Protein 8G32 (pdb70)

Solvent-accessible surface area: 26343 Å² total; per-residue (Å²): 207,96,67,118,53,79,43,40,97,18,79,4,62,10,145,24,0,36,40,11,1,59,4,38,2,50,26,5,18,40,0,57,20,17,82,112,93,160,169,58,78,50,14,50,40,25,22,17,39,74,8,1,0,13,28,30,113,62,0,30,0,1,4,8,8,25,6,85,20,10,42,89,67,80,2,64,72,12,96,59,79,24,36,64,8,47,0,12,0,0,0,25,38,37,43,33,89,21,88,7,138,172,16,16,26,81,34,0,106,67,6,3,87,125,1,4,179,65,13,81,83,83,70,132,52,33,60,25,9,8,3,29,0,8,70,4,42,65,22,17,6,0,29,8,0,0,2,7,51,3,62,2,6,159,23,14,103,65,97,30,76,66,108,46,28,98,18,162,80,102,5,0,0,0,0,28,0,7,10,34,4,0,3,0,30,21,74,125,16,117,82,40,17,3,0,117,79,70,85,18,43,63,103,2,116,62,79,20,16,3,3,3,17,13,0,1,9,0,7,0,0,0,0,6,0,8,6,107,22,52,21,40,91,0,4,76,0,0,26,19,0,9,48,17,16,74,88,156,54,67,20,86,19,45,95,90,1,79,118,25,0,96,114,15,51,2,8,0,4,4,2,7,10,128,89,45,82,58,44,60,59,49,118,28,10,81,14,0,17,89,10,3,28,59,2,12,92,17,53,37,138,37,22,16,23,16,0,19,3,18,0,11,7,1,34,66,31,43,63,9,75,4,21,0,30,38,155,116,45,29,122,15,80,2,47,10,135,19,0,34,42,11,0,62,6,38,1,48,24,4,17,40,0,62,20,4,79,115,82,126,96,95,51,16,51,38,25,44,17,61,76,8,2,0,14,28,25,106,64,0,32,0,2,2,6,6,42,4,76,22,12,43,65,43,77,2,66,71,33,98,78,67,34,37,72,11,47,0,12,0,0,0,25,36,35,58,30,92,22,81,9,139,195,15,31,26,82,31,0,101,68,8,4,87,132,3,4,148,69,13,81,80,82,66,142,53,34,58,24,7,8,2,30,0,3,69,3,42,62,24,15,5,3,28,9,0,0,2,11,52,3,61,2,9,93,18,20,100,74,89,33,69,70,106,77,24,102,20,188,82,103,5,0,0,0,0,34,0,6,9,37,4,0,2,0,28,16,79,95,26,113,102,34,10,8,0,133,79,82,78,14,48,74,108,16,174,69,20,3,0,2,12,14,0,2,9,0,5,0,0,0,0,12,0,11,6,107,22,54,21,40,93,0,4,76,0,0,28,20,0,8,47,17,17,74,87,156,54,67,20,84,20,47,96,86,1,83,111,23,1,93,119,14,51,2,13,0,3,4,1,6,10,126,88,45,81,53,44,59,62,51,124,28,14,82,16,0,17,90,10,4,27,62,3,12,105,18,54,26,117,35,21,16,20,12,0,19,3,21,2,5,24,0,76,94,24,47,77,7,79,2,20,1,44,54,134

InterPro domains:
  IPR001869 Thiol-activated cytolysin [PF01289] (91-370)
  IPR001869 Thiol-activated cytolysin [PR01400] (126-144)
  IPR001869 Thiol-activated cytolysin [PR01400] (253-276)
  IPR001869 Thiol-activated cytolysin [PR01400] (310-327)
  IPR001869 Thiol-activated cytolysin [PR01400] (357-379)
  IPR036359 Thiol-activated cytolysin superfamily [SSF56978] (102-372)
  IPR036363 Thiol-activated cytolysin, alpha-beta domain superfamily [G3DSA:3.90.840.10] (79-222)

B-factor: mean 36.01, std 19.62, range [11.79, 137.56]

Structure (mmCIF, N/CA/C/O backbone):
data_8G32
#
_entry.id   8G32
#
_cell.length_a   171.629
_cell.length_b   171.629
_cell.length_c   61.334
_cell.angle_alpha   90.000
_cell.angle_beta   90.000
_cell.angle_gamma   120.000
#
_symmetry.space_group_name_H-M   'P 32 2 1'
#
loop_
_entity.id
_entity.type
_entity.pdbx_description
1 polymer 'Thiol-activated cytolysin family protein'
2 non-polymer 'SULFATE ION'
3 non-polymer GLYCEROL
4 non-polymer 1,2-ETHANEDIOL
5 non-polymer 'TETRAETHYLENE GLYCOL'
6 non-polymer 'CALCIUM ION'
7 non-polymer 'SODIUM ION'
8 water water
#
loop_
_atom_site.group_PDB
_atom_site.id
_atom_site.type_symbol
_atom_site.label_atom_id
_atom_site.label_alt_id
_atom_site.label_comp_id
_atom_site.label_asym_id
_atom_site.label_entity_id
_atom_site.label_seq_id
_atom_site.pdbx_PDB_ins_code
_atom_site.Cartn_x
_atom_site.Cartn_y
_atom_site.Cartn_z
_atom_site.occupancy
_atom_site.B_iso_or_equiv
_atom_site.auth_seq_id
_atom_site.auth_comp_id
_atom_site.auth_asym_id
_atom_site.auth_atom_id
_atom_site.pdbx_PDB_model_num
ATOM 1 N N . ASN A 1 17 ? 50.75740 57.12536 11.94226 1.000 52.80721 33 ASN A N 1
ATOM 2 C CA . ASN A 1 17 ? 51.11547 56.50030 10.66615 1.000 57.76628 33 ASN A CA 1
ATOM 3 C C . ASN A 1 17 ? 50.82072 57.46379 9.52325 1.000 56.36812 33 ASN A C 1
ATOM 4 O O . ASN A 1 17 ? 51.62903 57.68404 8.62199 1.000 60.82243 33 ASN A O 1
ATOM 15 N N . SER A 1 18 ? 49.63524 58.04375 9.56852 1.000 47.70567 34 SER A N 1
ATOM 16 C CA . SER A 1 18 ? 49.16503 58.89474 8.48754 1.000 36.00960 34 SER A CA 1
ATOM 17 C C . SER A 1 18 ? 47.75301 59.30365 8.88663 1.000 29.63510 34 SER A C 1
ATOM 18 O O . SER A 1 18 ? 47.12124 58.57583 9.65345 1.000 28.93146 34 SER A O 1
ATOM 26 N N . SER A 1 19 ? 47.30190 60.48815 8.48468 1.000 25.98358 35 SER A N 1
ATOM 27 C CA . SER A 1 19 ? 45.93712 60.94009 8.72510 1.000 26.90491 35 SER A CA 1
ATOM 28 C C . SER A 1 19 ? 45.40264 61.44605 7.41154 1.000 26.24072 35 SER A C 1
ATOM 29 O O . SER A 1 19 ? 45.96408 62.39135 6.85006 1.000 27.99051 35 SER A O 1
ATOM 37 N N . LYS A 1 20 ? 44.30462 60.87137 6.94947 1.000 24.86573 36 LYS A N 1
ATOM 38 C CA . LYS A 1 20 ? 43.66343 61.33251 5.73507 1.000 25.35163 36 LYS A CA 1
ATOM 39 C C . LYS A 1 20 ? 42.34842 61.99213 6.12790 1.000 25.74576 36 LYS A C 1
ATOM 40 O O . LYS A 1 20 ? 41.67182 61.53329 7.06265 1.000 29.77187 36 LYS A O 1
ATOM 59 N N . VAL A 1 21 ? 42.06623 63.13327 5.51870 1.000 22.46848 37 VAL A N 1
ATOM 60 C CA . VAL A 1 21 ? 40.76459 63.77106 5.68618 1.000 20.72313 37 VAL A CA 1
ATOM 61 C C . VAL A 1 21 ? 40.21917 64.12291 4.30530 1.000 21.62387 37 VAL A C 1
ATOM 62 O O . VAL A 1 21 ? 40.97324 64.45017 3.37309 1.000 21.85187 37 VAL A O 1
ATOM 75 N N . LEU A 1 22 ? 38.88227 64.04553 4.17784 1.000 21.25739 38 LEU A N 1
ATOM 76 C CA . LEU A 1 22 ? 38.16565 64.42671 2.96397 1.000 21.31708 38 LEU A CA 1
ATOM 77 C C . LEU A 1 22 ? 37.21116 65.56818 3.29128 1.000 20.04799 38 LEU A C 1
ATOM 78 O O . LEU A 1 22 ? 36.20548 65.35078 3.95561 1.000 21.49983 38 LEU A O 1
ATOM 94 N N . ASN A 1 23 ? 37.50399 66.75146 2.80455 1.000 18.40126 39 ASN A N 1
ATOM 95 C CA . ASN A 1 23 ? 36.66790 67.92344 3.05773 1.000 17.85133 39 ASN A CA 1
ATOM 96 C C . ASN A 1 23 ? 36.14130 68.37495 1.69869 1.000 18.31163 39 ASN A C 1
ATOM 97 O O . ASN A 1 23 ? 36.93649 68.78588 0.83906 1.000 18.12454 39 ASN A O 1
ATOM 108 N N . PRO A 1 24 ? 34.84449 68.27621 1.45067 1.000 19.34968 40 PRO A N 1
ATOM 109 C CA . PRO A 1 24 ? 34.31877 68.52041 0.08350 1.000 19.72353 40 PRO A CA 1
ATOM 110 C C . PRO A 1 24 ? 34.51644 69.94465 -0.39483 1.000 19.32055 40 PRO A C 1
ATOM 111 O O . PRO A 1 24 ? 34.50807 70.89502 0.38751 1.000 18.62652 40 PRO A O 1
ATOM 122 N N . ASN A 1 25 ? 34.64533 70.08852 -1.71646 1.000 19.85093 41 ASN A N 1
ATOM 123 C CA . ASN A 1 25 ? 34.65259 71.37733 -2.37449 1.000 21.10792 41 ASN A CA 1
ATOM 124 C C . ASN A 1 25 ? 33.46497 71.37054 -3.33288 1.000 19.51851 41 ASN A C 1
ATOM 125 O O . ASN A 1 25 ? 33.35666 70.47625 -4.16992 1.000 19.89005 41 ASN A O 1
ATOM 136 N N . VAL A 1 26 ? 32.57700 72.34686 -3.19932 1.000 19.02139 42 VAL A N 1
ATOM 137 C CA . VAL A 1 26 ? 31.32712 72.38733 -3.96844 1.000 19.27717 42 VAL A CA 1
ATOM 138 C C . VAL A 1 26 ? 31.26176 73.70100 -4.71224 1.000 18.91547 42 VAL A C 1
ATOM 139 O O . VAL A 1 26 ? 31.29599 74.76679 -4.08715 1.000 19.35559 42 VAL A O 1
ATOM 152 N N . THR A 1 27 ? 31.15779 73.63154 -6.04113 1.000 19.15138 43 THR A N 1
ATOM 153 C CA . THR A 1 27 ? 31.01688 74.81224 -6.88557 1.000 20.60555 43 THR A CA 1
ATOM 154 C C . THR A 1 27 ? 29.53173 75.06504 -7.10129 1.000 20.48501 43 THR A C 1
ATOM 155 O O . THR A 1 27 ? 28.78000 74.13315 -7.43331 1.000 21.02866 43 THR A O 1
ATOM 166 N N . LEU A 1 28 ? 29.12174 76.30914 -6.91879 1.000 21.03338 44 LEU A N 1
ATOM 167 C CA . LEU A 1 28 ? 27.73797 76.72460 -7.03782 1.000 21.14238 44 LEU A CA 1
ATOM 168 C C . LEU A 1 28 ? 27.56977 77.73405 -8.15890 1.000 23.95685 44 LEU A C 1
ATOM 169 O O . LEU A 1 28 ? 28.48481 78.51538 -8.41828 1.000 24.36631 44 LEU A O 1
ATOM 185 N N . PRO A 1 29 ? 26.38571 77.80516 -8.76175 1.000 24.87840 45 PRO A N 1
ATOM 186 C CA . PRO A 1 29 ? 26.14398 78.80146 -9.82726 1.000 27.42603 45 PRO A CA 1
ATOM 187 C C . PRO A 1 29 ? 25.72520 80.16805 -9.30510 1.000 32.49727 45 PRO A C 1
ATOM 188 O O . PRO A 1 29 ? 24.84575 80.80785 -9.86816 1.000 37.13839 45 PRO A O 1
ATOM 199 N N . ALA A 1 30 ? 26.34724 80.62518 -8.25117 1.000 30.10531 46 ALA A N 1
ATOM 200 C CA . ALA A 1 30 ? 26.08819 81.92769 -7.66625 1.000 31.24746 46 ALA A CA 1
ATOM 201 C C . ALA A 1 30 ? 27.13329 82.92070 -8.12061 1.000 32.88957 46 ALA A C 1
ATOM 202 O O . ALA A 1 30 ? 28.23067 82.54527 -8.53022 1.000 34.36695 46 ALA A O 1
ATOM 209 N N . ASN A 1 31 ? 26.78961 84.20279 -8.02744 1.000 34.68691 47 ASN A N 1
ATOM 210 C CA A ASN A 1 31 ? 27.76383 85.26981 -8.21603 0.545 36.74096 47 ASN A CA 1
ATOM 211 C CA B ASN A 1 31 ? 27.77152 85.26105 -8.21671 0.455 36.75992 47 ASN A CA 1
ATOM 212 C C . ASN A 1 31 ? 28.44099 85.65197 -6.91458 1.000 33.08218 47 ASN A C 1
ATOM 213 O O . ASN A 1 31 ? 29.47017 86.30904 -6.93709 1.000 32.87393 47 ASN A O 1
ATOM 233 N N . ASN A 1 32 ? 27.85830 85.25714 -5.78737 1.000 27.71241 48 ASN A N 1
ATOM 234 C CA . ASN A 1 32 ? 28.31232 85.65402 -4.47423 1.000 24.99539 48 ASN A CA 1
ATOM 235 C C . ASN A 1 32 ? 27.84620 84.58871 -3.49773 1.000 22.85218 48 ASN A C 1
ATOM 236 O O . ASN A 1 32 ? 26.70655 84.13593 -3.58626 1.000 24.58133 48 ASN A O 1
ATOM 248 N N . LEU A 1 33 ? 28.70297 84.21346 -2.56771 1.000 19.86864 49 LEU A N 1
ATOM 249 C CA . LEU A 1 33 ? 28.38729 83.16818 -1.58174 1.000 20.12536 49 LEU A CA 1
ATOM 250 C C . LEU A 1 33 ? 27.98933 83.68692 -0.20587 1.000 20.50760 49 LEU A C 1
ATOM 251 O O . LEU A 1 33 ? 27.39757 82.93588 0.59417 1.000 20.48338 49 LEU A O 1
ATOM 267 N N . LEU A 1 34 ? 28.36568 84.90208 0.11669 1.000 20.75870 50 LEU A N 1
ATOM 268 C CA . LEU A 1 34 ? 28.10851 85.47895 1.41909 1.000 20.98732 50 LEU A CA 1
ATOM 269 C C . LEU A 1 34 ? 26.68796 86.02523 1.51455 1.000 18.78205 50 LEU A C 1
ATOM 270 O O . LEU A 1 34 ? 26.14105 86.56537 0.54637 1.000 19.69970 50 LEU A O 1
ATOM 286 N N . TYR A 1 35 ? 26.10620 85.92298 2.69596 1.000 17.94878 51 TYR A N 1
ATOM 287 C CA . TYR A 1 35 ? 24.80617 86.55181 2.91020 1.000 17.47872 51 TYR A CA 1
ATOM 288 C C . TYR A 1 35 ? 24.85946 88.04709 2.57929 1.000 17.45114 51 TYR A C 1
ATOM 289 O O . TYR A 1 35 ? 25.85021 88.73060 2.84920 1.000 18.73326 51 TYR A O 1
ATOM 307 N N . ASP A 1 36 ? 23.79086 88.52973 1.93041 1.000 16.36532 52 ASP A N 1
ATOM 308 C CA . ASP A 1 36 ? 23.65159 89.95299 1.65934 1.000 17.19288 52 ASP A CA 1
ATOM 309 C C . ASP A 1 36 ? 23.52897 90.77004 2.94370 1.000 17.27294 52 ASP A C 1
ATOM 310 O O . ASP A 1 36 ? 24.10643 91.86435 3.06103 1.000 17.54377 52 ASP A O 1
ATOM 319 N N . GLU A 1 37 ? 22.73064 90.27109 3.88868 1.000 18.13174 53 GLU A N 1
ATOM 320 C CA . GLU A 1 37 ? 22.45431 90.92288 5.16572 1.000 17.39225 53 GLU A CA 1
ATOM 321 C C . GLU A 1 37 ? 22.34498 89.90221 6.27342 1.000 16.33807 53 GLU A C 1
ATOM 322 O O . GLU A 1 37 ? 21.98316 88.74158 6.05575 1.000 16.07687 53 GLU A O 1
ATOM 334 N N . PHE A 1 38 ? 22.66181 90.33357 7.49111 1.000 15.85693 54 PHE A N 1
ATOM 335 C CA . PHE A 1 38 ? 22.41542 89.45235 8.60786 1.000 15.98381 54 PHE A CA 1
ATOM 336 C C . PHE A 1 38 ? 22.30465 90.25411 9.88734 1.000 15.61295 54 PHE A C 1
ATOM 337 O O . PHE A 1 38 ? 22.83478 91.36695 9.99297 1.000 15.21108 54 PHE A O 1
ATOM 354 N N . PHE A 1 39 ? 21.64329 89.61914 10.85944 1.000 15.51204 55 PHE A N 1
ATOM 355 C CA . PHE A 1 39 ? 21.35177 90.14531 12.20082 1.000 14.71409 55 PHE A CA 1
ATOM 356 C C . PHE A 1 39 ? 21.70908 89.06764 13.19832 1.000 15.11426 55 PHE A C 1
ATOM 357 O O . PHE A 1 39 ? 21.35640 87.90208 12.99440 1.000 15.01485 55 PHE A O 1
ATOM 374 N N . VAL A 1 40 ? 22.43938 89.45117 14.25046 1.000 15.43207 56 VAL A N 1
ATOM 375 C CA . VAL A 1 40 ? 22.82667 88.55421 15.32017 1.000 16.30346 56 VAL A CA 1
ATOM 376 C C . VAL A 1 40 ? 22.13188 89.00489 16.59810 1.000 16.44041 56 VAL A C 1
ATOM 377 O O . VAL A 1 40 ? 22.34761 90.13698 17.05078 1.000 15.84775 56 VAL A O 1
ATOM 390 N N . SER A 1 41 ? 21.36809 88.09697 17.20843 1.000 17.04354 57 SER A N 1
ATOM 391 C CA . SER A 1 41 ? 20.63677 88.38731 18.44477 1.000 17.77737 57 SER A CA 1
ATOM 392 C C . SER A 1 41 ? 21.55596 88.37667 19.65957 1.000 15.86729 57 SER A C 1
ATOM 393 O O . SER A 1 41 ? 22.67214 87.83033 19.64099 1.000 15.19084 57 SER A O 1
ATOM 401 N N . LYS A 1 42 ? 21.06730 88.98260 20.74241 1.000 15.36559 58 LYS A N 1
ATOM 402 C CA . LYS A 1 42 ? 21.83574 89.02118 21.98808 1.000 15.53908 58 LYS A CA 1
ATOM 403 C C . LYS A 1 42 ? 22.17148 87.63458 22.49950 1.000 16.04888 58 LYS A C 1
ATOM 404 O O . LYS A 1 42 ? 23.27936 87.39574 23.02072 1.000 15.42665 58 LYS A O 1
ATOM 423 N N . GLU A 1 43 ? 21.18232 86.73891 22.50054 1.000 17.29994 59 GLU A N 1
ATOM 424 C CA . GLU A 1 43 ? 21.38903 85.39464 23.02799 1.000 19.08459 59 GLU A CA 1
ATOM 425 C C . GLU A 1 43 ? 22.45881 84.65642 22.23508 1.000 17.59113 59 GLU A C 1
ATOM 426 O O . GLU A 1 43 ? 23.34265 84.00971 22.82569 1.000 17.55876 59 GLU A O 1
ATOM 438 N N . SER A 1 44 ? 22.42743 84.76690 20.90518 1.000 16.61149 60 SER A N 1
ATOM 439 C CA . SER A 1 44 ? 23.45739 84.11137 20.09785 1.000 17.41902 60 SER A CA 1
ATOM 440 C C . SER A 1 44 ? 24.83213 84.71534 20.32682 1.000 17.62542 60 SER A C 1
ATOM 441 O O . SER A 1 44 ? 25.82561 83.98526 20.43425 1.000 18.48629 60 SER A O 1
ATOM 449 N N . LYS A 1 45 ? 24.89924 86.04817 20.47203 1.000 17.83634 61 LYS A N 1
ATOM 450 C CA . LYS A 1 45 ? 26.16680 86.70200 20.80436 1.000 19.54964 61 LYS A CA 1
ATOM 451 C C . LYS A 1 45 ? 26.70890 86.20688 22.13527 1.000 20.50325 61 LYS A C 1
ATOM 452 O O . LYS A 1 45 ? 27.91164 85.94005 22.27800 1.000 22.37520 61 LYS A O 1
ATOM 471 N N . LEU A 1 46 ? 25.84339 86.10096 23.14812 1.000 19.80310 62 LEU A N 1
ATOM 472 C CA . LEU A 1 46 ? 26.28692 85.71650 24.47929 1.000 20.70649 62 LEU A CA 1
ATOM 473 C C . LEU A 1 46 ? 26.74665 84.26059 24.51433 1.000 21.02978 62 LEU A C 1
ATOM 474 O O . LEU A 1 46 ? 27.66884 83.91777 25.26178 1.000 23.55957 62 LEU A O 1
ATOM 490 N N . ILE A 1 47 ? 26.07137 83.38312 23.77742 1.000 19.76468 63 ILE A N 1
ATOM 491 C CA . ILE A 1 47 ? 26.51555 81.98841 23.67937 1.000 19.29101 63 ILE A CA 1
ATOM 492 C C . ILE A 1 47 ? 27.94799 81.92249 23.17094 1.000 21.54271 63 ILE A C 1
ATOM 493 O O . ILE A 1 47 ? 28.81111 81.27427 23.77727 1.000 22.08077 63 ILE A O 1
ATOM 509 N N . GLU A 1 48 ? 28.25671 82.67308 22.11954 1.000 23.19732 64 GLU A N 1
ATOM 510 C CA . GLU A 1 48 ? 29.63971 82.67520 21.63110 1.000 27.08745 64 GLU A CA 1
ATOM 511 C C . GLU A 1 48 ? 30.61126 83.25692 22.65147 1.000 28.48551 64 GLU A C 1
ATOM 512 O O . GLU A 1 48 ? 31.75415 82.79023 22.74319 1.000 30.79690 64 GLU A O 1
ATOM 524 N N . ASP A 1 49 ? 30.19265 84.27830 23.42804 1.000 28.89048 65 ASP A N 1
ATOM 525 C CA . ASP A 1 49 ? 31.03193 84.73172 24.52311 1.000 32.36853 65 ASP A CA 1
ATOM 526 C C . ASP A 1 49 ? 31.38150 83.55729 25.43633 1.000 31.10884 65 ASP A C 1
ATOM 527 O O . ASP A 1 49 ? 32.53073 83.40657 25.87418 1.000 31.49681 65 ASP A O 1
ATOM 536 N N . SER A 1 50 ? 30.35269 82.80316 25.84433 1.000 30.99866 66 SER A N 1
ATOM 537 C CA . SER A 1 50 ? 30.56006 81.71284 26.78535 1.000 31.77695 66 SER A CA 1
ATOM 538 C C . SER A 1 50 ? 31.47306 80.66254 26.19121 1.000 31.09823 66 SER A C 1
ATOM 539 O O . SER A 1 50 ? 32.31534 80.08314 26.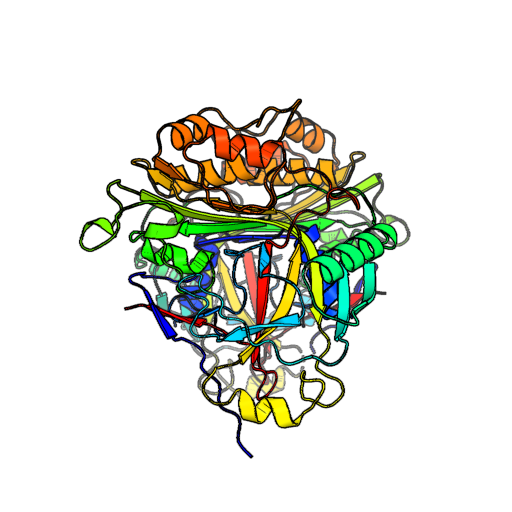90853 1.000 32.02237 66 SER A O 1
ATOM 547 N N . ARG A 1 51 ? 31.31114 80.39987 24.89127 1.000 30.15950 67 ARG A N 1
ATOM 548 C CA . ARG A 1 51 ? 32.17766 79.44800 24.20140 1.000 32.17697 67 ARG A CA 1
ATOM 549 C C . ARG A 1 51 ? 33.62180 79.92184 24.20910 1.000 38.06034 67 ARG A C 1
ATOM 550 O O . ARG A 1 51 ? 34.53265 79.12167 24.41658 1.000 39.47874 67 ARG A O 1
ATOM 571 N N . ASN A 1 52 ? 33.84565 81.22254 23.96626 1.000 43.64086 68 ASN A N 1
ATOM 572 C CA . ASN A 1 52 ? 35.21050 81.71743 23.76853 1.000 52.37235 68 ASN A CA 1
ATOM 573 C C . ASN A 1 52 ? 35.90803 81.97213 25.09364 1.000 53.99551 68 ASN A C 1
ATOM 574 O O . ASN A 1 52 ? 37.09446 81.68180 25.23753 1.000 52.29971 68 ASN A O 1
ATOM 585 N N . ASN A 1 53 ? 35.19314 82.51512 26.06868 1.000 61.26191 69 ASN A N 1
ATOM 586 C CA . ASN A 1 53 ? 35.80559 82.79164 27.35638 1.000 72.79197 69 ASN A CA 1
ATOM 587 C C . ASN A 1 53 ? 36.12592 81.51052 28.11627 1.000 77.37692 69 ASN A C 1
ATOM 588 O O . ASN A 1 53 ? 36.99963 81.52658 28.99303 1.000 77.44370 69 ASN A O 1
ATOM 599 N N . LYS A 1 54 ? 35.47758 80.39945 27.77561 1.000 77.01717 70 LYS A N 1
ATOM 600 C CA . LYS A 1 54 ? 35.61773 79.17222 28.54881 1.000 76.70133 70 LYS A CA 1
ATOM 601 C C . LYS A 1 54 ? 35.74624 77.94938 27.63556 1.000 68.19967 70 LYS A C 1
ATOM 602 O O . LYS A 1 54 ? 36.70128 77.82649 26.86140 1.000 63.04086 70 LYS A O 1
ATOM 621 N N . LEU A 1 73 ? 39.01124 80.05171 8.74166 1.000 58.20200 89 LEU A N 1
ATOM 622 C CA . LEU A 1 73 ? 37.90271 80.11819 7.79451 1.000 63.27708 89 LEU A CA 1
ATOM 623 C C . LEU A 1 73 ? 38.14522 81.12218 6.66800 1.000 64.16023 89 LEU A C 1
ATOM 624 O O . LEU A 1 73 ? 38.63601 82.22868 6.90569 1.000 68.50954 89 LEU A O 1
ATOM 639 N N . THR A 1 74 ? 37.80728 80.72772 5.44137 1.000 58.43118 90 THR A N 1
ATOM 640 C CA . THR A 1 74 ? 37.72788 81.65155 4.31605 1.000 51.97552 90 THR A CA 1
ATOM 641 C C . THR A 1 74 ? 36.28072 82.10410 4.16701 1.000 43.70151 90 THR A C 1
ATOM 642 O O . THR A 1 74 ? 35.36726 81.27137 4.10968 1.000 39.17519 90 THR A O 1
ATOM 653 N N . THR A 1 75 ? 36.07055 83.41971 4.12984 1.000 43.91020 91 THR A N 1
ATOM 654 C CA . THR A 1 75 ? 34.73024 83.98333 3.99746 1.000 44.17288 91 THR A CA 1
ATOM 655 C C . THR A 1 75 ? 34.83640 85.15822 3.03282 1.000 43.38268 91 THR A C 1
ATOM 656 O O . THR A 1 75 ? 34.98990 86.31291 3.42600 1.000 41.84847 91 THR A O 1
ATOM 667 N N . THR A 1 76 ? 34.78790 84.85647 1.74401 1.000 41.80620 92 THR A N 1
ATOM 668 C CA . THR A 1 76 ? 34.72910 85.87553 0.70938 1.000 40.31637 92 THR A CA 1
ATOM 669 C C . THR A 1 76 ? 33.53940 85.57647 -0.18710 1.000 36.31778 92 THR A C 1
ATOM 670 O O . THR A 1 76 ? 32.90993 84.50925 -0.09382 1.000 34.15630 92 THR A O 1
ATOM 681 N N . SER A 1 77 ? 33.22966 86.53768 -1.05725 1.000 36.71515 93 SER A N 1
ATOM 682 C CA . SER A 1 77 ? 32.08609 86.36314 -1.93524 1.000 37.18630 93 SER A CA 1
ATOM 683 C C . SER A 1 77 ? 32.29317 85.18055 -2.87973 1.000 37.00161 93 SER A C 1
ATOM 684 O O . SER A 1 77 ? 31.31042 84.58083 -3.31844 1.000 37.55805 93 SER A O 1
ATOM 692 N N . SER A 1 78 ? 33.55465 84.81862 -3.18566 1.000 34.37945 94 SER A N 1
ATOM 693 C CA . SER A 1 78 ? 33.84448 83.74129 -4.13871 1.000 34.21302 94 SER A CA 1
ATOM 694 C C . SER A 1 78 ? 34.33499 82.43040 -3.50222 1.000 32.38947 94 SER A C 1
ATOM 695 O O . SER A 1 78 ? 34.35605 81.40208 -4.18749 1.000 31.96789 94 SER A O 1
ATOM 703 N N . THR A 1 79 ? 34.66417 82.40863 -2.20582 1.000 31.79549 95 THR A N 1
ATOM 704 C CA . THR A 1 79 ? 35.06543 81.17242 -1.52961 1.000 31.74002 95 THR A CA 1
ATOM 705 C C . THR A 1 79 ? 34.65204 81.27844 -0.07601 1.000 28.61874 95 THR A C 1
ATOM 706 O O . THR A 1 79 ? 34.91926 82.30028 0.56502 1.000 30.55047 95 THR A O 1
ATOM 717 N N . LEU A 1 80 ? 33.97676 80.24002 0.42078 1.000 25.29000 96 LEU A N 1
ATOM 718 C CA . LEU A 1 80 ? 33.32639 80.25084 1.71788 1.000 25.04566 96 LEU A CA 1
ATOM 719 C C . LEU A 1 80 ? 33.50431 78.86580 2.31454 1.000 25.94890 96 LEU A C 1
ATOM 720 O O . LEU A 1 80 ? 33.04701 77.87147 1.73092 1.000 26.42824 96 LEU A O 1
ATOM 736 N N . THR A 1 81 ? 34.16884 78.78715 3.47471 1.000 25.83807 97 THR A N 1
ATOM 737 C CA . THR A 1 81 ? 34.30032 77.52253 4.19234 1.000 25.83863 97 THR A CA 1
ATOM 738 C C . THR A 1 81 ? 33.16341 77.41050 5.19307 1.000 23.03765 97 THR A C 1
ATOM 739 O O . THR A 1 81 ? 32.82874 78.37044 5.88985 1.000 25.17995 97 THR A O 1
ATOM 750 N N . SER A 1 82 ? 32.51248 76.27063 5.20908 1.000 21.23140 98 SER A N 1
ATOM 751 C CA . SER A 1 82 ? 31.35764 76.05729 6.06688 1.000 20.91493 98 SER A CA 1
ATOM 752 C C . SER A 1 82 ? 31.65311 74.88881 6.99481 1.000 19.25064 98 SER A C 1
ATOM 753 O O . SER A 1 82 ? 31.86430 73.77102 6.53184 1.000 18.08173 98 SER A O 1
ATOM 761 N N . ASP A 1 83 ? 31.62145 75.13378 8.30480 1.000 18.20620 99 ASP A N 1
ATOM 762 C CA . ASP A 1 83 ? 31.79767 74.04409 9.25032 1.000 21.36416 99 ASP A CA 1
ATOM 763 C C . ASP A 1 83 ? 30.54828 73.78889 10.07140 1.000 19.96236 99 ASP A C 1
ATOM 764 O O . ASP A 1 83 ? 30.59442 72.97011 10.99438 1.000 22.59141 99 ASP A O 1
ATOM 773 N N . GLN A 1 84 ? 29.45281 74.47354 9.77934 1.000 18.74040 100 GLN A N 1
ATOM 774 C CA . GLN A 1 84 ? 28.18273 74.26237 10.45700 1.000 20.34038 100 GLN A CA 1
ATOM 775 C C . GLN A 1 84 ? 27.19804 73.62237 9.50619 1.000 20.62104 100 GLN A C 1
ATOM 776 O O . GLN A 1 84 ? 26.94342 74.17171 8.42736 1.000 25.62182 100 GLN A O 1
ATOM 790 N N . ILE A 1 85 ? 26.62581 72.48907 9.90964 1.000 17.00178 101 ILE A N 1
ATOM 791 C CA . ILE A 1 85 ? 25.72961 71.67765 9.09656 1.000 16.10701 101 ILE A CA 1
ATOM 792 C C . ILE A 1 85 ? 24.35021 71.69605 9.73390 1.000 14.94140 101 ILE A C 1
ATOM 793 O O . ILE A 1 85 ? 24.18317 71.28959 10.89184 1.000 14.15771 101 ILE A O 1
ATOM 809 N N . VAL A 1 86 ? 23.35677 72.18219 8.99489 1.000 15.30282 102 VAL A N 1
ATOM 810 C CA . VAL A 1 86 ? 21.98506 72.20243 9.49760 1.000 15.17777 102 VAL A CA 1
ATOM 811 C C . VAL A 1 86 ? 21.45988 70.78617 9.59917 1.000 15.20384 102 VAL A C 1
ATOM 812 O O . VAL A 1 86 ? 21.72727 69.92356 8.74265 1.000 15.31202 102 VAL A O 1
ATOM 825 N N . VAL A 1 87 ? 20.71721 70.51215 10.67582 1.000 14.92080 103 VAL A N 1
ATOM 826 C CA . VAL A 1 87 ? 20.17280 69.18082 10.89916 1.000 14.91574 103 VAL A CA 1
ATOM 827 C C . VAL A 1 87 ? 19.23083 68.75443 9.78886 1.000 15.36406 103 VAL A C 1
ATOM 828 O O . VAL A 1 87 ? 18.28073 69.45782 9.41375 1.000 16.85615 103 VAL A O 1
ATOM 841 N N . THR A 1 88 ? 19.45517 67.54817 9.29155 1.000 15.94985 104 THR A N 1
ATOM 842 C CA . THR A 1 88 ? 18.59376 66.90727 8.29802 1.000 17.90303 104 THR A CA 1
ATOM 843 C C . THR A 1 88 ? 18.12999 65.55136 8.74949 1.000 18.01528 104 THR A C 1
ATOM 844 O O . THR A 1 88 ? 17.12929 65.05808 8.21430 1.000 17.88871 104 THR A O 1
ATOM 855 N N . VAL A 1 89 ? 18.85022 64.90469 9.66593 1.000 16.77841 105 VAL A N 1
ATOM 856 C CA . VAL A 1 89 ? 18.48349 63.58368 10.17718 1.000 17.70672 105 VAL A CA 1
ATOM 857 C C . VAL A 1 89 ? 18.49419 63.64242 11.70606 1.000 17.24511 105 VAL A C 1
ATOM 858 O O . VAL A 1 89 ? 19.50956 63.29263 12.35021 1.000 16.84799 105 VAL A O 1
ATOM 871 N N . PRO A 1 90 ? 17.41483 64.12376 12.30896 1.000 18.46224 106 PRO A N 1
ATOM 872 C CA . PRO A 1 90 ? 17.43235 64.38237 13.76767 1.000 19.81541 106 PRO A CA 1
ATOM 873 C C . PRO A 1 90 ? 17.80299 63.17623 14.61266 1.000 19.37035 106 PRO A C 1
ATOM 874 O O . PRO A 1 90 ? 18.50033 63.33406 15.62174 1.000 18.68532 106 PRO A O 1
ATOM 885 N N . GLN A 1 91 ? 17.35325 61.97497 14.24773 1.000 20.94735 107 GLN A N 1
ATOM 886 C CA . GLN A 1 91 ? 17.58404 60.81769 15.11972 1.000 24.65702 107 GLN A CA 1
ATOM 887 C C . GLN A 1 91 ? 19.06203 60.47295 15.22183 1.000 22.40751 107 GLN A C 1
ATOM 888 O O . GLN A 1 91 ? 19.49453 59.87065 16.22129 1.000 23.01739 107 GLN A O 1
ATOM 902 N N . LYS A 1 92 ? 19.84376 60.83657 14.21357 1.000 20.55045 108 LYS A N 1
ATOM 903 C CA . LYS A 1 92 ? 21.26589 60.54938 14.19820 1.000 19.99712 108 LYS A CA 1
ATOM 904 C C . LYS A 1 92 ? 22.12841 61.70469 14.65374 1.000 18.30088 108 LYS A C 1
ATOM 905 O O . LYS A 1 92 ? 23.33787 61.53184 14.75879 1.000 18.80788 108 LYS A O 1
ATOM 924 N N . THR A 1 93 ? 21.56664 62.87049 14.91221 1.000 17.20147 109 THR A N 1
ATOM 925 C CA . THR A 1 93 ? 22.37869 64.05030 15.18855 1.000 17.40225 109 THR A CA 1
ATOM 926 C C . THR A 1 93 ? 22.47450 64.19279 16.70802 1.000 17.85960 109 THR A C 1
ATOM 927 O O . THR A 1 93 ? 21.66853 64.86999 17.33335 1.000 19.53389 109 THR A O 1
ATOM 938 N N . PHE A 1 94 ? 23.50054 63.58508 17.29030 1.000 17.02021 110 PHE A N 1
ATOM 939 C CA . PHE A 1 94 ? 23.75059 63.69590 18.71805 1.000 15.17197 110 PHE A CA 1
ATOM 940 C C . PHE A 1 94 ? 25.24660 63.77383 18.91539 1.000 14.97620 110 PHE A C 1
ATOM 941 O O . PHE A 1 94 ? 26.02662 63.25786 18.10429 1.000 15.39211 110 PHE A O 1
ATOM 958 N N . ILE A 1 95 ? 25.63384 64.43920 20.00362 1.000 14.56146 111 ILE A N 1
ATOM 959 C CA . ILE A 1 95 ? 27.03511 64.69508 20.28330 1.000 16.33255 111 ILE A CA 1
ATOM 960 C C . ILE A 1 95 ? 27.74811 63.36397 20.48412 1.000 17.19947 111 ILE A C 1
ATOM 961 O O . ILE A 1 95 ? 27.26314 62.48009 21.18797 1.000 18.02921 111 ILE A O 1
ATOM 977 N N . GLY A 1 96 ? 28.87989 63.19208 19.78950 1.000 16.52883 112 GLY A N 1
ATOM 978 C CA . GLY A 1 96 ? 29.61929 61.94505 19.84609 1.000 17.74180 112 GLY A CA 1
ATOM 979 C C . GLY A 1 96 ? 29.22040 60.90804 18.82297 1.000 19.30398 112 GLY A C 1
ATOM 980 O O . GLY A 1 96 ? 29.86804 59.86041 18.75490 1.000 22.56067 112 GLY A O 1
ATOM 984 N N . GLY A 1 97 ? 28.16291 61.13144 18.03374 1.000 18.79875 113 GLY A N 1
ATOM 985 C CA . GLY A 1 97 ? 27.85336 60.18080 16.97010 1.000 18.03267 113 GLY A CA 1
ATOM 986 C C . GLY A 1 97 ? 28.92828 60.19724 15.90199 1.000 17.02140 113 GLY A C 1
ATOM 987 O O . GLY A 1 97 ? 29.48766 61.23533 15.59697 1.000 16.95043 113 GLY A O 1
ATOM 991 N N . VAL A 1 98 ? 29.18143 59.01872 15.30062 1.000 16.26236 114 VAL A N 1
ATOM 992 C CA . VAL A 1 98 ? 30.26663 58.80572 14.34499 1.000 16.35613 114 VAL A CA 1
ATOM 993 C C . VAL A 1 98 ? 29.67310 58.26391 13.05309 1.000 18.08978 114 VAL A C 1
ATOM 994 O O . VAL A 1 98 ? 28.97088 57.23539 13.07255 1.000 19.05366 114 VAL A O 1
ATOM 1007 N N . TYR A 1 99 ? 30.00322 58.91235 11.92796 1.000 19.11420 115 TYR A N 1
ATOM 1008 C CA . TYR A 1 99 ? 29.44573 58.55560 10.62454 1.000 18.95831 115 TYR A CA 1
ATOM 1009 C C . TYR A 1 99 ? 30.52832 58.57437 9.55395 1.000 19.29614 115 TYR A C 1
ATOM 1010 O O . TYR A 1 99 ? 31.54828 59.23823 9.68590 1.000 19.34851 115 TYR A O 1
ATOM 1028 N N . ASN A 1 100 ? 30.27306 57.84672 8.46839 1.000 19.29446 116 ASN A N 1
ATOM 1029 C CA . ASN A 1 100 ? 31.07824 58.00937 7.24234 1.000 19.15917 116 ASN A CA 1
ATOM 1030 C C . ASN A 1 100 ? 30.75554 59.36707 6.62028 1.000 19.97183 116 ASN A C 1
ATOM 1031 O O . ASN A 1 100 ? 29.62594 59.59743 6.17504 1.000 20.01034 116 ASN A O 1
ATOM 1042 N N . SER A 1 101 ? 31.75855 60.26184 6.52684 1.000 20.18564 117 SER A N 1
ATOM 1043 C CA . SER A 1 101 ? 31.49802 61.62809 6.07680 1.000 21.23463 117 SER A CA 1
ATOM 1044 C C . SER A 1 101 ? 30.94215 61.69896 4.64927 1.000 22.45053 117 SER A C 1
ATOM 1045 O O . SER A 1 101 ? 30.23065 62.66124 4.31624 1.000 23.14278 117 SER A O 1
ATOM 1053 N N . THR A 1 102 ? 31.25466 60.71525 3.80658 1.000 23.51079 118 THR A N 1
ATOM 1054 C CA . THR A 1 102 ? 30.76676 60.71692 2.43184 1.000 25.18144 118 THR A CA 1
ATOM 1055 C C . THR A 1 102 ? 29.28972 60.34765 2.31096 1.000 25.42989 118 THR A C 1
ATOM 1056 O O . THR A 1 102 ? 28.78485 60.30966 1.17418 1.000 27.48174 118 THR A O 1
ATOM 1067 N N . THR A 1 103 ? 28.60304 60.07339 3.42733 1.000 24.61501 119 THR A N 1
ATOM 1068 C CA . THR A 1 103 ? 27.21249 59.63034 3.42665 1.000 25.71994 119 THR A CA 1
ATOM 1069 C C . THR A 1 103 ? 26.27338 60.66199 4.03556 1.000 27.07005 119 THR A C 1
ATOM 1070 O O . THR A 1 103 ? 25.09096 60.36896 4.23618 1.000 28.13475 119 THR A O 1
ATOM 1081 N N . LEU A 1 104 ? 26.78011 61.85035 4.34473 1.000 26.69615 120 LEU A N 1
ATOM 1082 C CA . LEU A 1 104 ? 25.96198 62.88533 4.97568 1.000 25.49485 120 LEU A CA 1
ATOM 1083 C C . LEU A 1 104 ? 25.08667 63.61757 3.96570 1.000 26.85008 120 LEU A C 1
ATOM 1084 O O . LEU A 1 104 ? 23.91673 63.89129 4.25128 1.000 27.43627 120 LEU A O 1
ATOM 1100 N N . ASP A 1 105 ? 25.60820 63.88663 2.75722 1.000 27.11956 121 ASP A N 1
ATOM 1101 C CA . ASP A 1 105 ? 24.88261 64.75492 1.83171 1.000 30.23657 121 ASP A CA 1
ATOM 1102 C C . ASP A 1 105 ? 23.58222 64.11752 1.36548 1.000 28.53087 121 ASP A C 1
ATOM 1103 O O . ASP A 1 105 ? 22.61397 64.82128 1.08791 1.000 29.52918 121 ASP A O 1
ATOM 1112 N N . ASN A 1 106 ? 23.56551 62.79171 1.18583 1.000 30.77331 122 ASN A N 1
ATOM 1113 C CA . ASN A 1 106 ? 22.38646 62.07975 0.71514 1.000 35.87427 122 ASN A CA 1
ATOM 1114 C C . ASN A 1 106 ? 21.50316 61.59756 1.86147 1.000 30.42662 122 ASN A C 1
ATOM 1115 O O . ASN A 1 106 ? 20.53290 60.87116 1.61920 1.000 28.35588 122 ASN A O 1
ATOM 1126 N N . LEU A 1 107 ? 21.79573 62.01322 3.08252 1.000 28.26567 123 LEU A N 1
ATOM 1127 C CA . LEU A 1 107 ? 21.00716 61.70471 4.26769 1.000 29.11165 123 LEU A CA 1
ATOM 1128 C C . LEU A 1 107 ? 21.13031 60.24845 4.69904 1.000 29.38488 123 LEU A C 1
ATOM 1129 O O . LEU A 1 107 ? 20.35663 59.78339 5.51748 1.000 29.75085 123 LEU A O 1
ATOM 1145 N N . ASP A 1 108 ? 22.12820 59.50340 4.21182 1.000 29.52791 124 ASP A N 1
ATOM 1146 C CA . ASP A 1 108 ? 22.26209 58.11289 4.63820 1.000 31.07943 124 ASP A CA 1
ATOM 1147 C C . ASP A 1 108 ? 22.83964 58.01941 6.05066 1.000 28.50882 124 ASP A C 1
ATOM 1148 O O . ASP A 1 108 ? 22.42772 57.15799 6.82930 1.000 27.87455 124 ASP A O 1
ATOM 1157 N N . TYR A 1 109 ? 23.81015 58.87473 6.38108 1.000 25.97383 125 TYR A N 1
ATOM 1158 C CA . TYR A 1 109 ? 24.45930 58.85218 7.69342 1.000 24.68012 125 TYR A CA 1
ATOM 1159 C C . TYR A 1 109 ? 24.79598 57.42596 8.10833 1.000 24.65412 125 TYR A C 1
ATOM 1160 O O . TYR A 1 109 ? 24.24317 56.90187 9.08305 1.000 25.03700 125 TYR A O 1
ATOM 1178 N N . THR A 1 110 ? 25.70792 56.79744 7.38924 1.000 24.26959 126 THR A N 1
ATOM 1179 C CA . THR A 1 110 ? 26.08326 55.44145 7.71352 1.000 23.65266 126 THR A CA 1
ATOM 1180 C C . THR A 1 110 ? 26.91509 55.46729 8.98512 1.000 22.02781 126 THR A C 1
ATOM 1181 O O . THR A 1 110 ? 27.97097 56.10547 9.00358 1.000 21.52486 126 THR A O 1
ATOM 1192 N N . PRO A 1 111 ? 26.48743 54.80931 10.04430 1.000 24.83883 127 PRO A N 1
ATOM 1193 C CA . PRO A 1 111 ? 27.21915 54.88617 11.29737 1.000 25.80605 127 PRO A CA 1
ATOM 1194 C C . PRO A 1 111 ? 28.45730 54.03468 11.28628 1.000 26.08092 127 PRO A C 1
ATOM 1195 O O . PRO A 1 111 ? 28.57335 53.02797 10.57283 1.000 27.09833 127 PRO A O 1
ATOM 1206 N N . ILE A 1 112 ? 29.40012 54.48092 12.09445 1.000 25.92305 128 ILE A N 1
ATOM 1207 C CA . ILE A 1 112 ? 30.56145 53.69597 12.46664 1.000 28.29297 128 ILE A CA 1
ATOM 1208 C C . ILE A 1 112 ? 30.40560 53.39624 13.94984 1.000 30.05108 128 ILE A C 1
ATOM 1209 O O . ILE A 1 112 ? 30.37501 54.31323 14.78122 1.000 32.60007 128 ILE A O 1
ATOM 1225 N N . SER A 1 113 ? 30.23162 52.12005 14.28165 1.000 31.67173 129 SER A N 1
ATOM 1226 C CA . SER A 1 113 ? 29.64219 51.76727 15.57092 1.000 33.73983 129 SER A CA 1
ATOM 1227 C C . SER A 1 113 ? 30.65129 51.25400 16.59034 1.000 32.97097 129 SER A C 1
ATOM 1228 O O . SER A 1 113 ? 30.24495 50.82204 17.67933 1.000 33.83723 129 SER A O 1
ATOM 1236 N N . TYR A 1 114 ? 31.93656 51.31821 16.29536 1.000 29.51817 130 TYR A N 1
ATOM 1237 C CA . TYR A 1 114 ? 32.92308 50.90980 17.29805 1.000 28.38218 130 TYR A CA 1
ATOM 1238 C C . TYR A 1 114 ? 32.72233 51.71097 18.58112 1.000 27.76500 130 TYR A C 1
ATOM 1239 O O . TYR A 1 114 ? 32.39613 52.90731 18.52951 1.000 27.49374 130 TYR A O 1
ATOM 1257 N N . PRO A 1 115 ? 32.89772 51.08979 19.75179 1.000 28.66573 131 PRO A N 1
ATOM 1258 C CA . PRO A 1 115 ? 32.68668 51.81844 21.01118 1.000 28.09884 131 PRO A CA 1
ATOM 1259 C C . PRO A 1 115 ? 33.63637 52.99186 21.16231 1.000 25.14219 131 PRO A C 1
ATOM 1260 O O . PRO A 1 115 ? 34.79099 52.94484 20.73712 1.000 25.37777 131 PRO A O 1
ATOM 1271 N N . LEU A 1 116 ? 33.14850 54.03128 21.82944 1.000 23.06056 132 LEU A N 1
ATOM 1272 C CA . LEU A 1 116 ? 33.88509 55.26313 22.07678 1.000 23.60869 132 LEU A CA 1
ATOM 1273 C C . LEU A 1 116 ? 34.32711 55.38511 23.51962 1.000 22.88580 132 LEU A C 1
ATOM 1274 O O . LEU A 1 116 ? 33.66805 54.86848 24.42221 1.000 23.61242 132 LEU A O 1
ATOM 1290 N N . ASP A 1 117 ? 35.43170 56.10649 23.73837 1.000 22.69690 133 ASP A N 1
ATOM 1291 C CA . ASP A 1 117 ? 35.73513 56.57389 25.08111 1.000 22.54173 133 ASP A CA 1
ATOM 1292 C C . ASP A 1 117 ? 34.58639 57.47557 25.55252 1.000 20.95511 133 ASP A C 1
ATOM 1293 O O . ASP A 1 117 ? 34.00170 58.20918 24.74309 1.000 19.95272 133 ASP A O 1
ATOM 1302 N N . PRO A 1 118 ? 34.25633 57.46275 26.84587 1.000 21.03205 134 PRO A N 1
ATOM 1303 C CA . PRO A 1 118 ? 33.37121 58.51419 27.37471 1.000 20.66724 134 PRO A CA 1
ATOM 1304 C C . PRO A 1 118 ? 33.81924 59.91141 26.93638 1.000 20.22093 134 PRO A C 1
ATOM 1305 O O . PRO A 1 118 ? 35.01563 60.20080 26.87019 1.000 20.80744 134 PRO A O 1
ATOM 1316 N N . ILE A 1 119 ? 32.85588 60.81253 26.72264 1.000 18.87091 135 ILE A N 1
ATOM 1317 C CA . ILE A 1 119 ? 33.15089 62.15762 26.25004 1.000 18.87649 135 ILE A CA 1
ATOM 1318 C C . ILE A 1 119 ? 32.83296 63.18728 27.33235 1.000 19.41471 135 ILE A C 1
ATOM 1319 O O . ILE A 1 119 ? 31.96217 62.99453 28.18014 1.000 20.38341 135 ILE A O 1
ATOM 1335 N N . THR A 1 120 ? 33.59199 64.26918 27.31305 1.000 18.85145 136 THR A N 1
ATOM 1336 C CA . THR A 1 120 ? 33.35175 65.42442 28.14546 1.000 18.95887 136 THR A CA 1
ATOM 1337 C C . THR A 1 120 ? 32.79691 66.50679 27.24740 1.000 17.57102 136 THR A C 1
ATOM 1338 O O . THR A 1 120 ? 33.36031 66.77779 26.17577 1.000 18.78677 136 THR A O 1
ATOM 1349 N N . VAL A 1 121 ? 31.67431 67.07545 27.66334 1.000 16.09214 137 VAL A N 1
ATOM 1350 C CA . VAL A 1 121 ? 30.96649 68.08511 26.88457 1.000 16.88104 137 VAL A CA 1
ATOM 1351 C C . VAL A 1 121 ? 30.76680 69.31944 27.74533 1.000 17.22979 137 VAL A C 1
ATOM 1352 O O . VAL A 1 121 ? 30.58118 69.22601 28.96319 1.000 17.87363 137 VAL A O 1
ATOM 1365 N N . SER A 1 122 ? 30.80912 70.48471 27.09286 1.000 17.48568 138 SER A N 1
ATOM 1366 C CA . SER A 1 122 ? 30.51439 71.76730 27.73378 1.000 19.63257 138 SER A CA 1
ATOM 1367 C C . SER A 1 122 ? 29.28456 72.35756 27.05391 1.000 17.59617 138 SER A C 1
ATOM 1368 O O . SER A 1 122 ? 29.11690 72.26420 25.82920 1.000 18.33759 138 SER A O 1
ATOM 1376 N N . TYR A 1 123 ? 28.42349 72.96128 27.87220 1.000 16.77886 139 TYR A N 1
ATOM 1377 C CA . TYR A 1 123 ? 27.21198 73.65287 27.45410 1.000 15.38696 139 TYR A CA 1
ATOM 1378 C C . TYR A 1 123 ? 27.46622 75.14662 27.61679 1.000 15.81958 139 TYR A C 1
ATOM 1379 O O . TYR A 1 123 ? 27.62819 75.62784 28.73984 1.000 17.17412 139 TYR A O 1
ATOM 1397 N N . SER A 1 124 ? 27.42380 75.87357 26.51718 1.000 14.52201 140 SER A N 1
ATOM 1398 C CA . SER A 1 124 ? 27.59874 77.31722 26.51381 1.000 15.32573 140 SER A CA 1
ATOM 1399 C C . SER A 1 124 ? 26.20702 77.92401 26.37328 1.000 15.34418 140 SER A C 1
ATOM 1400 O O . SER A 1 124 ? 25.57933 77.83332 25.31708 1.000 14.22050 140 SER A O 1
ATOM 1408 N N . PHE A 1 125 ? 25.75905 78.57184 27.42641 1.000 16.83004 141 PHE A N 1
ATOM 1409 C CA . PHE A 1 125 ? 24.49260 79.28500 27.50863 1.000 16.67225 141 PHE A CA 1
ATOM 1410 C C . PHE A 1 125 ? 24.73873 80.76222 27.41988 1.000 17.76123 141 PHE A C 1
ATOM 1411 O O . PHE A 1 125 ? 25.86896 81.22887 27.58665 1.000 19.12824 141 PHE A O 1
ATOM 1428 N N . PRO A 1 126 ? 23.69032 81.56601 27.23566 1.000 17.36815 142 PRO A N 1
ATOM 1429 C CA . PRO A 1 126 ? 23.90800 83.02693 27.28883 1.000 19.47613 142 PRO A CA 1
ATOM 1430 C C . PRO A 1 126 ? 24.50274 83.49200 28.58917 1.000 21.27378 142 PRO A C 1
ATOM 1431 O O . PRO A 1 126 ? 25.30733 84.43097 28.60417 1.000 23.76978 142 PRO A O 1
ATOM 1442 N N . SER A 1 127 ? 24.12776 82.86456 29.72103 1.000 21.02094 143 SER A N 1
ATOM 1443 C CA . SER A 1 127 ? 24.57496 83.33626 31.01773 1.000 23.75480 143 SER A CA 1
ATOM 1444 C C . SER A 1 127 ? 25.20532 82.23954 31.86510 1.000 22.25294 143 SER A C 1
ATOM 1445 O O . SER A 1 127 ? 25.29335 82.39433 33.09414 1.000 23.03201 143 SER A O 1
ATOM 1453 N N . ASP A 1 128 ? 25.71409 81.17156 31.25733 1.000 20.25182 144 ASP A N 1
ATOM 1454 C CA . ASP A 1 128 ? 26.33633 80.13063 32.06369 1.000 21.89374 144 ASP A CA 1
ATOM 1455 C C . ASP A 1 128 ? 27.17860 79.22292 31.18659 1.000 20.71563 144 ASP A C 1
ATOM 1456 O O . ASP A 1 128 ? 27.10755 79.25798 29.95246 1.000 18.19505 144 ASP A O 1
ATOM 1465 N N . PHE A 1 129 ? 27.94157 78.35846 31.85790 1.000 22.81809 145 PHE A N 1
ATOM 1466 C CA . PHE A 1 129 ? 28.83222 77.39834 31.20516 1.000 23.24788 145 PHE A CA 1
ATOM 1467 C C . PHE A 1 129 ? 28.86599 76.17596 32.11068 1.000 23.89579 145 PHE A C 1
ATOM 1468 O O . PHE A 1 129 ? 29.28666 76.28286 33.27173 1.000 25.23327 145 PHE A O 1
ATOM 1485 N N . ILE A 1 130 ? 28.35409 75.05901 31.61363 1.000 23.10905 146 ILE A N 1
ATOM 1486 C CA . ILE A 1 130 ? 28.06744 73.84333 32.38989 1.000 24.46121 146 ILE A CA 1
ATOM 1487 C C . ILE A 1 130 ? 28.84372 72.70717 31.72857 1.000 21.40106 146 ILE A C 1
ATOM 1488 O O . ILE A 1 130 ? 28.87681 72.61992 30.49421 1.000 19.78294 146 ILE A O 1
ATOM 1504 N N . VAL A 1 131 ? 29.45099 71.83713 32.52792 1.000 22.05324 147 VAL A N 1
ATOM 1505 C CA . VAL A 1 131 ? 30.22081 70.72884 31.94793 1.000 22.91618 147 VAL A CA 1
ATOM 1506 C C . VAL A 1 131 ? 29.62120 69.40254 32.40581 1.000 21.57270 147 VAL A C 1
ATOM 1507 O O . VAL A 1 131 ? 29.15607 69.27797 33.54397 1.000 22.78196 147 VAL A O 1
ATOM 1520 N N . ASP A 1 132 ? 29.66013 68.39752 31.52784 1.000 19.88573 148 ASP A N 1
ATOM 1521 C CA . ASP A 1 132 ? 29.13118 67.07354 31.84921 1.000 20.34930 148 ASP A CA 1
ATOM 1522 C C . ASP A 1 132 ? 30.00654 66.00814 31.19079 1.000 19.42601 148 ASP A C 1
ATOM 1523 O O . ASP A 1 132 ? 30.82824 66.29073 30.31285 1.000 20.18071 148 ASP A O 1
ATOM 1532 N N . THR A 1 133 ? 29.78306 64.77096 31.60810 1.000 18.72781 149 THR A N 1
ATOM 1533 C CA . THR A 1 133 ? 30.40445 63.59680 31.02554 1.000 20.45199 149 THR A CA 1
ATOM 1534 C C . THR A 1 133 ? 29.30290 62.70502 30.50216 1.000 20.20559 149 THR A C 1
ATOM 1535 O O . THR A 1 133 ? 28.34009 62.43794 31.22721 1.000 21.73911 149 THR A O 1
ATOM 1546 N N . ILE A 1 134 ? 29.46966 62.20627 29.28320 1.000 19.47330 150 ILE A N 1
ATOM 1547 C CA . ILE A 1 134 ? 28.53402 61.25189 28.67166 1.000 19.87668 150 ILE A CA 1
ATOM 1548 C C . ILE A 1 134 ? 29.28614 59.96104 28.46098 1.000 19.42452 150 ILE A C 1
ATOM 1549 O O . ILE A 1 134 ? 30.25833 59.90462 27.68415 1.000 19.87158 150 ILE A O 1
ATOM 1565 N N . GLU A 1 135 ? 28.85135 58.91341 29.16722 1.000 19.75183 151 GLU A N 1
ATOM 1566 C CA . GLU A 1 135 ? 29.59898 57.68132 29.15696 1.000 20.02030 151 GLU A CA 1
ATOM 1567 C C . GLU A 1 135 ? 29.47397 56.95992 27.81812 1.000 20.90986 151 GLU A C 1
ATOM 1568 O O . GLU A 1 135 ? 30.45891 56.39712 27.31198 1.000 22.88213 151 GLU A O 1
ATOM 1580 N N . ARG A 1 136 ? 28.27471 56.93403 27.23363 1.000 19.73508 152 ARG A N 1
ATOM 1581 C CA . ARG A 1 136 ? 28.04409 56.16788 26.01889 1.000 26.80875 152 ARG A CA 1
ATOM 1582 C C . ARG A 1 136 ? 27.25690 57.04059 25.05497 1.000 20.51305 152 ARG A C 1
ATOM 1583 O O . ARG A 1 136 ? 26.01914 57.06966 25.09154 1.000 20.52526 152 ARG A O 1
ATOM 1604 N N . PRO A 1 137 ? 27.94002 57.76764 24.18458 1.000 19.30887 153 PRO A N 1
ATOM 1605 C CA . PRO A 1 137 ? 27.23130 58.70876 23.31279 1.000 18.22366 153 PRO A CA 1
ATOM 1606 C C . PRO A 1 137 ? 26.11475 58.02998 22.53410 1.000 18.17289 153 PRO A C 1
ATOM 1607 O O . PRO A 1 137 ? 26.28175 56.94585 21.94129 1.000 19.38924 153 PRO A O 1
ATOM 1618 N N . SER A 1 138 ? 24.95872 58.66031 22.57951 1.000 17.36530 154 SER A N 1
ATOM 1619 C CA . SER A 1 138 ? 23.72737 58.19398 21.96485 1.000 18.90397 154 SER A CA 1
ATOM 1620 C C . SER A 1 138 ? 22.74358 59.35941 21.97913 1.000 16.82593 154 SER A C 1
ATOM 1621 O O . SER A 1 138 ? 22.94084 60.37575 22.65623 1.000 15.75242 154 SER A O 1
ATOM 1629 N N . LEU A 1 139 ? 21.64774 59.19934 21.23165 1.000 17.91511 155 LEU A N 1
ATOM 1630 C CA . LEU A 1 139 ? 20.62291 60.23027 21.27095 1.000 18.11278 155 LEU A CA 1
ATOM 1631 C C . LEU A 1 139 ? 20.01784 60.34537 22.67355 1.000 17.77333 155 LEU A C 1
ATOM 1632 O O . LEU A 1 139 ? 19.84298 61.45593 23.21509 1.000 17.40443 155 LEU A O 1
ATOM 1648 N N . SER A 1 140 ? 19.69078 59.20872 23.28265 1.000 20.14954 156 SER A N 1
ATOM 1649 C CA . SER A 1 140 ? 19.05172 59.25495 24.60376 1.000 21.40625 156 SER A CA 1
ATOM 1650 C C . SER A 1 140 ? 19.98810 59.84567 25.64457 1.000 19.41696 156 SER A C 1
ATOM 1651 O O . SER A 1 140 ? 19.53223 60.54687 26.55349 1.000 18.88117 156 SER A O 1
ATOM 1659 N N . SER A 1 141 ? 21.29593 59.54189 25.54575 1.000 18.79738 157 SER A N 1
ATOM 1660 C CA . SER A 1 141 ? 22.26816 60.07574 26.50727 1.000 19.26752 157 SER A CA 1
ATOM 1661 C C . SER A 1 141 ? 22.41569 61.58244 26.35197 1.000 18.45608 157 SER A C 1
ATOM 1662 O O . SER A 1 141 ? 22.53743 62.30913 27.34062 1.000 18.85154 157 SER A O 1
ATOM 1670 N N . MET A 1 142 ? 22.41740 62.07162 25.11115 1.000 17.73777 158 MET A N 1
ATOM 1671 C CA . MET A 1 142 ? 22.43841 63.50630 24.91491 1.000 16.00512 158 MET A CA 1
ATOM 1672 C C . MET A 1 142 ? 21.19155 64.15686 25.49795 1.000 16.02565 158 MET A C 1
ATOM 1673 O O . MET A 1 142 ? 21.28916 65.16905 26.19728 1.000 16.20686 158 MET A O 1
ATOM 1687 N N . ARG A 1 143 ? 20.01220 63.57180 25.25343 1.000 17.48956 159 ARG A N 1
ATOM 1688 C CA . ARG A 1 143 ? 18.77255 64.16563 25.77947 1.000 19.52781 159 ARG A CA 1
ATOM 1689 C C . ARG A 1 143 ? 18.80048 64.26328 27.30934 1.000 19.77917 159 ARG A C 1
ATOM 1690 O O . ARG A 1 143 ? 18.32104 65.25457 27.89056 1.000 19.03001 159 ARG A O 1
ATOM 1711 N N . ALA A 1 144 ? 19.29315 63.21417 27.97805 1.000 20.44890 160 ALA A N 1
ATOM 1712 C CA . ALA A 1 144 ? 19.35622 63.22244 29.43730 1.000 20.78635 160 ALA A CA 1
ATOM 1713 C C . ALA A 1 144 ? 20.33737 64.26751 29.93525 1.000 19.92347 160 ALA A C 1
ATOM 1714 O O . ALA A 1 144 ? 20.07148 64.93941 30.94855 1.000 22.16847 160 ALA A O 1
ATOM 1721 N N . SER A 1 145 ? 21.48809 64.39672 29.25443 1.000 18.49227 161 SER A N 1
ATOM 1722 C CA . SER A 1 145 ? 22.48499 65.39257 29.61615 1.000 18.52555 161 SER A CA 1
ATOM 1723 C C . SER A 1 145 ? 21.95110 66.80092 29.41782 1.000 17.50172 161 SER A C 1
ATOM 1724 O O . SER A 1 145 ? 22.1887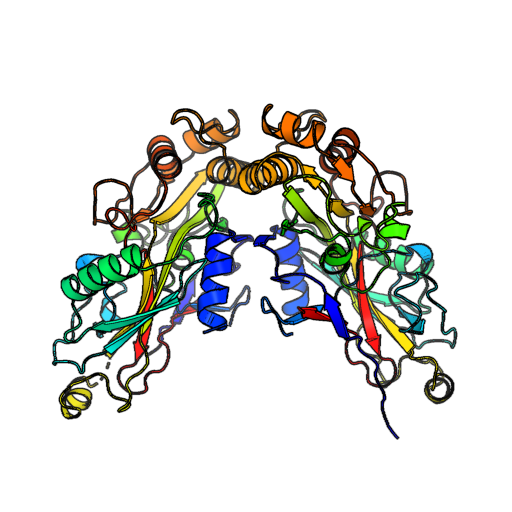2 67.66168 30.25625 1.000 17.51075 161 SER A O 1
ATOM 1732 N N . VAL A 1 146 ? 21.18986 67.03583 28.33171 1.000 16.59173 162 VAL A N 1
ATOM 1733 C CA . VAL A 1 146 ? 20.59804 68.35352 28.06871 1.000 15.62842 162 VAL A CA 1
ATOM 1734 C C . VAL A 1 146 ? 19.60896 68.72376 29.17208 1.000 16.51414 162 VAL A C 1
ATOM 1735 O O . VAL A 1 146 ? 19.57753 69.87558 29.65901 1.000 17.29160 162 VAL A O 1
ATOM 1748 N N . PHE A 1 147 ? 18.75992 67.78641 29.56999 1.000 17.80138 163 PHE A N 1
ATOM 1749 C CA . PHE A 1 147 ? 17.78537 68.09465 30.60892 1.000 20.15298 163 PHE A CA 1
ATOM 1750 C C . PHE A 1 147 ? 18.47975 68.49485 31.91428 1.000 21.22338 163 PHE A C 1
ATOM 1751 O O . PHE A 1 147 ? 18.11138 69.48675 32.55629 1.000 22.18945 163 PHE A O 1
ATOM 1768 N N . LYS A 1 148 ? 19.51317 67.75762 32.27677 1.000 22.18333 164 LYS A N 1
ATOM 1769 C CA . LYS A 1 148 ? 20.30606 68.04833 33.46977 1.000 22.80585 164 LYS A CA 1
ATOM 1770 C C . LYS A 1 148 ? 20.98702 69.41224 33.38316 1.000 20.70064 164 LYS A C 1
ATOM 1771 O O . LYS A 1 148 ? 20.92294 70.20926 34.33765 1.000 19.94085 164 LYS A O 1
ATOM 1790 N N . ALA A 1 149 ? 21.56021 69.73012 32.22667 1.000 18.32144 165 ALA A N 1
ATOM 1791 C CA . ALA A 1 149 ? 22.19975 71.03097 32.04600 1.000 19.77134 165 ALA A CA 1
ATOM 1792 C C . ALA A 1 149 ? 21.18838 72.17200 32.08861 1.000 19.50594 165 ALA A C 1
ATOM 1793 O O . ALA A 1 149 ? 21.42948 73.20008 32.72774 1.000 20.75887 165 ALA A O 1
ATOM 1800 N N . MET A 1 150 ? 20.05877 72.00852 31.40892 1.000 18.75236 166 MET A N 1
ATOM 1801 C CA . MET A 1 150 ? 19.00381 73.02317 31.45516 1.000 20.63027 166 MET A CA 1
ATOM 1802 C C . MET A 1 150 ? 18.55287 73.28821 32.87659 1.000 21.90142 166 MET A C 1
ATOM 1803 O O . MET A 1 150 ? 18.31798 74.44728 33.26844 1.000 23.58531 166 MET A O 1
ATOM 1817 N N . ARG A 1 151 ? 18.41298 72.23193 33.67430 1.000 22.02494 167 ARG A N 1
ATOM 1818 C CA . ARG A 1 151 ? 17.99927 72.41192 35.05264 1.000 26.46851 167 ARG A CA 1
ATOM 1819 C C . ARG A 1 151 ? 19.07975 73.09887 35.88805 1.000 28.09301 167 ARG A C 1
ATOM 1820 O O . ARG A 1 151 ? 18.75231 73.83574 36.81904 1.000 30.80333 167 ARG A O 1
ATOM 1841 N N . ALA A 1 152 ? 20.35990 72.83697 35.60818 1.000 27.33997 168 ALA A N 1
ATOM 1842 C CA . ALA A 1 152 ? 21.44491 73.43803 36.38868 1.000 29.08540 168 ALA A CA 1
ATOM 1843 C C . ALA A 1 152 ? 21.74655 74.89248 36.00324 1.000 27.95307 168 ALA A C 1
ATOM 1844 O O . ALA A 1 152 ? 22.25641 75.66294 36.83523 1.000 29.27940 168 ALA A O 1
ATOM 1851 N N . ALA A 1 153 ? 21.46101 75.27822 34.76581 1.000 26.49169 169 ALA A N 1
ATOM 1852 C CA . ALA A 1 153 ? 22.00275 76.50583 34.20971 1.000 27.43763 169 ALA A CA 1
ATOM 1853 C C . ALA A 1 153 ? 21.41849 77.74454 34.86888 1.000 29.36360 169 ALA A C 1
ATOM 1854 O O . ALA A 1 153 ? 20.23195 77.78922 35.21206 1.000 31.18621 169 ALA A O 1
ATOM 1861 N N . ASN A 1 154 ? 22.26957 78.74641 35.03654 1.000 31.01687 170 ASN A N 1
ATOM 1862 C CA A ASN A 1 154 ? 21.81328 80.05802 35.46615 0.510 32.91754 170 ASN A CA 1
ATOM 1863 C CA B ASN A 1 154 ? 21.81988 80.06108 35.47104 0.490 32.92091 170 ASN A CA 1
ATOM 1864 C C . ASN A 1 154 ? 21.32087 80.81247 34.24648 1.000 33.16694 170 ASN A C 1
ATOM 1865 O O . ASN A 1 154 ? 21.97037 80.79392 33.18130 1.000 32.10740 170 ASN A O 1
ATOM 1885 N N . PHE A 1 155 ? 20.16754 81.44702 34.38094 1.000 37.13219 171 PHE A N 1
ATOM 1886 C CA . PHE A 1 155 ? 19.61771 82.29889 33.33465 1.000 41.02872 171 PHE A CA 1
ATOM 1887 C C . PHE A 1 155 ? 19.48053 83.70223 33.90813 1.000 40.62860 171 PHE A C 1
ATOM 1888 O O . PHE A 1 155 ? 18.99831 83.86631 35.02362 1.000 39.98542 171 PHE A O 1
ATOM 1905 N N . SER A 1 156 ? 19.92949 84.70125 33.16221 1.000 43.42320 172 SER A N 1
ATOM 1906 C CA . SER A 1 156 ? 19.92087 86.08883 33.60829 1.000 48.92005 172 SER A CA 1
ATOM 1907 C C . SER A 1 156 ? 18.97907 86.89782 32.72280 1.000 47.75356 172 SER A C 1
ATOM 1908 O O . SER A 1 156 ? 18.96053 86.72750 31.50149 1.000 45.54357 172 SER A O 1
ATOM 1916 N N . GLY A 1 157 ? 18.19856 87.77494 33.33411 1.000 49.70395 173 GLY A N 1
ATOM 1917 C CA . GLY A 1 157 ? 17.30519 88.58424 32.52739 1.000 49.96365 173 GLY A CA 1
ATOM 1918 C C . GLY A 1 157 ? 16.23596 87.72712 31.86515 1.000 47.25881 173 GLY A C 1
ATOM 1919 O O . GLY A 1 157 ? 16.00512 86.57437 32.22510 1.000 48.91415 173 GLY A O 1
ATOM 1923 N N . GLU A 1 158 ? 15.57689 88.31221 30.87140 1.000 43.59043 174 GLU A N 1
ATOM 1924 C CA . GLU A 1 158 ? 14.50539 87.64049 30.15623 1.000 44.14347 174 GLU A CA 1
ATOM 1925 C C . GLU A 1 158 ? 14.96614 87.33630 28.74724 1.000 34.07939 174 GLU A C 1
ATOM 1926 O O . GLU A 1 158 ? 15.58938 88.19043 28.10091 1.000 32.06174 174 GLU A O 1
ATOM 1938 N N . GLN A 1 159 ? 14.63790 86.12997 28.27474 1.000 30.94229 175 GLN A N 1
ATOM 1939 C CA . GLN A 1 159 ? 14.90276 85.75786 26.88558 1.000 30.24098 175 GLN A CA 1
ATOM 1940 C C . GLN A 1 159 ? 14.17573 86.69010 25.95529 1.000 27.51426 175 GLN A C 1
ATOM 1941 O O . GLN A 1 159 ? 12.97061 86.90501 26.11230 1.000 27.53622 175 GLN A O 1
ATOM 1955 N N . SER A 1 160 ? 14.89466 87.25278 24.95012 1.000 25.89198 176 SER A N 1
ATOM 1956 C CA . SER A 1 160 ? 14.28084 88.25295 24.08867 1.000 27.41586 176 SER A CA 1
ATOM 1957 C C . SER A 1 160 ? 13.37903 87.66369 22.99417 1.000 28.46599 176 SER A C 1
ATOM 1958 O O . SER A 1 160 ? 12.50661 88.37766 22.47041 1.000 33.61558 176 SER A O 1
ATOM 1966 N N . LEU A 1 161 ? 13.59914 86.42254 22.63210 1.000 24.75028 177 LEU A N 1
ATOM 1967 C CA . LEU A 1 161 ? 12.92448 85.72138 21.54871 1.000 23.91017 177 LEU A CA 1
ATOM 1968 C C . LEU A 1 161 ? 13.24296 86.28905 20.16322 1.000 22.58787 177 LEU A C 1
ATOM 1969 O O . LEU A 1 161 ? 12.55242 85.94669 19.19251 1.000 23.08683 177 LEU A O 1
ATOM 1985 N N . ALA A 1 162 ? 14.21328 87.20161 20.04639 1.000 19.95405 178 ALA A N 1
ATOM 1986 C CA . ALA A 1 162 ? 14.57266 87.69940 18.72123 1.000 17.81634 178 ALA A CA 1
ATOM 1987 C C . ALA A 1 162 ? 15.21728 86.57134 17.92779 1.000 17.36438 178 ALA A C 1
ATOM 1988 O O . ALA A 1 162 ? 16.08574 85.86307 18.43305 1.000 17.58370 178 ALA A O 1
ATOM 1995 N N . PHE A 1 163 ? 14.80976 86.41791 16.65862 1.000 17.07218 179 PHE A N 1
ATOM 1996 C CA . PHE A 1 163 ? 15.51969 85.51703 15.75707 1.000 15.42214 179 PHE A CA 1
ATOM 1997 C C . PHE A 1 163 ? 16.78209 86.17428 15.20217 1.000 15.56273 179 PHE A C 1
ATOM 1998 O O . PHE A 1 163 ? 16.76850 87.32749 14.79209 1.000 16.04982 179 PHE A O 1
ATOM 2015 N N . ASP A 1 164 ? 17.86688 85.41336 15.15747 1.000 11.78994 180 ASP A N 1
ATOM 2016 C CA . ASP A 1 164 ? 18.96928 85.70760 14.24092 1.000 12.92270 180 ASP A CA 1
ATOM 2017 C C . ASP A 1 164 ? 18.46678 85.49343 12.82167 1.000 12.80353 180 ASP A C 1
ATOM 2018 O O . ASP A 1 164 ? 17.61971 84.63667 12.58829 1.000 13.21520 180 ASP A O 1
ATOM 2027 N N . TYR A 1 165 ? 19.01401 86.23661 11.85713 1.000 13.10774 181 TYR A N 1
ATOM 2028 C CA . TYR A 1 165 ? 18.66328 85.94181 10.47510 1.000 13.22326 181 TYR A CA 1
ATOM 2029 C C . TYR A 1 165 ? 19.79099 86.31926 9.51856 1.000 14.21315 181 TYR A C 1
ATOM 2030 O O . TYR A 1 165 ? 20.58665 87.21500 9.77895 1.000 14.68861 181 TYR A O 1
ATOM 2048 N N . ASN A 1 166 ? 19.83292 85.59125 8.41087 1.000 14.61972 182 ASN A N 1
ATOM 2049 C CA . ASN A 1 166 ? 20.88790 85.66737 7.40001 1.000 14.37656 18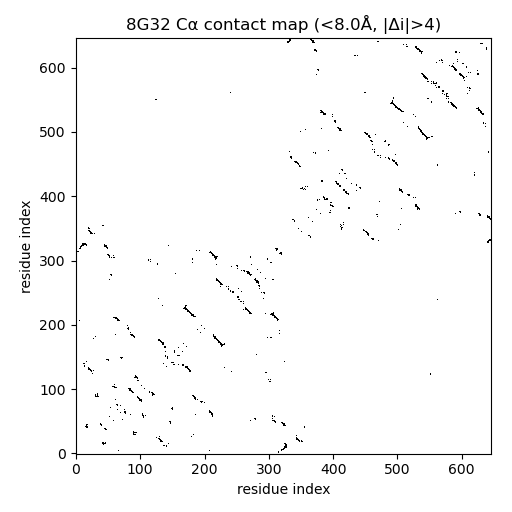2 ASN A CA 1
ATOM 2050 C C . ASN A 1 166 ? 20.17696 85.53364 6.06975 1.000 14.09354 182 ASN A C 1
ATOM 2051 O O . ASN A 1 166 ? 19.55149 84.50701 5.82969 1.000 14.18896 182 ASN A O 1
ATOM 2062 N N . ILE A 1 167 ? 20.28517 86.54653 5.21420 1.000 13.49700 183 ILE A N 1
ATOM 2063 C CA . ILE A 1 167 ? 19.45151 86.71464 4.03300 1.000 14.00583 183 ILE A CA 1
ATOM 2064 C C . ILE A 1 167 ? 20.31593 86.80002 2.78622 1.000 15.43269 183 ILE A C 1
ATOM 2065 O O . ILE A 1 167 ? 21.32469 87.50431 2.77087 1.000 15.41276 183 ILE A O 1
ATOM 2081 N N . LYS A 1 168 ? 19.91150 86.09476 1.73717 1.000 15.89311 184 LYS A N 1
ATOM 2082 C CA . LYS A 1 168 ? 20.65094 86.16381 0.48567 1.000 16.12570 184 LYS A CA 1
ATOM 2083 C C . LYS A 1 168 ? 19.71190 86.01294 -0.70621 1.000 15.84400 184 LYS A C 1
ATOM 2084 O O . LYS A 1 168 ? 18.84178 85.14406 -0.72296 1.000 16.00255 184 LYS A O 1
ATOM 2103 N N . GLN A 1 169 ? 19.92236 86.85704 -1.71536 1.000 15.56359 185 GLN A N 1
ATOM 2104 C CA . GLN A 1 169 ? 19.28217 86.67819 -3.00449 1.000 15.93201 185 GLN A CA 1
ATOM 2105 C C . GLN A 1 169 ? 19.77045 85.38342 -3.66288 1.000 16.32386 185 GLN A C 1
ATOM 2106 O O . GLN A 1 169 ? 20.90869 84.97009 -3.46453 1.000 16.91781 185 GLN A O 1
ATOM 2120 N N . PHE A 1 170 ? 18.90913 84.74747 -4.47154 1.000 16.28398 186 PHE A N 1
ATOM 2121 C CA . PHE A 1 170 ? 19.34715 83.60423 -5.25374 1.000 16.99254 186 PHE A CA 1
ATOM 2122 C C . PHE A 1 170 ? 18.61092 83.53813 -6.57333 1.000 17.53758 186 PHE A C 1
ATOM 2123 O O . PHE A 1 170 ? 17.54614 84.12786 -6.74687 1.000 17.64068 186 PHE A O 1
ATOM 2140 N N . SER A 1 171 ? 19.21687 82.81802 -7.51103 1.000 18.34083 187 SER A N 1
ATOM 2141 C CA . SER A 1 171 ? 18.60952 82.52905 -8.79764 1.000 21.60752 187 SER A CA 1
ATOM 2142 C C . SER A 1 171 ? 18.43954 81.04931 -9.07921 1.000 22.52337 187 SER A C 1
ATOM 2143 O O . SER A 1 171 ? 17.56313 80.69758 -9.87093 1.000 23.94884 187 SER A O 1
ATOM 2151 N N . TYR A 1 172 ? 19.26057 80.19454 -8.47724 1.000 22.18912 188 TYR A N 1
ATOM 2152 C CA . TYR A 1 172 ? 19.23286 78.74859 -8.65070 1.000 23.14483 188 TYR A CA 1
ATOM 2153 C C . TYR A 1 172 ? 19.01929 78.08761 -7.31098 1.000 22.60294 188 TYR A C 1
ATOM 2154 O O . TYR A 1 172 ? 19.66317 78.45060 -6.32093 1.000 21.28963 188 TYR A O 1
ATOM 2172 N N . TYR A 1 173 ? 18.14049 77.09057 -7.28851 1.000 23.41798 189 TYR A N 1
ATOM 2173 C CA . TYR A 1 173 ? 17.79222 76.45484 -6.01784 1.000 23.91935 189 TYR A CA 1
ATOM 2174 C C . TYR A 1 173 ? 18.98817 75.77106 -5.38555 1.000 21.81159 189 TYR A C 1
ATOM 2175 O O . TYR A 1 173 ? 19.06834 75.67642 -4.15032 1.000 21.41651 189 TYR A O 1
ATOM 2193 N N . SER A 1 174 ? 19.96436 75.36832 -6.18082 1.000 21.63989 190 SER A N 1
ATOM 2194 C CA . SER A 1 174 ? 21.14236 74.75794 -5.57546 1.000 22.93138 190 SER A CA 1
ATOM 2195 C C . SER A 1 174 ? 21.89354 75.71511 -4.66522 1.000 20.94626 190 SER A C 1
ATOM 2196 O O . SER A 1 174 ? 22.68678 75.27353 -3.81775 1.000 20.56392 190 SER A O 1
ATOM 2204 N N . GLU A 1 175 ? 21.70832 77.01724 -4.84396 1.000 19.74510 191 GLU A N 1
ATOM 2205 C CA . GLU A 1 175 ? 22.35461 77.98599 -3.96272 1.000 19.37390 191 GLU A CA 1
ATOM 2206 C C . GLU A 1 175 ? 21.93954 77.83152 -2.50963 1.000 17.99256 191 GLU A C 1
A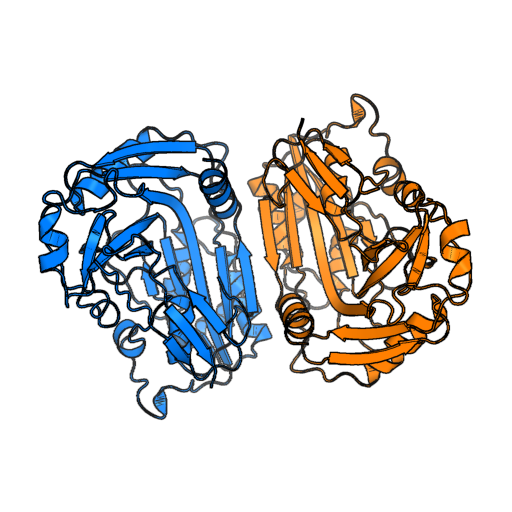TOM 2207 O O . GLU A 1 175 ? 22.67667 78.26071 -1.60062 1.000 18.27552 191 GLU A O 1
ATOM 2219 N N . LEU A 1 176 ? 20.76395 77.24750 -2.25200 1.000 19.21050 192 LEU A N 1
ATOM 2220 C CA . LEU A 1 176 ? 20.34022 77.03159 -0.87535 1.000 18.48709 192 LEU A CA 1
ATOM 2221 C C . LEU A 1 176 ? 21.25923 76.08172 -0.11096 1.000 17.25080 192 LEU A C 1
ATOM 2222 O O . LEU A 1 176 ? 21.20662 76.04107 1.12240 1.000 16.00364 192 LEU A O 1
ATOM 2238 N N . LYS A 1 177 ? 22.13490 75.35418 -0.79597 1.000 17.67065 193 LYS A N 1
ATOM 2239 C CA . LYS A 1 177 ? 23.13842 74.55990 -0.08318 1.000 16.77153 193 LYS A CA 1
ATOM 2240 C C . LYS A 1 177 ? 23.92997 75.42503 0.88093 1.000 16.63589 193 LYS A C 1
ATOM 2241 O O . LYS A 1 177 ? 24.32899 74.96903 1.97000 1.000 16.13322 193 LYS A O 1
ATOM 2260 N N . ILE A 1 178 ? 24.11492 76.70449 0.54337 1.000 16.43517 194 ILE A N 1
ATOM 2261 C CA . ILE A 1 178 ? 24.81132 77.62152 1.44542 1.000 16.43293 194 ILE A CA 1
ATOM 2262 C C . ILE A 1 178 ? 24.11888 77.66658 2.80232 1.000 15.64289 194 ILE A C 1
ATOM 2263 O O . ILE A 1 178 ? 24.77105 77.64874 3.84479 1.000 15.63349 194 ILE A O 1
ATOM 2279 N N . ALA A 1 179 ? 22.79576 77.77412 2.80415 1.000 15.86544 195 ALA A N 1
ATOM 2280 C CA . ALA A 1 179 ? 22.08653 77.87593 4.07388 1.000 17.15130 195 ALA A CA 1
ATOM 2281 C C . ALA A 1 179 ? 22.18355 76.58030 4.85670 1.000 16.76867 195 ALA A C 1
ATOM 2282 O O . ALA A 1 179 ? 22.25924 76.59954 6.08684 1.000 19.35855 195 ALA A O 1
ATOM 2289 N N . PHE A 1 180 ? 22.17698 75.43258 4.15975 1.000 16.68479 196 PHE A N 1
ATOM 2290 C CA . PHE A 1 180 ? 22.28915 74.16457 4.86257 1.000 17.01982 196 PHE A CA 1
ATOM 2291 C C . PHE A 1 180 ? 23.70868 73.87797 5.32498 1.000 17.57875 196 PHE A C 1
ATOM 2292 O O . PHE A 1 180 ? 23.90241 73.01500 6.19766 1.000 17.53305 196 PHE A O 1
ATOM 2309 N N . GLY A 1 181 ? 24.69603 74.57251 4.76242 1.000 18.51420 197 GLY A N 1
ATOM 2310 C CA . GLY A 1 181 ? 26.09148 74.39752 5.13240 1.000 20.16940 197 GLY A CA 1
ATOM 2311 C C . GLY A 1 181 ? 26.76622 73.19867 4.52871 1.000 22.08501 197 GLY A C 1
ATOM 2312 O O . GLY A 1 181 ? 27.92047 72.91980 4.89518 1.000 24.29634 197 GLY A O 1
ATOM 2316 N N . SER A 1 182 ? 26.13492 72.52063 3.57033 1.000 22.41708 198 SER A N 1
ATOM 2317 C CA . SER A 1 182 ? 26.69643 71.31382 2.98651 1.000 25.24740 198 SER A CA 1
ATOM 2318 C C . SER A 1 182 ? 25.97020 71.01380 1.68779 1.000 23.08147 198 SER A C 1
ATOM 2319 O O . SER A 1 182 ? 24.95279 71.63514 1.35321 1.000 23.88367 198 SER A O 1
ATOM 2327 N N . ASN A 1 183 ? 26.48177 70.01562 0.96166 1.000 21.42172 199 ASN A N 1
ATOM 2328 C CA . ASN A 1 183 ? 25.98098 69.66950 -0.35979 1.000 21.76000 199 ASN A CA 1
ATOM 2329 C C . ASN A 1 183 ? 24.71538 68.80110 -0.34569 1.000 22.28522 199 ASN A C 1
ATOM 2330 O O . ASN A 1 183 ? 24.63690 67.81652 -1.09231 1.000 22.80380 199 ASN A O 1
ATOM 2341 N N . VAL A 1 184 ? 23.70162 69.16675 0.45577 1.000 22.44162 200 VAL A N 1
ATOM 2342 C CA . VAL A 1 184 ? 22.43887 68.40736 0.50046 1.000 23.83406 200 VAL A CA 1
ATOM 2343 C C . VAL A 1 184 ? 21.67682 68.53474 -0.79073 1.000 24.19811 200 VAL A C 1
ATOM 2344 O O . VAL A 1 184 ? 21.80782 69.50389 -1.54214 1.000 22.77009 200 VAL A O 1
ATOM 2357 N N . ASN A 1 185 ? 20.80934 67.55269 -1.03174 1.000 26.78560 201 ASN A N 1
ATOM 2358 C CA . ASN A 1 185 ? 19.91568 67.55747 -2.18383 1.000 29.66072 201 ASN A CA 1
ATOM 2359 C C . ASN A 1 185 ? 18.70787 68.43923 -1.90347 1.000 28.99802 201 ASN A C 1
ATOM 2360 O O . ASN A 1 185 ? 17.74465 68.01199 -1.26176 1.000 31.09673 201 ASN A O 1
ATOM 2371 N N . ILE A 1 186 ? 18.72019 69.64816 -2.46675 1.000 26.76905 202 ILE A N 1
ATOM 2372 C CA . ILE A 1 186 ? 17.68992 70.63386 -2.17678 1.000 26.58171 202 ILE A CA 1
ATOM 2373 C C . ILE A 1 186 ? 16.33946 70.17633 -2.73417 1.000 29.96853 202 ILE A C 1
ATOM 2374 O O . ILE A 1 186 ? 15.28862 70.40762 -2.13196 1.000 29.64451 202 ILE A O 1
ATOM 2390 N N . GLY A 1 187 ? 16.34848 69.50992 -3.89031 1.000 32.85654 203 GLY A N 1
ATOM 2391 C CA . GLY A 1 187 ? 15.08699 69.13586 -4.51536 1.000 33.33678 203 GLY A CA 1
ATOM 2392 C C . GLY A 1 187 ? 14.33768 68.10061 -3.70382 1.000 33.06110 203 GLY A C 1
ATOM 2393 O O . GLY A 1 187 ? 13.11007 68.14488 -3.59860 1.000 36.77512 203 GLY A O 1
ATOM 2397 N N . LYS A 1 188 ? 15.06301 67.15678 -3.12720 1.000 31.05830 204 LYS A N 1
ATOM 2398 C CA . LYS A 1 188 ? 14.44145 66.15481 -2.27833 1.000 34.41746 204 LYS A CA 1
ATOM 2399 C C . LYS A 1 188 ? 13.98663 66.74338 -0.94317 1.000 33.60480 204 LYS A C 1
ATOM 2400 O O . LYS A 1 188 ? 12.93530 66.36677 -0.42738 1.000 36.27342 204 LYS A O 1
ATOM 2419 N N . ILE A 1 189 ? 14.79687 67.61485 -0.34280 1.000 29.52586 205 ILE A N 1
ATOM 2420 C CA . ILE A 1 189 ? 14.39214 68.20306 0.92825 1.000 27.15416 205 ILE A CA 1
ATOM 2421 C C . ILE A 1 189 ? 13.05750 68.90502 0.76706 1.000 29.46088 205 ILE A C 1
ATOM 2422 O O . ILE A 1 189 ? 12.16838 68.77027 1.60642 1.000 31.62620 205 ILE A O 1
ATOM 2438 N N . PHE A 1 190 ? 12.89644 69.66430 -0.30460 1.000 30.02577 206 PHE A N 1
ATOM 2439 C CA . PHE A 1 190 ? 11.72637 70.50942 -0.49045 1.000 32.93513 206 PHE A CA 1
ATOM 2440 C C . PHE A 1 190 ? 10.67126 69.86935 -1.38559 1.000 37.53694 206 PHE A C 1
ATOM 2441 O O . PHE A 1 190 ? 9.65446 70.50827 -1.67346 1.000 40.10383 206 PHE A O 1
ATOM 2458 N N . SER A 1 191 ? 10.90339 68.63720 -1.83210 1.000 40.12876 207 SER A N 1
ATOM 2459 C CA . SER A 1 191 ? 9.99308 67.91319 -2.72132 1.000 44.55156 207 SER A CA 1
ATOM 2460 C C . SER A 1 191 ? 9.65132 68.72884 -3.95964 1.000 47.46959 207 SER A C 1
ATOM 2461 O O . SER A 1 191 ? 8.48786 68.92719 -4.31392 1.000 49.39137 207 SER A O 1
ATOM 2469 N N . ILE A 1 192 ? 10.69240 69.17060 -4.65552 1.000 45.99906 208 ILE A N 1
ATOM 2470 C CA . ILE A 1 192 ? 10.55876 69.97242 -5.85975 1.000 47.69274 208 ILE A CA 1
ATOM 2471 C C . ILE A 1 192 ? 11.48178 69.40090 -6.91982 1.000 46.08537 208 ILE A C 1
ATOM 2472 O O . ILE A 1 192 ? 12.51200 68.79292 -6.61235 1.000 43.42991 208 ILE A O 1
ATOM 2488 N N . ASP A 1 193 ? 11.09385 69.57645 -8.18294 1.000 52.71414 209 ASP A N 1
ATOM 2489 C CA . ASP A 1 193 ? 11.92994 69.16626 -9.30225 1.000 60.07041 209 ASP A CA 1
ATOM 2490 C C . ASP A 1 193 ? 12.74667 70.37424 -9.72771 1.000 57.82519 209 ASP A C 1
ATOM 2491 O O . ASP A 1 193 ? 12.19666 71.34395 -10.26734 1.000 55.71679 209 ASP A O 1
ATOM 2500 N N . ILE A 1 194 ? 14.05469 70.31235 -9.47506 1.000 55.25661 210 ILE A N 1
ATOM 2501 C CA . ILE A 1 194 ? 14.99548 71.35762 -9.83779 1.000 51.20457 210 ILE A CA 1
ATOM 2502 C C . ILE A 1 194 ? 16.10062 70.82245 -10.72461 1.000 46.09986 210 ILE A C 1
ATOM 2503 O O . ILE A 1 194 ? 17.12950 71.47209 -10.88696 1.000 41.88613 210 ILE A O 1
ATOM 2519 N N . SER A 1 195 ? 15.92041 69.62795 -11.28480 1.000 45.93924 211 SER A N 1
ATOM 2520 C CA . SER A 1 195 ? 16.86608 69.11630 -12.25260 1.000 48.59023 211 SER A CA 1
ATOM 2521 C C . SER A 1 195 ? 16.78547 69.93702 -13.53219 1.000 48.63323 211 SER A C 1
ATOM 2522 O O . SER A 1 195 ? 15.72797 70.47232 -13.88892 1.000 47.66141 211 SER A O 1
ATOM 2530 N N . GLY A 1 196 ? 17.92613 70.04400 -14.21177 1.000 50.32822 212 GLY A N 1
ATOM 2531 C CA . GLY A 1 196 ? 17.95625 70.71133 -15.49919 1.000 50.78381 212 GLY A CA 1
ATOM 2532 C C . GLY A 1 196 ? 17.54140 72.16014 -15.36640 1.000 49.48704 212 GLY A C 1
ATOM 2533 O O . GLY A 1 196 ? 17.87203 72.84325 -14.38682 1.000 48.14040 212 GLY A O 1
ATOM 2537 N N . SER A 1 197 ? 16.78354 72.63133 -16.35566 1.000 50.06822 213 SER A N 1
ATOM 2538 C CA . SER A 1 197 ? 16.34618 74.02178 -16.41043 1.000 51.54304 213 SER A CA 1
ATOM 2539 C C . SER A 1 197 ? 15.42371 74.40490 -15.26588 1.000 46.89504 213 SER A C 1
ATOM 2540 O O . SER A 1 197 ? 15.19494 75.60537 -15.04274 1.000 46.91231 213 SER A O 1
ATOM 2548 N N . ASN A 1 198 ? 14.90894 73.43541 -14.51133 1.000 44.95098 214 ASN A N 1
ATOM 2549 C CA . ASN A 1 198 ? 14.07661 73.76799 -13.37194 1.000 43.66882 214 ASN A CA 1
ATOM 2550 C C . ASN A 1 198 ? 14.87985 74.20316 -12.15311 1.000 37.73442 214 ASN A C 1
ATOM 2551 O O . ASN A 1 198 ? 14.26529 74.64555 -11.17908 1.000 36.77149 214 ASN A O 1
ATOM 2562 N N . ASN A 1 199 ? 16.22063 74.10202 -12.18346 1.000 35.85957 215 ASN A N 1
ATOM 2563 C CA . ASN A 1 199 ? 17.00380 74.66783 -11.08309 1.000 35.71224 215 ASN A CA 1
ATOM 2564 C C . ASN A 1 199 ? 16.84247 76.18182 -10.97157 1.000 35.24403 215 ASN A C 1
ATOM 2565 O O . ASN A 1 199 ? 17.07200 76.74601 -9.89743 1.000 37.49884 215 ASN A O 1
ATOM 2576 N N . LYS A 1 200 ? 16.46043 76.86317 -12.04251 1.000 31.96724 216 LYS A N 1
ATOM 2577 C CA . LYS A 1 200 ? 16.36338 78.31911 -11.99218 1.000 31.62494 216 LYS A CA 1
ATOM 2578 C C . LYS A 1 200 ? 14.98838 78.74972 -11.49017 1.000 30.89459 216 LYS A C 1
ATOM 2579 O O . LYS A 1 200 ? 13.97185 78.13735 -11.82143 1.000 33.60047 216 LYS A O 1
ATOM 2598 N N . ILE A 1 201 ? 14.95431 79.82332 -10.68338 1.000 27.80065 217 ILE A N 1
ATOM 2599 C CA . ILE A 1 201 ? 13.66785 80.34892 -10.26701 1.000 25.37825 217 ILE A CA 1
ATOM 2600 C C . ILE A 1 201 ? 12.84562 80.75109 -11.48904 1.000 27.91948 217 ILE A C 1
ATOM 2601 O O . ILE A 1 201 ? 13.37702 81.16511 -12.53660 1.000 25.84607 217 ILE A O 1
ATOM 2617 N N . LYS A 1 202 ? 11.53125 80.72115 -11.30634 1.000 34.31771 218 LYS A N 1
ATOM 2618 C CA . LYS A 1 202 ? 10.58962 81.05666 -12.37806 1.000 44.30588 218 LYS A CA 1
ATOM 2619 C C . LYS A 1 202 ? 10.06189 82.48489 -12.27592 1.000 36.03535 218 LYS A C 1
ATOM 2620 O O . LYS A 1 202 ? 9.66550 83.06929 -13.29256 1.000 36.56489 218 LYS A O 1
ATOM 2639 N N . ARG A 1 203 ? 10.09180 83.08187 -11.09863 1.000 28.52756 219 ARG A N 1
ATOM 2640 C CA . ARG A 1 203 ? 9.64721 84.45438 -10.93015 1.000 26.34994 219 ARG A CA 1
ATOM 2641 C C . ARG A 1 203 ? 10.83942 85.40931 -10.98756 1.000 26.40404 219 ARG A C 1
ATOM 2642 O O . ARG A 1 203 ? 12.00266 85.01489 -11.03847 1.000 26.66668 219 ARG A O 1
ATOM 2663 N N . THR A 1 204 ? 10.52976 86.69876 -10.88520 1.000 26.30897 220 THR A N 1
ATOM 2664 C CA . THR A 1 204 ? 11.53773 87.74258 -11.02549 1.000 26.51607 220 THR A CA 1
ATOM 2665 C C . THR A 1 204 ? 12.63082 87.66129 -9.95867 1.000 22.91013 220 THR A C 1
ATOM 2666 O O . THR A 1 204 ? 13.81299 87.87767 -10.25608 1.000 23.56868 220 THR A O 1
ATOM 2677 N N . THR A 1 205 ? 12.25553 87.36142 -8.72166 1.000 20.33622 221 THR A N 1
ATOM 2678 C CA . THR A 1 205 ? 13.11712 87.50689 -7.55953 1.000 19.76562 221 THR A CA 1
ATOM 2679 C C . THR A 1 205 ? 13.07936 86.26427 -6.70050 1.000 18.55538 221 THR A C 1
ATOM 2680 O O . THR A 1 205 ? 12.00373 85.72484 -6.40439 1.000 19.38284 221 THR A O 1
ATOM 2691 N N . GLY A 1 206 ? 14.26849 85.86157 -6.25699 1.000 17.73083 222 GLY A N 1
ATOM 2692 C CA . GLY A 1 206 ? 14.42952 84.81355 -5.27762 1.000 16.52287 222 GLY A CA 1
ATOM 2693 C C . GLY A 1 206 ? 15.21357 85.29699 -4.08865 1.000 16.19205 222 GLY A C 1
ATOM 2694 O O . GLY A 1 206 ? 16.25900 85.93638 -4.26116 1.000 16.88542 222 GLY A O 1
ATOM 2698 N N . VAL A 1 207 ? 14.71018 85.02964 -2.88065 1.000 15.89322 223 VAL A N 1
ATOM 2699 C CA . VAL A 1 207 ? 15.40211 85.37275 -1.64253 1.000 15.25399 223 VAL A CA 1
ATOM 2700 C C . VAL A 1 207 ? 15.28487 84.16941 -0.71709 1.000 15.45693 223 VAL A C 1
ATOM 2701 O O . VAL A 1 207 ? 14.19037 83.61517 -0.56180 1.000 15.47677 223 VAL A O 1
ATOM 2714 N N . PHE A 1 208 ? 16.38596 83.77056 -0.10766 1.000 16.52353 224 PHE A N 1
ATOM 2715 C CA . PHE A 1 208 ? 16.32295 82.78506 0.95978 1.000 17.15436 224 PHE A CA 1
ATOM 2716 C C . PHE A 1 208 ? 16.94967 83.33843 2.22618 1.000 16.52151 224 PHE A C 1
ATOM 2717 O O . PHE A 1 208 ? 17.67431 84.33679 2.22533 1.000 16.03736 224 PHE A O 1
ATOM 2734 N N . ALA A 1 209 ? 16.59972 82.70045 3.34363 1.000 15.69346 225 ALA A N 1
ATOM 2735 C CA . ALA A 1 209 ? 17.15065 83.12241 4.62168 1.000 14.95287 225 ALA A CA 1
ATOM 2736 C C . ALA A 1 209 ? 17.18452 81.94119 5.56126 1.000 14.97746 225 ALA A C 1
ATOM 2737 O O . ALA A 1 209 ? 16.35869 81.02925 5.47074 1.000 16.79610 225 ALA A O 1
ATOM 2744 N N . LYS A 1 210 ? 18.17878 81.97176 6.43384 1.000 14.16850 226 LYS A N 1
ATOM 2745 C CA . LYS A 1 210 ? 18.28654 81.09591 7.58109 1.000 13.82928 226 LYS A CA 1
ATOM 2746 C C . LYS A 1 210 ? 18.04872 81.93148 8.83456 1.000 14.36487 226 LYS A C 1
ATOM 2747 O O . LYS A 1 210 ? 18.68321 82.95786 9.00426 1.000 15.19340 226 LYS A O 1
ATOM 2766 N N . PHE A 1 211 ? 17.14784 81.47753 9.71362 1.000 14.55689 227 PHE A N 1
ATOM 2767 C CA . PHE A 1 211 ? 16.80883 82.23379 10.90621 1.000 14.09996 227 PHE A CA 1
ATOM 2768 C C . PHE A 1 211 ? 16.71136 81.28023 12.08451 1.000 13.68392 227 PHE A C 1
ATOM 2769 O O . PHE A 1 211 ? 16.31070 80.12863 11.92985 1.000 13.25676 227 PHE A O 1
ATOM 2786 N N . THR A 1 212 ? 17.17791 81.74122 13.25387 1.000 14.11037 228 THR A N 1
ATOM 2787 C CA . THR A 1 212 ? 17.38110 80.84789 14.39117 1.000 15.07175 228 THR A CA 1
ATOM 2788 C C . THR A 1 212 ? 17.07784 81.54942 15.71811 1.000 14.95555 228 THR A C 1
ATOM 2789 O O . THR A 1 212 ? 17.32714 82.73396 15.87517 1.000 15.09678 228 THR A O 1
ATOM 2800 N N . GLN A 1 213 ? 16.58972 80.78440 16.67107 1.000 14.92825 229 GLN A N 1
ATOM 2801 C CA . GLN A 1 213 ? 16.62942 81.12804 18.08729 1.000 15.14138 229 GLN A CA 1
ATOM 2802 C C . GLN A 1 213 ? 17.48095 80.06459 18.75704 1.000 14.81484 229 GLN A C 1
ATOM 2803 O O . GLN A 1 213 ? 17.14985 78.88013 18.68596 1.000 14.11108 229 GLN A O 1
ATOM 2817 N N . LYS A 1 214 ? 18.58630 80.46847 19.35543 1.000 14.83667 230 LYS A N 1
ATOM 2818 C CA . LYS A 1 214 ? 19.52532 79.51964 19.93974 1.000 14.43841 230 LYS A CA 1
ATOM 2819 C C . LYS A 1 214 ? 19.34801 79.45788 21.43101 1.000 14.09043 230 LYS A C 1
ATOM 2820 O O . LYS A 1 214 ? 19.18834 80.49589 22.09985 1.000 13.79598 230 LYS A O 1
ATOM 2839 N N . ASN A 1 215 ? 19.36825 78.24075 21.96188 1.000 14.89752 231 ASN A N 1
ATOM 2840 C CA . ASN A 1 215 ? 19.29662 78.00266 23.40576 1.000 15.10837 231 ASN A CA 1
ATOM 2841 C C . ASN A 1 215 ? 20.71152 77.86566 23.98803 1.000 14.58761 231 ASN A C 1
ATOM 2842 O O . ASN A 1 215 ? 21.11529 78.63792 24.87047 1.000 13.75329 231 ASN A O 1
ATOM 2853 N N . PHE A 1 216 ? 21.50012 76.94860 23.45268 1.000 14.27289 232 PHE A N 1
ATOM 2854 C CA . PHE A 1 216 ? 22.85543 76.70059 23.92823 1.000 14.29075 232 PHE A CA 1
ATOM 2855 C C . PHE A 1 216 ? 23.61311 75.91742 22.86547 1.000 12.82266 232 PHE A C 1
ATOM 2856 O O . PHE A 1 216 ? 23.01739 75.35030 21.95079 1.000 12.72604 232 PHE A O 1
ATOM 2873 N N . THR A 1 217 ? 24.94453 75.88596 22.99393 1.000 12.46362 233 THR A N 1
ATOM 2874 C CA . THR A 1 217 ? 25.79875 75.06448 22.15002 1.000 13.81423 233 THR A CA 1
ATOM 2875 C C . THR A 1 217 ? 26.55785 74.07844 23.01901 1.000 13.78343 233 THR A C 1
ATOM 2876 O O . THR A 1 217 ? 27.18051 74.46576 24.03670 1.000 14.11807 233 THR A O 1
ATOM 2887 N N . ILE A 1 218 ? 26.49257 72.82532 22.63613 1.000 14.17847 234 ILE A N 1
ATOM 2888 C CA . ILE A 1 218 ? 27.29872 71.77352 23.23294 1.000 14.17066 234 ILE A CA 1
ATOM 2889 C C . ILE A 1 218 ? 28.59987 71.62245 22.43482 1.000 14.58854 234 ILE A C 1
ATOM 2890 O O . ILE A 1 218 ? 28.55859 71.45314 21.21004 1.000 15.49679 234 ILE A O 1
ATOM 2906 N N . ASP A 1 219 ? 29.74164 71.60236 23.13095 1.000 15.21928 235 ASP A N 1
ATOM 2907 C CA . ASP A 1 219 ? 31.03303 71.34713 22.49098 1.000 16.44195 235 ASP A CA 1
ATOM 2908 C C . ASP A 1 219 ? 31.70577 70.16442 23.17149 1.000 16.72095 235 ASP A C 1
ATOM 2909 O O . ASP A 1 219 ? 31.83435 70.14002 24.40062 1.000 17.75737 235 ASP A O 1
ATOM 2918 N N . MET A 1 220 ? 32.15961 69.20853 22.37331 1.000 17.20450 236 MET A N 1
ATOM 2919 C CA . MET A 1 220 ? 32.89038 68.06873 22.90344 1.000 19.27019 236 MET A CA 1
ATOM 2920 C C . MET A 1 220 ? 34.35159 68.43797 23.08238 1.000 19.16095 236 MET A C 1
ATOM 2921 O O . MET A 1 220 ? 34.97338 69.02714 22.18490 1.000 20.76427 236 MET A O 1
ATOM 2935 N N . ASP A 1 221 ? 34.91580 68.06756 24.22354 1.000 17.73764 237 ASP A N 1
ATOM 2936 C CA . ASP A 1 221 ? 36.35270 68.15150 24.38712 1.000 18.68627 237 ASP A CA 1
ATOM 2937 C C . ASP A 1 221 ? 37.03231 67.19593 23.40653 1.000 20.77896 237 ASP A C 1
ATOM 2938 O O . ASP A 1 221 ? 36.56749 66.08378 23.16800 1.000 21.00308 237 ASP A O 1
ATOM 2947 N N . LEU A 1 222 ? 38.18149 67.59833 22.92342 1.000 23.58444 238 LEU A N 1
ATOM 2948 C CA . LEU A 1 222 ? 39.04370 66.64367 22.22950 1.000 28.25966 238 LEU A CA 1
ATOM 2949 C C . LEU A 1 222 ? 39.25719 65.37608 23.02926 1.000 25.85942 238 LEU A C 1
ATOM 2950 O O . LEU A 1 222 ? 39.36521 65.42136 24.27196 1.000 27.33851 238 LEU A O 1
ATOM 2966 N N . PRO A 1 223 ? 39.39831 64.23162 22.36180 1.000 24.36997 239 PRO A N 1
ATOM 2967 C CA . PRO A 1 223 ? 39.58324 62.97797 23.09760 1.000 27.08207 239 PRO A CA 1
ATOM 2968 C C . PRO A 1 223 ? 40.81393 63.01644 23.97849 1.000 29.40678 239 PRO A C 1
ATOM 2969 O O . PRO A 1 223 ? 41.87298 63.48711 23.56678 1.000 28.34299 239 PRO A O 1
ATOM 2980 N N . ALA A 1 224 ? 40.66620 62.48346 25.20529 1.000 32.28417 240 ALA A N 1
ATOM 2981 C CA . ALA A 1 224 ? 41.76133 62.49701 26.17039 1.000 34.47346 240 ALA A CA 1
ATOM 2982 C C . ALA A 1 224 ? 43.04710 61.94097 25.57708 1.000 37.37813 240 ALA A C 1
ATOM 2983 O O . ALA A 1 224 ? 44.09819 62.58449 25.64788 1.000 38.57563 240 ALA A O 1
ATOM 2990 N N . ASP A 1 225 ? 42.99096 60.74826 24.97183 1.000 37.63442 241 ASP A N 1
ATOM 2991 C CA . ASP A 1 225 ? 44.17610 60.13009 24.38205 1.000 38.83364 241 ASP A CA 1
ATOM 2992 C C . ASP A 1 225 ? 44.34391 60.41586 22.89165 1.000 35.80538 241 ASP A C 1
ATOM 2993 O O . ASP A 1 225 ? 45.16474 59.76693 22.23484 1.000 35.03515 241 ASP A O 1
ATOM 3002 N N . GLY A 1 226 ? 43.62456 61.39276 22.34342 1.000 33.44541 242 GLY A N 1
ATOM 3003 C CA . GLY A 1 226 ? 43.79585 61.72971 20.94032 1.000 30.94124 242 GLY A CA 1
ATOM 3004 C C . GLY A 1 226 ? 42.99816 60.88575 19.96480 1.000 27.74948 242 GLY A C 1
ATOM 3005 O O . GLY A 1 226 ? 42.99520 61.19185 18.77114 1.000 26.82818 242 GLY A O 1
ATOM 3009 N N . ASN A 1 227 ? 42.29655 59.85742 20.43634 1.000 25.11039 243 ASN A N 1
ATOM 3010 C CA . ASN A 1 227 ? 41.60507 58.88830 19.58114 1.000 23.04249 243 ASN A CA 1
ATOM 3011 C C . ASN A 1 227 ? 40.24478 58.60913 20.20420 1.000 21.07998 243 ASN A C 1
ATOM 3012 O O . ASN A 1 227 ? 40.17758 58.07432 21.30646 1.000 21.69972 243 ASN A O 1
ATOM 3023 N N . ILE A 1 228 ? 39.14849 59.03105 19.54966 1.000 18.69320 244 ILE A N 1
ATOM 3024 C CA . ILE A 1 228 ? 37.82894 58.90875 20.16806 1.000 18.26979 244 ILE A CA 1
ATOM 3025 C C . ILE A 1 228 ? 37.44200 57.47272 20.51390 1.000 18.96581 244 ILE A C 1
ATOM 3026 O O . ILE A 1 228 ? 36.57132 57.26718 21.36601 1.000 19.90335 244 ILE A O 1
ATOM 3042 N N . PHE A 1 229 ? 38.03311 56.47235 19.85542 1.000 19.58880 245 PHE A N 1
ATOM 3043 C CA . PHE A 1 229 ? 37.61777 55.09662 20.03757 1.000 20.80295 245 PHE A CA 1
ATOM 3044 C C . PHE A 1 229 ? 38.11598 54.52043 21.37586 1.000 23.33149 245 PHE A C 1
ATOM 3045 O O . PHE A 1 229 ? 39.23989 54.77143 21.82496 1.000 25.38647 245 PHE A O 1
ATOM 3062 N N . LYS A 1 230 ? 37.25870 53.71516 21.99258 1.000 24.62549 246 LYS A N 1
ATOM 3063 C CA . LYS A 1 230 ? 37.59206 53.06405 23.25358 1.000 27.95341 246 LYS A CA 1
ATOM 3064 C C . LYS A 1 230 ? 38.77852 52.12778 23.07862 1.000 30.00430 246 LYS A C 1
ATOM 3065 O O . LYS A 1 230 ? 39.71807 52.12483 23.88612 1.000 30.49786 246 LYS A O 1
ATOM 3084 N N . ASN A 1 231 ? 38.75574 51.31874 22.01961 1.000 32.01199 247 ASN A N 1
ATOM 3085 C CA . ASN A 1 231 ? 39.90876 50.49505 21.64765 1.000 34.92969 247 ASN A CA 1
ATOM 3086 C C . ASN A 1 231 ? 40.59101 51.22114 20.51140 1.000 30.24484 247 ASN A C 1
ATOM 3087 O O . ASN A 1 231 ? 40.03998 51.31721 19.40564 1.000 29.64876 247 ASN A O 1
ATOM 3098 N N . ASN A 1 232 ? 41.76915 51.77493 20.78421 1.000 29.24285 248 ASN A N 1
ATOM 3099 C CA . ASN A 1 232 ? 42.34780 52.69810 19.81335 1.000 30.27426 248 ASN A CA 1
ATOM 3100 C C . ASN A 1 232 ? 42.59254 52.01876 18.47613 1.000 30.09139 248 ASN A C 1
ATOM 3101 O O . ASN A 1 232 ? 42.53970 52.67699 17.42305 1.000 28.80040 248 ASN A O 1
ATOM 3112 N N . SER A 1 233 ? 42.86880 50.71249 18.49648 1.000 30.65478 249 SER A N 1
ATOM 3113 C CA . SER A 1 233 ? 43.11086 49.99544 17.25273 1.000 30.30597 249 SER A CA 1
ATOM 3114 C C . SER A 1 233 ? 41.88549 49.97850 16.34147 1.000 29.39213 249 SER A C 1
ATOM 3115 O O . SER A 1 233 ? 42.01758 49.67403 15.15449 1.000 28.56344 249 SER A O 1
ATOM 3123 N N . ASP A 1 234 ? 40.69804 50.30666 16.84858 1.000 29.42548 250 ASP A N 1
ATOM 3124 C CA . ASP A 1 234 ? 39.54463 50.36583 15.96521 1.000 30.47201 250 ASP A CA 1
ATOM 3125 C C . ASP A 1 234 ? 39.63941 51.52099 14.98118 1.000 30.77671 250 ASP A C 1
ATOM 3126 O O . ASP A 1 234 ? 39.00616 51.46360 13.91917 1.000 32.30871 250 ASP A O 1
ATOM 3135 N N . LEU A 1 235 ? 40.40866 52.57002 15.30025 1.000 29.60321 251 LEU A N 1
ATOM 3136 C CA . LEU A 1 235 ? 40.61274 53.63619 14.32718 1.000 29.26139 251 LEU A CA 1
ATOM 3137 C C . LEU A 1 235 ? 41.14350 53.09037 13.01019 1.000 31.09622 251 LEU A C 1
ATOM 3138 O O . LEU A 1 235 ? 40.70303 53.50113 11.92801 1.000 30.30794 251 LEU A O 1
ATOM 3154 N N . ALA A 1 236 ? 42.08832 52.15308 13.07294 1.000 31.64329 252 ALA A N 1
ATOM 3155 C CA . ALA A 1 236 ? 42.61218 51.60147 11.82986 1.000 32.12779 252 ALA A CA 1
ATOM 3156 C C . ALA A 1 236 ? 41.56622 50.77336 11.08582 1.000 33.29501 252 ALA A C 1
ATOM 3157 O O . ALA A 1 236 ? 41.64014 50.65322 9.85993 1.000 36.66474 252 ALA A O 1
ATOM 3164 N N . LEU A 1 237 ? 40.58150 50.21572 11.78674 1.000 32.39022 253 LEU A N 1
ATOM 3165 C CA . LEU A 1 237 ? 39.49884 49.51375 11.11215 1.000 33.76322 253 LEU A CA 1
ATOM 3166 C C . LEU A 1 237 ? 38.56648 50.47012 10.37841 1.000 32.69096 253 LEU A C 1
ATOM 3167 O O . LEU A 1 237 ? 37.80341 50.03939 9.50922 1.000 34.15611 253 LEU A O 1
ATOM 3183 N N . THR A 1 238 ? 38.61901 51.75893 10.67855 1.000 30.89200 254 THR A N 1
ATOM 3184 C CA . THR A 1 238 ? 37.77754 52.71275 9.97482 1.000 31.38220 254 THR A CA 1
ATOM 3185 C C . THR A 1 238 ? 38.42587 53.24973 8.72265 1.000 32.32899 254 THR A C 1
ATOM 3186 O O . THR A 1 238 ? 37.83081 54.08867 8.05115 1.000 30.65328 254 THR A O 1
ATOM 3197 N N . ASN A 1 239 ? 39.63164 52.80169 8.39635 1.000 35.86272 255 ASN A N 1
ATOM 3198 C CA . ASN A 1 239 ? 40.26128 53.26095 7.17395 1.000 38.43728 255 ASN A CA 1
ATOM 3199 C C . ASN A 1 239 ? 39.35524 52.92750 6.00062 1.000 37.31649 255 ASN A C 1
ATOM 3200 O O . ASN A 1 239 ? 38.87272 51.79482 5.87787 1.000 37.35656 255 ASN A O 1
ATOM 3211 N N . GLY A 1 240 ? 39.13063 53.91661 5.14174 1.000 35.39813 256 GLY A N 1
ATOM 3212 C CA . GLY A 1 240 ? 38.22406 53.77226 4.02604 1.000 33.47584 256 GLY A CA 1
ATOM 3213 C C . GLY A 1 240 ? 36.79004 54.16473 4.32363 1.000 30.43782 256 GLY A C 1
ATOM 3214 O O . GLY A 1 240 ? 35.98596 54.25322 3.39244 1.000 31.97673 256 GLY A O 1
ATOM 3218 N N . LYS A 1 241 ? 36.44503 54.38984 5.58575 1.000 27.33422 257 LYS A N 1
ATOM 3219 C CA . LYS A 1 241 ? 35.09198 54.76606 5.97956 1.000 26.44112 257 LYS A CA 1
ATOM 3220 C C . LYS A 1 241 ? 34.96167 56.24399 6.32767 1.000 24.01100 257 LYS A C 1
ATOM 3221 O O . LYS A 1 241 ? 33.88966 56.66768 6.76721 1.000 23.36565 257 LYS A O 1
ATOM 3240 N N . ASN A 1 242 ? 36.03661 57.01269 6.18712 1.000 22.93469 258 ASN A N 1
ATOM 3241 C CA . ASN A 1 242 ? 35.98981 58.46373 6.33273 1.000 21.13818 258 ASN A CA 1
ATOM 3242 C C . ASN A 1 242 ? 35.24104 58.88966 7.58460 1.000 20.27838 258 ASN A C 1
ATOM 3243 O O . ASN A 1 242 ? 34.33429 59.72836 7.54545 1.000 19.99650 258 ASN A O 1
ATOM 3254 N N . PRO A 1 243 ? 35.66330 58.39727 8.75063 1.000 19.26616 259 PRO A N 1
ATOM 3255 C CA . PRO A 1 243 ? 34.89636 58.66203 9.97743 1.000 19.26203 259 PRO A CA 1
ATOM 3256 C C . PRO A 1 243 ? 34.97066 60.11998 10.41858 1.000 18.49456 259 PRO A C 1
ATOM 3257 O O . PRO A 1 243 ? 36.05353 60.70223 10.56372 1.000 18.90190 259 PRO A O 1
ATOM 3268 N N . VAL A 1 244 ? 33.81215 60.69324 10.68899 1.000 17.85980 260 VAL A N 1
ATOM 3269 C CA . VAL A 1 244 ? 33.72225 61.98579 11.37352 1.000 17.62554 260 VAL A CA 1
ATOM 3270 C C . VAL A 1 244 ? 32.81848 61.80634 12.57605 1.000 17.50002 260 VAL A C 1
ATOM 3271 O O . VAL A 1 244 ? 31.87047 61.01637 12.53379 1.000 18.00691 260 VAL A O 1
ATOM 3284 N N . TYR A 1 245 ? 33.14847 62.50139 13.67458 1.000 16.47261 261 TYR A N 1
ATOM 3285 C CA . TYR A 1 245 ? 32.31379 62.47347 14.86274 1.000 15.99678 261 TYR A CA 1
ATOM 3286 C C . TYR A 1 245 ? 31.72761 63.85306 15.12628 1.000 15.09595 261 TYR A C 1
ATOM 3287 O O . TYR A 1 245 ? 32.34764 64.89030 14.85725 1.000 15.39500 261 TYR A O 1
ATOM 3305 N N . ILE A 1 246 ? 30.49540 63.85400 15.63783 1.000 14.48680 262 ILE A N 1
ATOM 3306 C CA . ILE A 1 246 ? 29.76324 65.09765 15.88490 1.000 14.15291 262 ILE A CA 1
ATOM 3307 C C . ILE A 1 246 ? 30.33482 65.71774 17.15218 1.000 13.92903 262 ILE A C 1
ATOM 3308 O O . ILE A 1 246 ? 30.18133 65.16944 18.24826 1.000 15.49107 262 ILE A O 1
ATOM 3324 N N . SER A 1 247 ? 31.00149 66.85880 16.99638 1.000 13.82459 263 SER A N 1
ATOM 3325 C CA . SER A 1 247 ? 31.80573 67.45743 18.04030 1.000 14.19001 263 SER A CA 1
ATOM 3326 C C . SER A 1 247 ? 31.22244 68.76806 18.56539 1.000 13.92461 263 SER A C 1
ATOM 3327 O O . SER A 1 247 ? 31.69550 69.26576 19.58944 1.000 14.51518 263 SER A O 1
ATOM 3335 N N . SER A 1 248 ? 30.18689 69.28238 17.93779 1.000 13.34869 264 SER A N 1
ATOM 3336 C CA . SER A 1 248 ? 29.44423 70.42643 18.44544 1.000 14.23748 264 SER A CA 1
ATOM 3337 C C . SER A 1 248 ? 27.99473 70.28044 17.99305 1.000 12.86001 264 SER A C 1
ATOM 3338 O O . SER A 1 248 ? 27.73469 69.88313 16.87088 1.000 13.36216 264 SER A O 1
ATOM 3346 N N . VAL A 1 249 ? 27.05295 70.57521 18.89414 1.000 12.92832 265 VAL A N 1
ATOM 3347 C CA . VAL A 1 249 ? 25.62401 70.56985 18.56221 1.000 13.99466 265 VAL A CA 1
ATOM 3348 C C . VAL A 1 249 ? 25.01907 71.81222 19.18021 1.000 13.47214 265 VAL A C 1
ATOM 3349 O O . VAL A 1 249 ? 25.21990 72.07307 20.35575 1.000 13.70839 265 VAL A O 1
ATOM 3362 N N . THR A 1 250 ? 24.25345 72.56625 18.40112 1.000 13.81158 266 THR A N 1
ATOM 3363 C CA . THR A 1 250 ? 23.53535 73.71112 18.90452 1.000 13.93110 266 THR A CA 1
ATOM 3364 C C . THR A 1 250 ? 22.04659 73.40534 18.95429 1.000 13.23981 266 THR A C 1
ATOM 3365 O O . THR A 1 250 ? 21.48772 72.84252 18.02078 1.000 13.49140 266 THR A O 1
ATOM 3376 N N . TYR A 1 251 ? 21.42529 73.74978 20.08206 1.000 13.49964 267 TYR A N 1
ATOM 3377 C CA . TYR A 1 251 ? 20.01131 73.52450 20.33054 1.000 13.11407 267 TYR A CA 1
ATOM 3378 C C . TYR A 1 251 ? 19.22741 74.81452 20.17320 1.000 13.00365 267 TYR A C 1
ATOM 3379 O O . TYR A 1 251 ? 19.70055 75.88984 20.53057 1.000 13.24679 267 TYR A O 1
ATOM 3397 N N . GLY A 1 252 ? 18.02037 74.68497 19.65060 1.000 13.75128 268 GLY A N 1
ATOM 3398 C CA . GLY A 1 252 ? 17.09909 75.80146 19.56974 1.000 13.91789 268 GLY A CA 1
ATOM 3399 C C . GLY A 1 252 ? 15.99301 75.49734 18.55814 1.000 13.27043 268 GLY A C 1
ATOM 3400 O O . GLY A 1 252 ? 15.46240 74.38721 18.50472 1.000 13.42970 268 GLY A O 1
ATOM 3404 N N . ARG A 1 253 ? 15.66937 76.48431 17.75268 1.000 13.34285 269 ARG A N 1
ATOM 3405 C CA . ARG A 1 253 ? 14.77895 76.26866 16.62668 1.000 14.42076 269 ARG A CA 1
ATOM 3406 C C . ARG A 1 253 ? 15.33320 77.04300 15.44132 1.000 13.11277 269 ARG A C 1
ATOM 3407 O O . ARG A 1 253 ? 16.01486 78.06425 15.60486 1.000 14.55905 269 ARG A O 1
ATOM 3428 N N . LEU A 1 254 ? 15.07162 76.51575 14.25412 1.000 12.18699 270 LEU A N 1
ATOM 3429 C CA . LEU A 1 254 ? 15.69711 77.00872 13.04353 1.000 13.27136 270 LEU A CA 1
ATOM 3430 C C . LEU A 1 254 ? 14.73769 76.90135 11.87748 1.000 14.38075 270 LEU A C 1
ATOM 3431 O O . LEU A 1 254 ? 13.98876 75.92066 11.74433 1.000 15.01039 270 LEU A O 1
ATOM 3447 N N . GLY A 1 255 ? 14.81344 77.88235 10.98712 1.000 14.49229 271 GLY A N 1
ATOM 3448 C CA . GLY A 1 255 ? 14.13451 77.78636 9.71388 1.000 13.76969 271 GLY A CA 1
ATOM 3449 C C . GLY A 1 255 ? 15.02987 78.20850 8.57010 1.000 13.30418 271 GLY A C 1
ATOM 3450 O O . GLY A 1 255 ? 15.89530 79.04813 8.72016 1.000 13.67176 271 GLY A O 1
ATOM 3454 N N . ILE A 1 256 ? 14.77801 77.60627 7.40593 1.000 12.60048 272 ILE A N 1
ATOM 3455 C CA . ILE A 1 256 ? 15.33072 78.08302 6.13557 1.000 13.14030 272 ILE A CA 1
ATOM 3456 C C . ILE A 1 256 ? 14.16106 78.30993 5.20874 1.000 13.69397 272 ILE A C 1
ATOM 3457 O O . ILE A 1 256 ? 13.38913 77.38475 4.94416 1.000 14.01257 272 ILE A O 1
ATOM 3473 N N . ILE A 1 257 ? 13.97937 79.56227 4.80876 1.000 15.75928 273 ILE A N 1
ATOM 3474 C CA . ILE A 1 257 ? 12.84444 79.99315 3.99948 1.000 16.42761 273 ILE A CA 1
ATOM 3475 C C . ILE A 1 257 ? 13.34163 80.29234 2.60348 1.000 16.00345 273 ILE A C 1
ATOM 3476 O O . ILE A 1 257 ? 14.44054 80.82752 2.41805 1.000 15.12961 273 ILE A O 1
ATOM 3492 N N A SER A 1 258 ? 12.57614 79.86900 1.60283 0.584 16.43711 274 SER A N 1
ATOM 3493 N N B SER A 1 258 ? 12.53677 79.91316 1.61763 0.416 16.39792 274 SER A N 1
ATOM 3494 C CA A SER A 1 258 ? 12.83288 80.25153 0.22657 0.584 18.32565 274 SER A CA 1
ATOM 3495 C CA B SER A 1 258 ? 12.78499 80.20623 0.21982 0.416 18.05222 274 SER A CA 1
ATOM 3496 C C A SER A 1 258 ? 11.60600 81.00401 -0.25947 0.584 17.71477 274 SER A C 1
ATOM 3497 C C B SER A 1 258 ? 11.58815 80.97308 -0.31735 0.416 17.79621 274 SER A C 1
ATOM 3498 O O A SER A 1 258 ? 10.47851 80.57223 0.00637 0.584 18.27917 274 SER A O 1
ATOM 3499 O O B SER A 1 258 ? 10.45580 80.49292 -0.20142 0.416 18.33771 274 SER A O 1
ATOM 3514 N N . ILE A 1 259 ? 11.83647 82.14749 -0.89604 1.000 17.50285 275 ILE A N 1
ATOM 3515 C CA . ILE A 1 259 ? 10.77490 83.00402 -1.46146 1.000 18.10027 275 ILE A CA 1
ATOM 3516 C C . ILE A 1 259 ? 11.06570 83.24658 -2.92788 1.000 17.94162 275 ILE A C 1
ATOM 3517 O O . ILE A 1 259 ? 12.15987 83.69148 -3.27919 1.000 18.99153 275 ILE A O 1
ATOM 3533 N N . GLU A 1 260 ? 10.07487 82.98037 -3.78627 1.000 17.86526 276 GLU A N 1
ATOM 3534 C CA . GLU A 1 260 ? 10.09685 83.40510 -5.16802 1.000 19.41733 276 GLU A CA 1
ATOM 3535 C C . GLU A 1 260 ? 8.95125 84.38561 -5.34187 1.000 19.28626 276 GLU A C 1
ATOM 3536 O O . GLU A 1 260 ? 7.80999 84.03836 -5.03137 1.000 20.87699 276 GLU A O 1
ATOM 3548 N N . SER A 1 261 ? 9.23714 85.56773 -5.88461 1.000 18.93262 277 SER A N 1
ATOM 3549 C CA . SER A 1 261 ? 8.24845 86.63763 -5.96156 1.000 19.20311 277 SER A CA 1
ATOM 3550 C C . SER A 1 261 ? 8.45286 87.44825 -7.22508 1.000 19.61400 277 SER A C 1
ATOM 3551 O O . SER A 1 261 ? 9.56931 87.52538 -7.75844 1.000 20.08430 277 SER A O 1
ATOM 3559 N N . ASN A 1 262 ? 7.35221 88.03071 -7.73309 1.000 19.47295 278 ASN A N 1
ATOM 3560 C CA . ASN A 1 262 ? 7.44670 88.98182 -8.81608 1.000 20.75091 278 ASN A CA 1
ATOM 3561 C C . ASN A 1 262 ? 7.69006 90.41599 -8.32832 1.000 22.14998 278 ASN A C 1
ATOM 3562 O O . ASN A 1 262 ? 7.87504 91.31686 -9.16680 1.000 23.21430 278 ASN A O 1
ATOM 3573 N N . ALA A 1 263 ? 7.76892 90.63375 -7.03087 1.000 21.74314 279 ALA A N 1
ATOM 3574 C CA . ALA A 1 263 ? 8.24054 91.91610 -6.50695 1.000 22.15124 279 ALA A CA 1
ATOM 3575 C C . ALA A 1 263 ? 9.76336 92.01199 -6.60591 1.000 21.40370 279 ALA A C 1
ATOM 3576 O O . ALA A 1 263 ? 10.46062 91.04543 -6.91057 1.000 21.90655 279 ALA A O 1
ATOM 3583 N N . SER A 1 264 ? 10.28831 93.19803 -6.29353 1.000 20.64211 280 SER A N 1
ATOM 3584 C CA . SER A 1 264 ? 11.72425 93.43211 -6.42492 1.000 19.93016 280 SER A CA 1
ATOM 3585 C C . SER A 1 264 ? 12.46946 92.84576 -5.23550 1.000 18.39102 280 SER A C 1
ATOM 3586 O O . SER A 1 264 ? 11.89530 92.51689 -4.18702 1.000 18.46189 280 SER A O 1
ATOM 3594 N N . TYR A 1 265 ? 13.78964 92.70356 -5.39177 1.000 17.47177 281 TYR A N 1
ATOM 3595 C CA . TYR A 1 265 ? 14.56886 92.22382 -4.24385 1.000 16.66161 281 TYR A CA 1
ATOM 3596 C C . TYR A 1 265 ? 14.35685 93.12292 -3.02715 1.000 16.86118 281 TYR A C 1
ATOM 3597 O O . TYR A 1 265 ? 14.15517 92.63288 -1.90026 1.000 15.68648 281 TYR A O 1
ATOM 3615 N N . ASN A 1 266 ? 14.45290 94.44575 -3.20634 1.000 17.86958 282 ASN A N 1
ATOM 3616 C CA . ASN A 1 266 ? 14.31018 95.30886 -2.01856 1.000 19.15323 282 ASN A CA 1
ATOM 3617 C C . ASN A 1 266 ? 12.93244 95.16013 -1.36947 1.000 17.96462 282 ASN A C 1
ATOM 3618 O O . ASN A 1 266 ? 12.82506 95.16451 -0.12919 1.000 18.92102 282 ASN A O 1
ATOM 3629 N N . GLU A 1 267 ? 11.87947 94.98956 -2.18141 1.000 17.74984 283 GLU A N 1
ATOM 3630 C CA . GLU A 1 267 ? 10.53073 94.80510 -1.64313 1.000 16.70463 283 GLU A CA 1
ATOM 3631 C C . GLU A 1 267 ? 10.40802 93.48918 -0.87199 1.000 16.12451 283 GLU A C 1
ATOM 3632 O O . GLU A 1 267 ? 9.82614 93.45214 0.22424 1.000 15.57128 283 GLU A O 1
ATOM 3644 N N . VAL A 1 268 ? 10.97493 92.40159 -1.41638 1.000 15.71331 284 VAL A N 1
ATOM 3645 C CA . VAL A 1 268 ? 10.88015 91.10991 -0.76643 1.000 15.81725 284 VAL A CA 1
ATOM 3646 C C . VAL A 1 268 ? 11.70836 91.10481 0.49805 1.000 16.38929 284 VAL A C 1
ATOM 3647 O O . VAL A 1 268 ? 11.28154 90.58519 1.53968 1.000 17.11472 284 VAL A O 1
ATOM 3660 N N . ASN A 1 269 ? 12.93281 91.64158 0.40367 1.000 15.99219 285 ASN A N 1
ATOM 3661 C CA . ASN A 1 269 ? 13.82091 91.65557 1.53786 1.000 16.26155 285 ASN A CA 1
ATOM 3662 C C . ASN A 1 269 ? 13.23406 92.45798 2.69169 1.000 15.36038 285 ASN A C 1
ATOM 3663 O O . ASN A 1 269 ? 13.29593 92.01477 3.83268 1.000 15.60603 285 ASN A O 1
ATOM 3674 N N . PHE A 1 270 ? 12.66209 93.62501 2.40782 1.000 15.57334 286 PHE A N 1
ATOM 3675 C CA . PHE A 1 270 ? 12.00684 94.40802 3.46465 1.000 15.23568 286 PHE A CA 1
ATOM 3676 C C . PHE A 1 270 ? 10.87361 93.61275 4.11902 1.000 15.22760 286 PHE A C 1
ATOM 3677 O O . PHE A 1 270 ? 10.71434 93.59508 5.36285 1.000 14.15468 286 PHE A O 1
ATOM 3694 N N . ALA A 1 271 ? 10.05348 92.96239 3.29138 1.000 15.23230 287 ALA A N 1
ATOM 3695 C CA . ALA A 1 271 ? 8.91267 92.20895 3.78627 1.000 15.37912 287 ALA A CA 1
ATOM 3696 C C . ALA A 1 271 ? 9.35001 91.04151 4.64662 1.000 15.70085 287 ALA A C 1
ATOM 3697 O O . ALA A 1 271 ? 8.76479 90.79181 5.71142 1.000 16.21028 287 ALA A O 1
ATOM 3704 N N . LEU A 1 272 ? 10.36844 90.30827 4.20517 1.000 15.84603 288 LEU A N 1
ATOM 3705 C CA . LEU A 1 272 ? 10.90601 89.20860 4.98624 1.000 15.48137 288 LEU A CA 1
ATOM 3706 C C . LEU A 1 272 ? 11.41310 89.66204 6.33975 1.000 14.15748 288 LEU A C 1
ATOM 3707 O O . LEU A 1 272 ? 11.10652 89.04124 7.37098 1.000 13.70555 288 LEU A O 1
ATOM 3723 N N . LYS A 1 273 ? 12.22002 90.73279 6.36957 1.000 13.67154 289 LYS A N 1
ATOM 3724 C CA . LYS A 1 273 ? 12.70853 91.21209 7.66380 1.000 14.27897 289 LYS A CA 1
ATOM 3725 C C . LYS A 1 273 ? 11.56477 91.68868 8.56285 1.000 14.91591 289 LYS A C 1
ATOM 3726 O O . LYS A 1 273 ? 11.61962 91.52973 9.78971 1.000 15.99518 289 LYS A O 1
ATOM 3745 N N . ALA A 1 274 ? 10.53033 92.28316 7.97667 1.000 15.19046 290 ALA A N 1
ATOM 3746 C CA . ALA A 1 274 ? 9.39329 92.75177 8.73348 1.000 15.45048 290 ALA A CA 1
ATOM 3747 C C . ALA A 1 274 ? 8.69842 91.57505 9.41822 1.000 16.28294 290 ALA A C 1
ATOM 3748 O O . ALA A 1 274 ? 8.27216 91.69049 10.56382 1.000 18.32297 290 ALA A O 1
ATOM 3755 N N . ALA A 1 275 ? 8.59825 90.43713 8.73118 1.000 15.10488 291 ALA A N 1
ATOM 3756 C CA . ALA A 1 275 ? 8.00392 89.25511 9.35408 1.000 15.37537 291 ALA A CA 1
ATOM 3757 C C . ALA A 1 275 ? 8.88171 88.74894 10.48225 1.000 15.29508 291 ALA A C 1
ATOM 3758 O O . ALA A 1 275 ? 8.39162 88.41881 11.56934 1.000 15.07251 291 ALA A O 1
ATOM 3765 N N . LEU A 1 276 ? 10.17915 88.66462 10.23373 1.000 16.21948 292 LEU A N 1
ATOM 3766 C CA . LEU A 1 276 ? 11.07198 88.07375 11.19768 1.000 17.19713 292 LEU A CA 1
ATOM 3767 C C . LEU A 1 276 ? 11.17507 88.92088 12.45734 1.000 18.66438 292 LEU A C 1
ATOM 3768 O O . LEU A 1 276 ? 11.42224 88.36987 13.54518 1.000 23.55586 292 LEU A O 1
ATOM 3784 N N . THR A 1 277 ? 10.99992 90.23820 12.33045 1.000 16.95896 293 THR A N 1
ATOM 3785 C CA . THR A 1 277 ? 11.18347 91.16124 13.44865 1.000 16.62009 293 THR A CA 1
ATOM 3786 C C . THR A 1 277 ? 9.87341 91.67810 14.02505 1.000 16.22005 293 THR A C 1
ATOM 3787 O O . THR A 1 277 ? 9.89671 92.52583 14.90599 1.000 16.24015 293 THR A O 1
ATOM 3797 N N . ALA A 1 278 ? 8.73566 91.24670 13.50295 1.000 16.91496 294 ALA A N 1
ATOM 3798 C CA . ALA A 1 278 ? 7.46939 91.79552 13.92843 1.000 17.41812 294 ALA A CA 1
ATOM 3799 C C . ALA A 1 278 ? 7.17947 91.43743 15.39279 1.000 17.24105 294 ALA A C 1
ATOM 3800 O O . ALA A 1 278 ? 7.61286 90.40073 15.88793 1.000 17.00230 294 ALA A O 1
ATOM 3807 N N . GLY A 1 279 ? 6.51127 92.34578 16.08001 1.000 16.88068 295 GLY A N 1
ATOM 3808 C CA . GLY A 1 279 ? 5.96851 92.03415 17.40676 1.000 17.80055 295 GLY A CA 1
ATOM 3809 C C . GLY A 1 279 ? 4.92495 90.94506 17.32672 1.000 17.74532 295 GLY A C 1
ATOM 3810 O O . GLY A 1 279 ? 4.30234 90.71500 16.28953 1.000 17.36644 295 GLY A O 1
ATOM 3814 N N . ILE A 1 280 ? 4.75011 90.23825 18.43233 1.000 17.60312 296 ILE A N 1
ATOM 3815 C CA . ILE A 1 280 ? 3.75331 89.16303 18.53904 1.000 16.96656 296 ILE A CA 1
ATOM 3816 C C . ILE A 1 280 ? 2.82994 89.55914 19.67150 1.000 17.25758 296 ILE A C 1
ATOM 3817 O O . ILE A 1 280 ? 3.27526 89.69743 20.82358 1.000 17.27818 296 ILE A O 1
ATOM 3833 N N . VAL A 1 281 ? 1.57347 89.81164 19.34569 1.000 17.92217 297 VAL A N 1
ATOM 3834 C CA . VAL A 1 281 ? 0.58121 90.31021 20.29832 1.000 22.65198 297 VAL A CA 1
ATOM 3835 C C . VAL A 1 281 ? -0.59589 89.34271 20.33570 1.000 21.47493 297 VAL A C 1
ATOM 3836 O O . VAL A 1 281 ? -1.31794 89.19335 19.33797 1.000 20.88267 297 VAL A O 1
ATOM 3849 N N . ASN A 1 282 ? -0.82251 88.73035 21.49764 1.000 22.11382 298 ASN A N 1
ATOM 3850 C CA . ASN A 1 282 ? -1.91296 87.76546 21.65818 1.000 21.70923 298 ASN A CA 1
ATOM 3851 C C . ASN A 1 282 ? -1.94082 86.74448 20.51791 1.000 21.04559 298 ASN A C 1
ATOM 3852 O O . ASN A 1 282 ? -2.99522 86.46563 19.95067 1.000 21.39022 298 ASN A O 1
ATOM 3863 N N . GLY A 1 283 ? -0.78818 86.23427 20.16054 1.000 20.24685 299 GLY A N 1
ATOM 3864 C CA . GLY A 1 283 ? -0.67301 85.16428 19.16935 1.000 20.99247 299 GLY A CA 1
ATOM 3865 C C . GLY A 1 283 ? -0.73451 85.61301 17.72534 1.000 21.05011 299 GLY A C 1
ATOM 3866 O O . GLY A 1 283 ? -0.83117 84.76953 16.82774 1.000 22.30849 299 GLY A O 1
ATOM 3870 N N . SER A 1 284 ? -0.70017 86.90933 17.47606 1.000 19.93502 300 SER A N 1
ATOM 3871 C CA . SER A 1 284 ? -0.83581 87.47481 16.14143 1.000 21.04731 300 SER A CA 1
ATOM 3872 C C . SER A 1 284 ? 0.48534 88.15255 15.78602 1.000 18.96004 300 SER A C 1
ATOM 3873 O O . SER A 1 284 ? 1.07726 88.84152 16.60958 1.000 19.70329 300 SER A O 1
ATOM 3881 N N . LEU A 1 285 ? 0.95522 87.91643 14.56374 1.000 17.54661 301 LEU A N 1
ATOM 3882 C CA . LEU A 1 285 ? 2.17798 88.53658 14.05474 1.000 17.28635 301 LEU A CA 1
ATOM 3883 C C . LEU A 1 285 ? 1.80357 89.93964 13.57856 1.000 16.97093 301 LEU A C 1
ATOM 3884 O O . LEU A 1 285 ? 1.03321 90.10344 12.61555 1.000 19.03332 301 LEU A O 1
ATOM 3900 N N . ASN A 1 286 ? 2.32541 90.96233 14.25897 1.000 17.07312 302 ASN A N 1
ATOM 3901 C CA . ASN A 1 286 ? 1.96974 92.35517 13.96023 1.000 19.87140 302 ASN A CA 1
ATOM 3902 C C . ASN A 1 286 ? 2.87398 92.92493 12.84912 1.000 20.24279 302 ASN A C 1
ATOM 3903 O O . ASN A 1 286 ? 3.66284 93.86008 13.04167 1.000 21.98562 302 ASN A O 1
ATOM 3914 N N . ILE A 1 287 ? 2.77251 92.30498 11.68620 1.000 19.84422 303 ILE A N 1
ATOM 3915 C CA . ILE A 1 287 ? 3.49784 92.71681 10.47934 1.000 19.59779 303 ILE A CA 1
ATOM 3916 C C . ILE A 1 287 ? 2.66213 93.72024 9.72243 1.000 19.59539 303 ILE A C 1
ATOM 3917 O O . ILE A 1 287 ? 1.43565 93.67369 9.73235 1.000 19.29256 303 ILE A O 1
ATOM 3933 N N . ASP A 1 288 ? 3.32691 94.62546 9.01114 1.000 20.38970 304 ASP A N 1
ATOM 3934 C CA . AS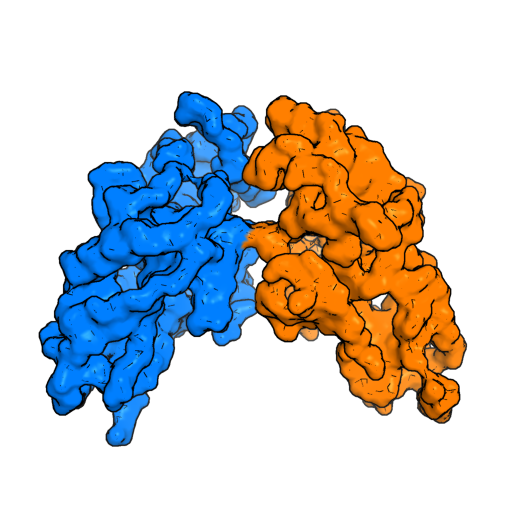P A 1 288 ? 2.59078 95.58912 8.20228 1.000 21.60128 304 ASP A CA 1
ATOM 3935 C C . ASP A 1 288 ? 1.86594 94.88035 7.05309 1.000 21.03472 304 ASP A C 1
ATOM 3936 O O . ASP A 1 288 ? 2.31612 93.84269 6.53669 1.000 20.11585 304 ASP A O 1
ATOM 3945 N N . SER A 1 289 ? 0.71535 95.44624 6.65630 1.000 21.39898 305 SER A N 1
ATOM 3946 C CA A SER A 1 289 ? -0.17366 94.77353 5.70817 0.496 23.48156 305 SER A CA 1
ATOM 3947 C CA B SER A 1 289 ? -0.17133 94.76916 5.70828 0.504 23.48903 305 SER A CA 1
ATOM 3948 C C . SER A 1 289 ? 0.48615 94.56160 4.35279 1.000 21.55736 305 SER A C 1
ATOM 3949 O O . SER A 1 289 ? 0.26180 93.53215 3.69911 1.000 21.18758 305 SER A O 1
ATOM 3963 N N . ASN A 1 290 ? 1.28625 95.52135 3.89713 1.000 21.82396 306 ASN A N 1
ATOM 3964 C CA . ASN A 1 290 ? 1.88485 95.36184 2.56549 1.000 22.14906 306 ASN A CA 1
ATOM 3965 C C . ASN A 1 290 ? 2.90106 94.22072 2.55204 1.000 19.63064 306 ASN A C 1
ATOM 3966 O O . ASN A 1 290 ? 2.95818 93.44597 1.59302 1.000 18.88241 306 ASN A O 1
ATOM 3977 N N . SER A 1 291 ? 3.70219 94.10524 3.60166 1.000 17.73801 307 SER A N 1
ATOM 3978 C CA . SER A 1 291 ? 4.66380 93.02608 3.66837 1.000 17.72725 307 SER A CA 1
ATOM 3979 C C . SER A 1 291 ? 3.96272 91.67723 3.73203 1.000 17.98852 307 SER A C 1
ATOM 3980 O O . SER A 1 291 ? 4.39753 90.71366 3.11200 1.000 17.56759 307 SER A O 1
ATOM 3988 N N . LYS A 1 292 ? 2.88649 91.58608 4.50407 1.000 18.53117 308 LYS A N 1
ATOM 3989 C CA . LYS A 1 292 ? 2.12196 90.33864 4.55199 1.000 18.42808 308 LYS A CA 1
ATOM 3990 C C . LYS A 1 292 ? 1.60926 89.94452 3.15368 1.000 18.85948 308 LYS A C 1
ATOM 3991 O O . LYS A 1 292 ? 1.67430 88.77884 2.76622 1.000 18.80151 308 LYS A O 1
ATOM 4010 N N . LYS A 1 293 ? 1.10374 90.90811 2.38521 1.000 18.81079 309 LYS A N 1
ATOM 4011 C CA . LYS A 1 293 ? 0.59579 90.63517 1.04683 1.000 19.67493 309 LYS A CA 1
ATOM 4012 C C . LYS A 1 293 ? 1.69154 90.13518 0.12112 1.000 19.06874 309 LYS A C 1
ATOM 4013 O O . LYS A 1 293 ? 1.49513 89.17225 -0.61455 1.000 19.44580 309 LYS A O 1
ATOM 4032 N N . ILE A 1 294 ? 2.87319 90.75143 0.18404 1.000 18.46412 310 ILE A N 1
ATOM 4033 C CA . ILE A 1 294 ? 3.99218 90.28779 -0.63954 1.000 19.53251 310 ILE A CA 1
ATOM 4034 C C . ILE A 1 294 ? 4.31515 88.84136 -0.32841 1.000 18.41483 310 ILE A C 1
ATOM 4035 O O . ILE A 1 294 ? 4.49584 88.02062 -1.23572 1.000 18.55750 310 ILE A O 1
ATOM 4051 N N . LEU A 1 295 ? 4.40943 88.50618 0.96161 1.000 17.78975 311 LEU A N 1
ATOM 4052 C CA . LEU A 1 295 ? 4.75466 87.13625 1.31731 1.000 17.43155 311 LEU A CA 1
ATOM 4053 C C . LEU A 1 295 ? 3.62274 86.16304 0.99412 1.000 19.61188 311 LEU A C 1
ATOM 4054 O O . LEU A 1 295 ? 3.89223 85.04010 0.55061 1.000 20.72952 311 LEU A O 1
ATOM 4070 N N . GLU A 1 296 ? 2.35560 86.55561 1.21602 1.000 19.67345 312 GLU A N 1
ATOM 4071 C CA . GLU A 1 296 ? 1.22884 85.68850 0.85716 1.000 20.26241 312 GLU A CA 1
ATOM 4072 C C . GLU A 1 296 ? 1.17740 85.43051 -0.63945 1.000 22.28537 312 GLU A C 1
ATOM 4073 O O . GLU A 1 296 ? 0.80930 84.33010 -1.07105 1.000 25.10824 312 GLU A O 1
ATOM 4085 N N . GLU A 1 297 ? 1.49931 86.43706 -1.44450 1.000 22.16653 313 GLU A N 1
ATOM 4086 C CA . GLU A 1 297 ? 1.43186 86.29221 -2.88984 1.000 23.47272 313 GLU A CA 1
ATOM 4087 C C . GLU A 1 297 ? 2.61906 85.52398 -3.46841 1.000 23.69909 313 GLU A C 1
ATOM 4088 O O . GLU A 1 297 ? 2.56245 85.10740 -4.62508 1.000 27.11929 313 GLU A O 1
ATOM 4100 N N . SER A 1 298 ? 3.68844 85.36996 -2.69611 1.000 21.36445 314 SER A N 1
ATOM 4101 C CA . SER A 1 298 ? 4.90358 84.71871 -3.15280 1.000 21.31675 314 SER A CA 1
ATOM 4102 C C . SER A 1 298 ? 4.76634 83.19986 -3.10450 1.000 20.46752 314 SER A C 1
ATOM 4103 O O . SER A 1 298 ? 3.82834 82.63577 -2.53424 1.000 21.55982 314 SER A O 1
ATOM 4111 N N . ASP A 1 299 ? 5.72795 82.53109 -3.74334 1.000 21.16822 315 ASP A N 1
ATOM 4112 C CA . ASP A 1 299 ? 5.91927 81.09693 -3.59690 1.000 21.56329 315 ASP A CA 1
ATOM 4113 C C . ASP A 1 299 ? 6.91697 80.90832 -2.45639 1.000 19.31829 315 ASP A C 1
ATOM 4114 O O . ASP A 1 299 ? 8.08871 81.24785 -2.58942 1.000 18.31152 315 ASP A O 1
ATOM 4123 N N . LEU A 1 300 ? 6.43352 80.43086 -1.32495 1.000 19.01503 316 LEU A N 1
ATOM 4124 C CA . LEU A 1 300 ? 7.15433 80.46885 -0.06159 1.000 19.92128 316 LEU A CA 1
ATOM 4125 C C . LEU A 1 300 ? 7.16311 79.05778 0.51341 1.000 19.53867 316 LEU A C 1
ATOM 4126 O O . LEU A 1 300 ? 6.10431 78.42962 0.65021 1.000 21.25929 316 LEU A O 1
ATOM 4142 N N . SER A 1 301 ? 8.36113 78.53436 0.76893 1.000 19.01903 317 SER A N 1
ATOM 4143 C CA . SER A 1 301 ? 8.55337 77.28237 1.46437 1.000 20.52198 317 SER A CA 1
ATOM 4144 C C . SER A 1 301 ? 9.48738 77.50410 2.62138 1.000 19.30897 317 SER A C 1
ATOM 4145 O O . SER A 1 301 ? 10.39859 78.32548 2.53895 1.000 19.68021 317 SER A O 1
ATOM 4153 N N . VAL A 1 302 ? 9.26341 76.78775 3.72078 1.000 17.56502 318 VAL A N 1
ATOM 4154 C CA A VAL A 1 302 ? 10.15124 76.89235 4.86428 0.568 18.48290 318 VAL A CA 1
ATOM 4155 C CA B VAL A 1 302 ? 10.14960 76.89544 4.87561 0.432 18.30405 318 VAL A CA 1
ATOM 4156 C C . VAL A 1 302 ? 10.48677 75.48638 5.34813 1.000 16.26251 318 VAL A C 1
ATOM 4157 O O . VAL A 1 302 ? 9.60596 74.62906 5.46860 1.000 18.08835 318 VAL A O 1
ATOM 4181 N N . TYR A 1 303 ? 11.75051 75.25994 5.57309 1.000 15.67045 319 TYR A N 1
ATOM 4182 C CA . TYR A 1 303 ? 12.28495 74.05269 6.19378 1.000 14.34595 319 TYR A CA 1
ATOM 4183 C C . TYR A 1 303 ? 12.45069 74.39334 7.66261 1.000 14.92235 319 TYR A C 1
ATOM 4184 O O . TYR A 1 303 ? 13.19575 75.31891 8.00088 1.000 14.99289 319 TYR A O 1
ATOM 4202 N N . LEU A 1 304 ? 11.76343 73.65845 8.52878 1.000 13.92915 320 LEU A N 1
ATOM 4203 C CA . LEU A 1 304 ? 11.67835 74.00550 9.94791 1.000 15.61319 320 LEU A CA 1
ATOM 4204 C C . LEU A 1 304 ? 12.24326 72.88185 10.81068 1.000 16.15850 320 LEU A C 1
ATOM 4205 O O . LEU A 1 304 ? 11.85001 71.71509 10.66822 1.000 18.36210 320 LEU A O 1
ATOM 4221 N N . VAL A 1 305 ? 13.10326 73.24701 11.74009 1.000 16.02658 321 VAL A N 1
ATOM 4222 C CA . VAL A 1 305 ? 13.67022 72.30858 12.71890 1.000 15.70812 321 VAL A CA 1
ATOM 4223 C C . VAL A 1 305 ? 13.30218 72.86687 14.08219 1.000 15.52054 321 VAL A C 1
ATOM 4224 O O . VAL A 1 305 ? 13.67473 74.00388 14.40040 1.000 16.70164 321 VAL A O 1
ATOM 4237 N N . GLY A 1 306 ? 12.58126 72.08830 14.89166 1.000 15.28728 322 GLY A N 1
ATOM 4238 C CA . GLY A 1 306 ? 12.20758 72.58117 16.20545 1.000 15.65897 322 GLY A CA 1
ATOM 4239 C C . GLY A 1 306 ? 10.85192 73.24120 16.26409 1.000 18.56797 322 GLY A C 1
ATOM 4240 O O . GLY A 1 306 ? 10.58297 73.97848 17.21957 1.000 18.73932 322 GLY A O 1
ATOM 4244 N N . GLY A 1 307 ? 9.99656 72.99129 15.28757 1.000 21.99740 323 GLY A N 1
ATOM 4245 C CA . GLY A 1 307 ? 8.60758 73.41017 15.40620 1.000 24.25224 323 GLY A CA 1
ATOM 4246 C C . GLY A 1 307 ? 7.94300 72.75070 16.60161 1.000 22.97305 323 GLY A C 1
ATOM 4247 O O . GLY A 1 307 ? 8.32833 71.66929 17.04115 1.000 22.59357 323 GLY A O 1
ATOM 4251 N N . ARG A 1 308 ? 6.90750 73.40480 17.13244 1.000 20.06820 324 ARG A N 1
ATOM 4252 C CA . ARG A 1 308 ? 6.19396 72.80838 18.23959 1.000 19.48955 324 ARG A CA 1
ATOM 4253 C C . ARG A 1 308 ? 5.64889 71.42839 17.90018 1.000 19.41694 324 ARG A C 1
ATOM 4254 O O . ARG A 1 308 ? 5.08739 71.19692 16.82157 1.000 19.91567 324 ARG A O 1
ATOM 4275 N N . GLY A 1 309 ? 5.78282 70.52290 18.85974 1.000 21.55332 325 GLY A N 1
ATOM 4276 C CA . GLY A 1 309 ? 5.15122 69.23353 18.84853 1.000 25.24351 325 GLY A CA 1
ATOM 4277 C C . GLY A 1 309 ? 5.94790 68.10210 18.23982 1.000 27.55805 325 GLY A C 1
ATOM 4278 O O . GLY A 1 309 ? 5.47676 66.95678 18.27211 1.000 28.50462 325 GLY A O 1
ATOM 4282 N N . THR A 1 310 ? 7.03917 68.38081 17.56038 1.000 29.28960 326 THR A N 1
ATOM 4283 C CA . THR A 1 310 ? 7.66108 67.34111 16.73551 1.000 33.13419 326 THR A CA 1
ATOM 4284 C C . THR A 1 310 ? 9.17448 67.42970 16.84324 1.000 34.93640 326 THR A C 1
ATOM 4285 O O . THR A 1 310 ? 9.75010 68.52471 16.95695 1.000 33.92281 326 THR A O 1
ATOM 4296 N N . ASP A 1 311 ? 9.80303 66.25181 16.85200 1.000 38.45612 327 ASP A N 1
ATOM 4297 C CA . ASP A 1 311 ? 11.24406 66.12319 16.70956 1.000 38.77370 327 ASP A CA 1
ATOM 4298 C C . ASP A 1 311 ? 11.66012 65.97655 15.25196 1.000 34.00861 327 ASP A C 1
ATOM 4299 O O . ASP A 1 311 ? 12.86620 65.89338 14.96770 1.000 39.29231 327 ASP A O 1
ATOM 4308 N N . ALA A 1 312 ? 10.70717 65.91966 14.33924 1.000 30.10629 328 ALA A N 1
ATOM 4309 C CA . ALA A 1 312 ? 11.04124 65.70079 12.93078 1.000 26.64377 328 ALA A CA 1
ATOM 4310 C C . ALA A 1 312 ? 11.26873 67.05600 12.27131 1.000 26.24577 328 ALA A C 1
ATOM 4311 O O . ALA A 1 312 ? 10.85748 68.08587 12.76945 1.000 25.57732 328 ALA A O 1
ATOM 4318 N N . VAL A 1 313 ? 11.94594 67.05186 11.16356 1.000 25.39146 329 VAL A N 1
ATOM 4319 C CA . VAL A 1 313 ? 11.97111 68.29381 10.42436 1.000 26.53981 329 VAL A CA 1
ATOM 4320 C C . VAL A 1 313 ? 10.66244 68.38825 9.66809 1.000 26.40005 329 VAL A C 1
ATOM 4321 O O . VAL A 1 313 ? 10.04013 67.37042 9.36036 1.000 28.92433 329 VAL A O 1
ATOM 4334 N N . GLN A 1 314 ? 10.22066 69.60611 9.37709 1.000 24.15472 330 GLN A N 1
ATOM 4335 C CA . GLN A 1 314 ? 9.00514 69.78547 8.59497 1.000 24.05436 330 GLN A CA 1
ATOM 4336 C C . GLN A 1 314 ? 9.31428 70.70192 7.42020 1.000 21.73696 330 GLN A C 1
ATOM 4337 O O . GLN A 1 314 ? 10.09486 71.64107 7.53295 1.000 22.34830 330 GLN A O 1
ATOM 4351 N N . VAL A 1 315 ? 8.63774 70.49230 6.31195 1.000 19.69223 331 VAL A N 1
ATOM 4352 C CA . VAL A 1 315 ? 8.66591 71.47108 5.24945 1.000 20.38496 331 VAL A CA 1
ATOM 4353 C C . VAL A 1 315 ? 7.24341 71.93117 5.06455 1.000 20.65394 331 VAL A C 1
ATOM 4354 O O . VAL A 1 315 ? 6.34683 71.09642 4.87694 1.000 21.04222 331 VAL A O 1
ATOM 4367 N N A ILE A 1 316 ? 7.05161 73.23074 5.13357 0.523 21.85218 332 ILE A N 1
ATOM 4368 N N B ILE A 1 316 ? 7.01547 73.22512 5.13433 0.477 21.81217 332 ILE A N 1
ATOM 4369 C CA A ILE A 1 316 ? 5.74258 73.84817 4.98250 0.523 23.30637 332 ILE A CA 1
ATOM 4370 C CA B ILE A 1 316 ? 5.66117 73.75164 4.98307 0.477 23.43662 332 ILE A CA 1
ATOM 4371 C C A ILE A 1 316 ? 5.76339 74.71768 3.73431 0.523 22.58592 332 ILE A C 1
ATOM 4372 C C B ILE A 1 316 ? 5.66774 74.85594 3.93534 0.477 22.56513 332 ILE A C 1
ATOM 4373 O O A ILE A 1 316 ? 6.81871 75.17021 3.26966 0.523 21.53062 332 ILE A O 1
ATOM 4374 O O B ILE A 1 316 ? 6.61827 75.64026 3.84135 0.477 21.31524 332 ILE A O 1
ATOM 4396 N N . LYS A 1 317 ? 4.58297 74.92896 3.18136 1.000 23.74727 333 LYS A N 1
ATOM 4397 C CA . LYS A 1 317 ? 4.37341 75.92499 2.14139 1.000 25.54780 333 LYS A CA 1
ATOM 4398 C C . LYS A 1 317 ? 3.46553 77.02444 2.67282 1.000 23.97121 333 LYS A C 1
ATOM 4399 O O . LYS A 1 317 ? 2.45261 76.73837 3.32296 1.000 23.67410 333 LYS A O 1
ATOM 4418 N N . GLY A 1 318 ? 3.83100 78.26300 2.39518 1.000 22.52284 334 GLY A N 1
ATOM 4419 C CA . GLY A 1 318 ? 2.92978 79.37612 2.56533 1.000 22.86327 334 GLY A CA 1
ATOM 4420 C C . GLY A 1 318 ? 3.23905 80.22403 3.77737 1.000 21.83852 334 GLY A C 1
ATOM 4421 O O . GLY A 1 318 ? 3.78681 79.76249 4.78358 1.000 21.39183 334 GLY A O 1
ATOM 4425 N N . PHE A 1 319 ? 2.83337 81.48374 3.69534 1.000 22.11338 335 PHE A N 1
ATOM 4426 C CA . PHE A 1 319 ? 3.11921 82.43539 4.75807 1.000 21.80326 335 PHE A CA 1
ATOM 4427 C C . PHE A 1 319 ? 2.49803 82.01227 6.08934 1.000 21.70223 335 PHE A C 1
ATOM 4428 O O . PHE A 1 319 ? 3.07201 82.27609 7.15063 1.000 21.57965 335 PHE A O 1
ATOM 4445 N N . ALA A 1 320 ? 1.28962 81.42523 6.06318 1.000 22.16678 336 ALA A N 1
ATOM 4446 C CA . ALA A 1 320 ? 0.62301 81.09602 7.32973 1.000 22.32826 336 ALA A CA 1
ATOM 4447 C C . ALA A 1 320 ? 1.47162 80.16630 8.18806 1.000 21.83684 336 ALA A C 1
ATOM 4448 O O . ALA A 1 320 ? 1.60133 80.37886 9.40172 1.000 20.54546 336 ALA A O 1
ATOM 4455 N N . GLY A 1 321 ? 2.08287 79.14309 7.58658 1.000 22.10571 337 GLY A N 1
ATOM 4456 C CA . GLY A 1 321 ? 2.93984 78.24364 8.34882 1.000 22.46748 337 GLY A CA 1
ATOM 4457 C C . GLY A 1 321 ? 4.22113 78.89410 8.82955 1.000 20.85231 337 GLY A C 1
ATOM 4458 O O . GLY A 1 321 ? 4.71070 78.59497 9.91983 1.000 21.50854 337 GLY A O 1
ATOM 4462 N N . PHE A 1 322 ? 4.79124 79.78316 8.01573 1.000 18.93828 338 PHE A N 1
ATOM 4463 C CA . PHE A 1 322 ? 5.95154 80.56437 8.42367 1.000 17.17895 338 PHE A CA 1
ATOM 4464 C C . PHE A 1 322 ? 5.61478 81.43530 9.62546 1.000 16.51259 338 PHE A C 1
ATOM 4465 O O . PHE A 1 322 ? 6.30686 81.41034 10.65619 1.000 16.76341 338 PHE A O 1
ATOM 4482 N N . SER A 1 323 ? 4.53182 82.19393 9.51485 1.000 16.98641 339 SER A N 1
ATOM 4483 C CA . SER A 1 323 ? 4.06066 83.02564 10.61609 1.000 17.74603 339 SER A CA 1
ATOM 4484 C C . SER A 1 323 ? 3.83151 82.20342 11.88499 1.000 17.99872 339 SER A C 1
ATOM 4485 O O . SER A 1 323 ? 4.21420 82.61320 12.98715 1.000 17.91280 339 SER A O 1
ATOM 4493 N N . ASN A 1 324 ? 3.17804 81.04226 11.75377 1.000 18.42119 340 ASN A N 1
ATOM 4494 C CA . ASN A 1 324 ? 2.90340 80.23808 12.94209 1.000 19.33431 340 ASN A CA 1
ATOM 4495 C C . ASN A 1 324 ? 4.18768 79.83814 13.65295 1.000 17.40855 340 ASN A C 1
ATOM 4496 O O . ASN A 1 324 ? 4.25429 79.83182 14.89858 1.000 17.56885 340 ASN A O 1
ATOM 4507 N N . PHE A 1 325 ? 5.22638 79.48511 12.88711 1.000 16.71931 341 PHE A N 1
ATOM 4508 C CA . PHE A 1 325 ? 6.49318 79.12192 13.49266 1.000 16.13728 341 PHE A CA 1
ATOM 4509 C C . PHE A 1 325 ? 7.08349 80.28602 14.27939 1.000 16.51038 341 PHE A C 1
ATOM 4510 O O . PHE A 1 325 ? 7.56912 80.10367 15.39729 1.000 18.17517 341 PHE A O 1
ATOM 4527 N N . ILE A 1 326 ? 7.06927 81.48356 13.69367 1.000 16.63336 342 ILE A N 1
ATOM 4528 C CA . ILE A 1 326 ? 7.60128 82.67324 14.37434 1.000 16.97221 342 ILE A CA 1
ATOM 4529 C C . ILE A 1 326 ? 6.81264 82.96121 15.64256 1.000 17.43033 342 ILE A C 1
ATOM 4530 O O . ILE A 1 326 ? 7.37406 83.13862 16.73106 1.000 18.24312 342 ILE A O 1
ATOM 4546 N N . VAL A 1 327 ? 5.50429 82.94213 15.52487 1.000 16.20726 343 VAL A N 1
ATOM 4547 C CA . VAL A 1 327 ? 4.63498 83.30124 16.62620 1.000 18.49746 343 VAL A CA 1
ATOM 4548 C C . VAL A 1 327 ? 4.80443 82.33813 17.77255 1.000 18.80656 343 VAL A C 1
ATOM 4549 O O . VAL A 1 327 ? 4.72272 82.73995 18.93519 1.000 20.29278 343 VAL A O 1
ATOM 4562 N N . ASN A 1 328 ? 5.04972 81.06054 17.49210 1.000 18.82529 344 ASN A N 1
ATOM 4563 C CA . ASN A 1 328 ? 5.13464 80.08255 18.56683 1.000 20.23980 344 ASN A CA 1
ATOM 4564 C C . ASN A 1 328 ? 6.56446 79.78751 18.99547 1.000 20.47722 344 ASN A C 1
ATOM 4565 O O . ASN A 1 328 ? 6.78965 78.84303 19.76671 1.000 22.79315 344 ASN A O 1
ATOM 4576 N N . GLY A 1 329 ? 7.52760 80.61139 18.57874 1.000 20.96433 345 GLY A N 1
ATOM 4577 C CA . GLY A 1 329 ? 8.89708 80.49098 19.02866 1.000 21.54913 345 GLY A CA 1
ATOM 4578 C C . GLY A 1 329 ? 9.10049 81.11671 20.39564 1.000 22.97755 345 GLY A C 1
ATOM 4579 O O . GLY A 1 329 ? 9.48669 82.28483 20.47943 1.000 22.39824 345 GLY A O 1
ATOM 4583 N N . GLY A 1 330 ? 8.85225 80.34662 21.45935 1.000 23.50530 346 GLY A N 1
ATOM 4584 C CA . GLY A 1 330 ? 8.82490 80.85625 22.81201 1.000 23.42793 346 GLY A CA 1
ATOM 4585 C C . GLY A 1 330 ? 10.04064 80.47478 23.64260 1.000 21.37260 346 GLY A C 1
ATOM 4586 O O . GLY A 1 330 ? 11.01133 79.89188 23.15909 1.000 21.84607 346 GLY A O 1
ATOM 4590 N N . GLN A 1 331 ? 9.93667 80.77439 24.94775 1.000 20.70835 347 GLN A N 1
ATOM 4591 C CA . GLN A 1 331 ? 11.02115 80.57607 25.89789 1.000 20.71344 347 GLN A CA 1
ATOM 4592 C C . GLN A 1 331 ? 11.48410 79.12463 25.94835 1.000 20.40795 347 GLN A C 1
ATOM 4593 O O . GLN A 1 331 ? 10.67211 78.19601 25.93103 1.000 22.12882 347 GLN A O 1
ATOM 4607 N N . PHE A 1 332 ? 12.80032 78.93412 26.05342 1.000 18.70857 348 PHE A N 1
ATOM 4608 C CA . PHE A 1 332 ? 13.34865 77.59122 26.28394 1.000 18.16034 348 PHE A CA 1
ATOM 4609 C C . PHE A 1 332 ? 13.25920 77.24109 27.74632 1.000 18.82249 348 PHE A C 1
ATOM 4610 O O . PHE A 1 332 ? 13.48383 78.09333 28.62277 1.000 18.63649 348 PHE A O 1
ATOM 4627 N N . THR A 1 333 ? 12.87347 76.00828 28.01109 1.000 19.17013 349 THR A N 1
ATOM 4628 C CA . THR A 1 333 ? 12.78996 75.45159 29.35423 1.000 19.97661 349 THR A CA 1
ATOM 4629 C C . THR A 1 333 ? 13.44403 74.09031 29.36685 1.000 18.84465 349 THR A C 1
ATOM 4630 O O . THR A 1 333 ? 13.72514 73.50398 28.31873 1.000 17.87513 349 THR A O 1
ATOM 4641 N N . PRO A 1 334 ? 13.66255 73.51402 30.56080 1.000 20.31167 350 PRO A N 1
ATOM 4642 C CA . PRO A 1 334 ? 14.22184 72.15392 30.58896 1.000 21.07206 350 PRO A CA 1
ATOM 4643 C C . PRO 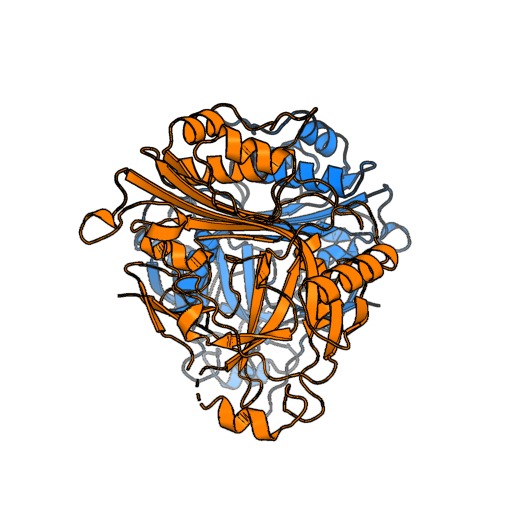A 1 334 ? 13.34094 71.13047 29.87440 1.000 21.33538 350 PRO A C 1
ATOM 4644 O O . PRO A 1 334 ? 13.85535 70.22563 29.21864 1.000 21.43847 350 PRO A O 1
ATOM 4655 N N . GLU A 1 335 ? 12.01180 71.25216 29.97867 1.000 20.93155 351 GLU A N 1
ATOM 4656 C CA . GLU A 1 335 ? 11.11978 70.34245 29.26400 1.000 21.76413 351 GLU A CA 1
ATOM 4657 C C . GLU A 1 335 ? 11.04900 70.64659 27.76469 1.000 20.52971 351 GLU A C 1
ATOM 4658 O O . GLU A 1 335 ? 10.78435 69.74646 26.96440 1.000 21.46767 351 GLU A O 1
ATOM 4670 N N . ALA A 1 336 ? 11.22241 71.90375 27.38143 1.000 19.23039 352 ALA A N 1
ATOM 4671 C CA . ALA A 1 336 ? 11.12434 72.36598 25.98865 1.000 17.34319 352 ALA A CA 1
ATOM 4672 C C . ALA A 1 336 ? 12.38670 73.14445 25.63960 1.000 15.89371 352 ALA A C 1
ATOM 4673 O O . ALA A 1 336 ? 12.37291 74.37041 25.46929 1.000 16.20121 352 ALA A O 1
ATOM 4680 N N . PRO A 1 337 ? 13.50354 72.44351 25.48000 1.000 15.99583 353 PRO A N 1
ATOM 4681 C CA . PRO A 1 337 ? 14.79856 73.10212 25.21445 1.000 15.92627 353 PRO A CA 1
ATOM 4682 C C . PRO A 1 337 ? 15.07811 73.39163 23.74803 1.000 16.37800 353 PRO A C 1
ATOM 4683 O O . PRO A 1 337 ? 16.21136 73.74818 23.40130 1.000 16.63877 353 PRO A O 1
ATOM 4694 N N . GLY A 1 338 ? 14.09136 73.24440 22.88286 1.000 16.45912 354 GLY A N 1
ATOM 4695 C CA . GLY A 1 338 ? 14.37700 73.18271 21.47752 1.000 15.53889 354 GLY A CA 1
ATOM 4696 C C . GLY A 1 338 ? 14.94221 71.82086 21.12640 1.000 15.65616 354 GLY A C 1
ATOM 4697 O O . GLY A 1 338 ? 14.82716 70.83738 21.88857 1.000 16.56393 354 GLY A O 1
ATOM 4701 N N . VAL A 1 339 ? 15.53266 71.75916 19.94915 1.000 14.93963 355 VAL A N 1
ATOM 4702 C CA . VAL A 1 339 ? 16.10449 70.53462 19.39984 1.000 14.43918 355 VAL A CA 1
ATOM 4703 C C . VAL A 1 339 ? 17.45850 70.85695 18.78250 1.000 14.02256 355 VAL A C 1
ATOM 4704 O O . VAL A 1 339 ? 17.79378 72.02957 18.54070 1.000 12.43937 355 VAL A O 1
ATOM 4717 N N . PRO A 1 340 ? 18.27212 69.84633 18.49638 1.000 13.18176 356 PRO A N 1
ATOM 4718 C CA . PRO A 1 340 ? 19.45355 70.07344 17.66690 1.000 13.80846 356 PRO A CA 1
ATOM 4719 C C . PRO A 1 340 ? 19.07903 70.73674 16.36157 1.000 13.39830 356 PRO A C 1
ATOM 4720 O O . PRO A 1 340 ? 18.19637 70.23091 15.63004 1.000 13.54649 356 PRO A O 1
ATOM 4731 N N . ILE A 1 341 ? 19.67518 71.89380 16.06791 1.000 13.11850 357 ILE A N 1
ATOM 4732 C CA . ILE A 1 341 ? 19.35275 72.62252 14.84935 1.000 12.77437 357 ILE A CA 1
ATOM 4733 C C . ILE A 1 341 ? 20.51887 72.65125 13.85840 1.000 13.08993 357 ILE A C 1
ATOM 4734 O O . ILE A 1 341 ? 20.28566 72.71061 12.64889 1.000 13.47901 357 ILE A O 1
ATOM 4750 N N . TYR A 1 342 ? 21.75097 72.65509 14.33420 1.000 13.87548 358 TYR A N 1
ATOM 4751 C CA . TYR A 1 342 ? 22.91372 72.49527 13.46852 1.000 14.16227 358 TYR A CA 1
ATOM 4752 C C . TYR A 1 342 ? 24.04835 71.90469 14.29768 1.000 13.75212 358 TYR A C 1
ATOM 4753 O O . TYR A 1 342 ? 24.00307 71.86265 15.53556 1.000 12.39589 358 TYR A O 1
ATOM 4771 N N . PHE A 1 343 ? 25.08177 71.43654 13.59910 1.000 13.31321 359 PHE A N 1
ATOM 4772 C CA . PHE A 1 343 ? 26.15309 70.72636 14.26816 1.000 13.59936 359 PHE A CA 1
ATOM 4773 C C . PHE A 1 343 ? 27.44408 70.93370 13.47967 1.000 13.93913 359 PHE A C 1
ATOM 4774 O O . PHE A 1 343 ? 27.43138 71.40852 12.33797 1.000 15.58976 359 PHE A O 1
ATOM 4791 N N . SER A 1 344 ? 28.56092 70.59926 14.13123 1.000 14.27283 360 SER A N 1
ATOM 4792 C CA . SER A 1 344 ? 29.85579 70.46739 13.47685 1.000 15.71739 360 SER A CA 1
ATOM 4793 C C . SER A 1 344 ? 30.39817 69.05693 13.75418 1.000 16.01833 360 SER A C 1
ATOM 4794 O O . SER A 1 344 ? 30.07630 68.40043 14.76639 1.000 15.88009 360 SER A O 1
ATOM 4802 N N . ALA A 1 345 ? 31.22961 68.61117 12.83710 1.000 16.10844 361 ALA A N 1
ATOM 4803 C CA . ALA A 1 345 ? 31.86315 67.31007 12.90656 1.000 16.59732 361 ALA A CA 1
ATOM 4804 C C . ALA A 1 345 ? 33.36688 67.48121 12.80196 1.000 16.03240 361 ALA A C 1
ATOM 4805 O O . ALA A 1 345 ? 33.86688 68.48780 12.28679 1.000 15.71395 361 ALA A O 1
ATOM 4812 N N . SER A 1 346 ? 34.07707 66.48930 13.32381 1.000 15.87599 362 SER A N 1
ATOM 4813 C CA . SER A 1 346 ? 35.52051 66.42203 13.29871 1.000 15.89853 362 SER A CA 1
ATOM 4814 C C . SER A 1 346 ? 35.98048 65.07019 12.75470 1.000 15.71730 362 SER A C 1
ATOM 4815 O O . SER A 1 346 ? 35.37500 64.02683 13.00321 1.000 16.20384 362 SER A O 1
ATOM 4823 N N . HIS A 1 347 ? 37.09761 65.07712 12.04735 1.000 15.52008 363 HIS A N 1
ATOM 4824 C CA . HIS A 1 347 ? 37.66251 63.81788 11.57545 1.000 16.44444 363 HIS A CA 1
ATOM 4825 C C . HIS A 1 347 ? 38.24456 63.00535 12.71494 1.000 17.14524 363 HIS A C 1
ATOM 4826 O O . HIS A 1 347 ? 39.03495 63.50946 13.50356 1.000 18.67551 363 HIS A O 1
ATOM 4840 N N . ALA A 1 348 ? 37.95759 61.69936 12.71138 1.000 17.49318 364 ALA A N 1
ATOM 4841 C CA . ALA A 1 348 ? 38.49595 60.83616 13.76453 1.000 18.99605 364 ALA A CA 1
ATOM 4842 C C . ALA A 1 348 ? 40.00403 60.62343 13.60230 1.000 19.94778 364 ALA A C 1
ATOM 4843 O O . ALA A 1 348 ? 40.70661 60.40856 14.60186 1.000 20.24847 364 ALA A O 1
ATOM 4850 N N . SER A 1 349 ? 40.52637 60.74289 12.36395 1.000 20.67771 365 SER A N 1
ATOM 4851 C CA . SER A 1 349 ? 41.95332 60.49829 12.15327 1.000 22.55086 365 SER A CA 1
ATOM 4852 C C . SER A 1 349 ? 42.82046 61.50678 12.89601 1.000 23.43063 365 SER A C 1
ATOM 4853 O O . SER A 1 349 ? 43.85017 61.12987 13.46881 1.000 24.97589 365 SER A O 1
ATOM 4861 N N . ASP A 1 350 ? 42.47638 62.79163 12.84670 1.000 22.75523 366 ASP A N 1
ATOM 4862 C CA . ASP A 1 350 ? 43.35106 63.79764 13.44739 1.000 24.00739 366 ASP A CA 1
ATOM 4863 C C . ASP A 1 350 ? 42.62342 64.85270 14.25951 1.000 21.14624 366 ASP A C 1
ATOM 4864 O O . ASP A 1 350 ? 43.26209 65.82144 14.69546 1.000 22.04789 366 ASP A O 1
ATOM 4873 N N . ASN A 1 351 ? 41.32285 64.67852 14.47940 1.000 19.04583 367 ASN A N 1
ATOM 4874 C CA . ASN A 1 351 ? 40.45338 65.57880 15.22123 1.000 18.97103 367 ASN A CA 1
ATOM 4875 C C . ASN A 1 351 ? 40.33507 66.96366 14.60673 1.000 19.15539 367 ASN A C 1
ATOM 4876 O O . ASN A 1 351 ? 39.90966 67.90120 15.28219 1.000 19.65880 367 ASN A O 1
ATOM 4887 N N . SER A 1 352 ? 40.66315 67.12579 13.32107 1.000 19.58531 368 SER A N 1
ATOM 4888 C CA . SER A 1 352 ? 40.44196 68.41172 12.67030 1.000 19.66294 368 SER A CA 1
ATOM 4889 C C . SER A 1 352 ? 38.97159 68.56732 12.27596 1.000 19.21692 368 SER A C 1
ATOM 4890 O O . SER A 1 352 ? 38.22869 67.59669 12.13076 1.000 19.10182 368 SER A O 1
ATOM 4898 N N . VAL A 1 353 ? 38.55687 69.81381 12.10542 1.000 19.44636 369 VAL A N 1
ATOM 4899 C CA . VAL A 1 353 ? 37.15684 70.09576 11.81409 1.000 21.51454 369 VAL A CA 1
ATOM 4900 C C . VAL A 1 353 ? 36.85165 69.68381 10.37753 1.000 19.09463 369 VAL A C 1
ATOM 4901 O O . VAL A 1 353 ? 37.65444 69.87141 9.45178 1.000 20.54071 369 VAL A O 1
ATOM 4914 N N . TYR A 1 354 ? 35.70191 69.08048 10.20979 1.000 16.42462 370 TYR A N 1
ATOM 4915 C CA . TYR A 1 354 ? 35.17125 68.72731 8.89795 1.000 16.55761 370 TYR A CA 1
ATOM 4916 C C . TYR A 1 354 ? 34.48246 69.94091 8.29653 1.000 16.51106 370 TYR A C 1
ATOM 4917 O O . TYR A 1 354 ? 33.68022 70.60192 8.96347 1.000 15.47131 370 TYR A O 1
ATOM 4935 N N . TYR A 1 355 ? 34.75764 70.22691 7.03084 1.000 17.40080 371 TYR A N 1
ATOM 4936 C CA . TYR A 1 355 ? 34.14891 71.40203 6.42288 1.000 17.20399 371 TYR A CA 1
ATOM 4937 C C . TYR A 1 355 ? 33.91495 71.16292 4.94142 1.000 17.65737 371 TYR A C 1
ATOM 4938 O O . TYR A 1 355 ? 34.53943 70.30169 4.31185 1.000 18.67063 371 TYR A O 1
ATOM 4956 N N . THR A 1 356 ? 32.94481 71.91299 4.42511 1.000 18.41966 372 THR A N 1
ATOM 4957 C CA . THR A 1 356 ? 32.71650 72.08654 3.00035 1.000 18.52355 372 THR A CA 1
ATOM 4958 C C . THR A 1 356 ? 33.23322 73.44997 2.55765 1.000 18.49319 372 THR A C 1
ATOM 4959 O O . THR A 1 356 ? 32.94162 74.46872 3.19232 1.000 19.66534 372 THR A O 1
ATOM 4970 N N . THR A 1 357 ? 33.99944 73.47662 1.47427 1.000 16.38532 373 THR A N 1
ATOM 4971 C CA . THR A 1 357 ? 34.38464 74.73902 0.84066 1.000 17.45772 373 THR A CA 1
ATOM 4972 C C . THR A 1 357 ? 33.45426 74.97455 -0.33453 1.000 18.11362 373 THR A C 1
ATOM 4973 O O . THR A 1 357 ? 33.43318 74.16623 -1.27350 1.000 20.15105 373 THR A O 1
ATOM 4984 N N . PHE A 1 358 ? 32.70959 76.09116 -0.30453 1.000 18.16431 374 PHE A N 1
ATOM 4985 C CA . PHE A 1 358 ? 31.89135 76.49284 -1.45149 1.000 18.42719 374 PHE A CA 1
ATOM 4986 C C . PHE A 1 358 ? 32.69419 77.46261 -2.31638 1.000 19.74959 374 PHE A C 1
ATOM 4987 O O . PHE A 1 358 ? 33.46453 78.29262 -1.80568 1.000 19.93304 374 PHE A O 1
ATOM 5004 N N . THR A 1 359 ? 32.55118 77.32957 -3.63698 1.000 20.72157 375 THR A N 1
ATOM 5005 C CA . THR A 1 359 ? 33.23271 78.18579 -4.59220 1.000 22.96872 375 THR A CA 1
ATOM 5006 C C . THR A 1 359 ? 32.25105 78.53332 -5.70664 1.000 23.79522 375 THR A C 1
ATOM 5007 O O . THR A 1 359 ? 31.21288 77.88307 -5.87354 1.000 22.27677 375 THR A O 1
ATOM 5018 N N . ILE A 1 360 ? 32.53426 79.60331 -6.42204 1.000 27.43432 376 ILE A N 1
ATOM 5019 C CA . ILE A 1 360 ? 31.64136 80.01899 -7.51419 1.000 33.83493 376 ILE A CA 1
ATOM 5020 C C . ILE A 1 360 ? 32.26209 79.70121 -8.86124 1.000 43.24922 376 ILE A C 1
ATOM 5021 O O . ILE A 1 360 ? 33.48737 79.69619 -8.99705 1.000 40.76966 376 ILE A O 1
ATOM 5037 N N . ASP A 1 361 ? 31.37904 79.45163 -9.85361 1.000 54.31418 377 ASP A N 1
ATOM 5038 C CA . ASP A 1 361 ? 31.64754 79.27603 -11.30338 1.000 64.31064 377 ASP A CA 1
ATOM 5039 C C . ASP A 1 361 ? 31.22920 77.88512 -11.79245 1.000 69.88033 377 ASP A C 1
ATOM 5040 O O . ASP A 1 361 ? 31.87447 77.30595 -12.68199 1.000 72.33719 377 ASP A O 1
ATOM 5049 N N . LEU B 1 22 ? 52.40730 105.23588 19.98708 1.000 58.31939 38 LEU B N 1
ATOM 5050 C CA . LEU B 1 22 ? 51.31045 105.44930 20.93207 1.000 60.14448 38 LEU B CA 1
ATOM 5051 C C . LEU B 1 22 ? 49.92828 105.02732 20.39971 1.000 59.23401 38 LEU B C 1
ATOM 5052 O O . LEU B 1 22 ? 49.33025 105.70848 19.54847 1.000 57.49676 38 LEU B O 1
ATOM 5068 N N . ASN B 1 23 ? 49.44480 103.90396 20.92701 1.000 60.65185 39 ASN B N 1
ATOM 5069 C CA . ASN B 1 23 ? 48.08324 103.41137 20.69502 1.000 55.29308 39 ASN B CA 1
ATOM 5070 C C . ASN B 1 23 ? 47.38357 103.40225 22.05183 1.000 54.11209 39 ASN B C 1
ATOM 5071 O O . ASN B 1 23 ? 47.69502 102.53709 22.89435 1.000 53.49246 39 ASN B O 1
ATOM 5082 N N . PRO B 1 24 ? 46.46543 104.34164 22.32403 1.000 54.89893 40 PRO B N 1
ATOM 5083 C CA . PRO B 1 24 ? 45.99584 104.55395 23.70311 1.000 56.25202 40 PRO B CA 1
ATOM 5084 C C . PRO B 1 24 ? 45.24748 103.36118 24.27742 1.000 58.44039 40 PRO B C 1
ATOM 5085 O O . PRO B 1 24 ? 44.73627 102.49689 23.55993 1.000 53.08746 40 PRO B O 1
ATOM 5096 N N . ASN B 1 25 ? 45.16273 103.35198 25.60841 1.000 66.02893 41 ASN B N 1
ATOM 5097 C CA . ASN B 1 25 ? 44.39663 102.37790 26.37251 1.000 68.84123 41 ASN B CA 1
ATOM 5098 C C . ASN B 1 25 ? 43.33772 103.11811 27.17500 1.000 66.70956 41 ASN B C 1
ATOM 5099 O O . ASN B 1 25 ? 43.59732 104.20467 27.69843 1.000 70.07037 41 ASN B O 1
ATOM 5110 N N . VAL B 1 26 ? 42.14905 102.52807 27.27384 1.000 59.57254 42 VAL B N 1
ATOM 5111 C CA . VAL B 1 26 ? 41.03415 103.10638 28.01824 1.000 54.08321 42 VAL B CA 1
ATOM 5112 C C . VAL B 1 26 ? 40.38759 101.99670 28.83304 1.000 52.01320 42 VAL B C 1
ATOM 5113 O O . VAL B 1 26 ? 40.02845 100.94832 28.28393 1.000 48.87063 42 VAL B O 1
ATOM 5126 N N . THR B 1 27 ? 40.20482 102.23252 30.12258 1.000 53.77974 43 THR B N 1
ATOM 5127 C CA . THR B 1 27 ? 39.41324 101.34286 30.96127 1.000 54.81996 43 THR B CA 1
ATOM 5128 C C . THR B 1 27 ? 38.01922 101.93698 31.12111 1.000 55.00651 43 THR B C 1
ATOM 5129 O O . THR B 1 27 ? 37.88221 103.10645 31.49347 1.000 58.71179 43 THR B O 1
ATOM 5140 N N . LEU B 1 28 ? 37.00760 101.13191 30.87941 1.000 51.76919 44 LEU B N 1
ATOM 5141 C CA . LEU B 1 28 ? 35.61719 101.55230 31.00626 1.000 49.05725 44 LEU B CA 1
ATOM 5142 C C . LEU B 1 28 ? 34.93877 100.81484 32.15712 1.000 51.28191 44 LEU B C 1
ATOM 5143 O O . LEU B 1 28 ? 35.32749 99.69186 32.49624 1.000 50.70546 44 LEU B O 1
ATOM 5159 N N . PRO B 1 29 ? 33.90998 101.41420 32.77938 1.000 52.69835 45 PRO B N 1
ATOM 5160 C CA . PRO B 1 29 ? 33.18124 100.70727 33.84596 1.000 55.09572 45 PRO B CA 1
ATOM 5161 C C . PRO B 1 29 ? 32.10493 99.75981 33.31720 1.000 54.87919 45 PRO B C 1
ATOM 5162 O O . PRO B 1 29 ? 31.05112 99.59908 33.93592 1.000 56.96799 45 PRO B O 1
ATOM 5173 N N . ALA B 1 30 ? 32.35901 99.11869 32.18899 1.000 52.52202 46 ALA B N 1
ATOM 5174 C CA . ALA B 1 30 ? 31.38358 98.22009 31.59056 1.000 52.07762 46 ALA B CA 1
ATOM 5175 C C . ALA B 1 30 ? 31.61727 96.78682 32.05109 1.000 53.95079 46 ALA B C 1
ATOM 5176 O O . ALA B 1 30 ? 32.70935 96.42582 32.49780 1.000 53.34931 46 ALA B O 1
ATOM 5183 N N . ASN B 1 31 ? 30.55216 95.97655 31.97114 1.000 56.57754 47 ASN B N 1
ATOM 5184 C CA A ASN B 1 31 ? 30.66816 94.53599 32.16750 0.503 57.12142 47 ASN B CA 1
ATOM 5185 C CA B ASN B 1 31 ? 30.67836 94.53364 32.16765 0.497 57.18185 47 ASN B CA 1
ATOM 5186 C C . ASN B 1 31 ? 31.08425 93.81730 30.88841 1.000 52.42156 47 ASN B C 1
ATOM 5187 O O . ASN B 1 31 ? 31.61676 92.70793 30.95382 1.000 53.47861 47 ASN B O 1
ATOM 5207 N N . ASN B 1 32 ? 30.84860 94.42889 29.74186 1.000 44.85908 48 ASN B N 1
ATOM 5208 C CA . ASN B 1 32 ? 31.11151 93.83227 28.44594 1.000 41.09664 48 ASN B CA 1
ATOM 5209 C C . ASN B 1 32 ? 31.33379 94.97024 27.46779 1.000 40.44240 48 ASN B C 1
ATOM 5210 O O . ASN B 1 32 ? 30.68589 96.00966 27.58259 1.000 40.94657 48 ASN B O 1
ATOM 5221 N N . LEU B 1 33 ? 32.27147 94.79441 26.53742 1.000 39.10435 49 LEU B N 1
ATOM 5222 C CA . LEU B 1 33 ? 32.60040 95.84036 25.56679 1.000 37.85770 49 LEU B CA 1
ATOM 5223 C C . LEU B 1 33 ? 31.98166 95.61312 24.20788 1.000 34.08567 49 LEU B C 1
ATOM 5224 O O . LEU B 1 33 ? 31.99181 96.52349 23.37707 1.000 33.17399 49 LEU B O 1
ATOM 5240 N N . LEU B 1 34 ? 31.44825 94.43074 23.94898 1.000 31.91544 50 LEU B N 1
ATOM 5241 C CA . LEU B 1 34 ? 30.97254 94.10844 22.61895 1.000 29.30029 50 LEU B CA 1
ATOM 5242 C C . LEU B 1 34 ? 29.50562 94.50933 22.50041 1.000 26.95239 50 LEU B C 1
ATOM 5243 O O . LEU B 1 34 ? 28.77797 94.49511 23.48473 1.000 29.30820 50 LEU B O 1
ATOM 5259 N N . TYR B 1 35 ? 29.08446 94.85992 21.29699 1.000 24.48598 51 TYR B N 1
ATOM 5260 C CA . TYR B 1 35 ? 27.66711 95.14056 21.08432 1.000 23.60468 51 TYR B CA 1
ATOM 5261 C C . TYR B 1 35 ? 26.83246 93.91440 21.42582 1.000 23.57405 51 TYR B C 1
ATOM 5262 O O . TYR B 1 35 ? 27.25751 92.77706 21.20910 1.000 23.80950 51 TYR B O 1
ATOM 5280 N N . ASP B 1 36 ? 25.64865 94.15212 21.99552 1.000 23.27616 52 ASP B N 1
ATOM 5281 C CA . ASP B 1 36 ? 24.73199 93.05951 22.30174 1.000 23.39701 52 ASP B CA 1
ATOM 5282 C C . ASP B 1 36 ? 24.18349 92.42050 21.02409 1.000 22.04328 52 ASP B C 1
ATOM 5283 O O . ASP B 1 36 ? 24.05154 91.19685 20.93900 1.000 22.31558 52 ASP B O 1
ATOM 5292 N N . GLU B 1 37 ? 23.82853 93.26174 20.04096 1.000 20.76417 53 GLU B N 1
ATOM 5293 C CA . GLU B 1 37 ? 23.14624 92.85073 18.81350 1.000 19.79036 53 GLU B CA 1
ATOM 5294 C C . GLU B 1 37 ? 23.65154 93.71600 17.67040 1.000 18.74263 53 GLU B C 1
ATOM 5295 O O . GLU B 1 37 ? 24.05683 94.86448 17.87316 1.000 18.85214 53 GLU B O 1
ATOM 5307 N N . PHE B 1 38 ? 23.63903 93.16046 16.46067 1.000 18.09387 54 PHE B N 1
ATOM 5308 C CA . PHE B 1 38 ? 23.95805 94.01214 15.33549 1.000 17.42538 54 PHE B CA 1
ATOM 5309 C C . PHE B 1 38 ? 23.36868 93.44899 14.05080 1.000 16.82264 54 PHE B C 1
ATOM 5310 O O . PHE B 1 38 ? 23.13870 92.25237 13.91940 1.000 16.88967 54 PHE B O 1
ATOM 5327 N N . PHE B 1 39 ? 23.20577 94.36272 13.09934 1.000 16.64288 55 PHE B N 1
ATOM 5328 C CA . PHE B 1 39 ? 22.68579 94.09604 11.77406 1.000 15.81995 55 PHE B CA 1
ATOM 5329 C C . PHE B 1 39 ? 23.58561 94.78382 10.74476 1.000 15.66601 55 PHE B C 1
ATOM 5330 O O . PHE B 1 39 ? 23.97815 95.93977 10.93831 1.000 15.69383 55 PHE B O 1
ATOM 5347 N N . VAL B 1 40 ? 23.91679 94.06356 9.68064 1.000 16.74325 56 VAL B N 1
ATOM 5348 C CA . VAL B 1 40 ? 24.76243 94.56737 8.59152 1.000 17.59901 56 VAL B CA 1
ATOM 5349 C C . VAL B 1 40 ? 23.90865 94.59480 7.31942 1.000 16.57756 56 VAL B C 1
ATOM 5350 O O . VAL B 1 40 ? 23.39191 93.55224 6.89994 1.000 16.56050 56 VAL B O 1
ATOM 5363 N N . SER B 1 41 ? 23.81832 95.76208 6.69685 1.000 16.34290 57 SER B N 1
ATOM 5364 C CA . SER B 1 41 ? 23.04421 95.98790 5.48025 1.000 17.10322 57 SER B CA 1
ATOM 5365 C C . SER B 1 41 ? 23.78952 95.51407 4.23814 1.000 17.63338 57 SER B C 1
ATOM 5366 O O . SER B 1 41 ? 25.02063 95.32139 4.23076 1.000 18.12625 57 SER B O 1
ATOM 5374 N N . LYS B 1 42 ? 23.02394 95.29981 3.16439 1.000 16.50635 58 LYS B N 1
ATOM 5375 C CA . LYS B 1 42 ? 23.61767 94.84087 1.90380 1.000 17.92946 58 LYS B CA 1
ATOM 5376 C C . LYS B 1 42 ? 24.68728 95.79615 1.38459 1.000 18.06440 58 LYS B C 1
ATOM 5377 O O . LYS B 1 42 ? 25.74938 95.35332 0.91516 1.000 18.95676 58 LYS B O 1
ATOM 5396 N N . GLU B 1 43 ? 24.41575 97.11358 1.42558 1.000 18.77169 59 GLU B N 1
ATOM 5397 C CA . GLU B 1 43 ? 25.37765 98.05890 0.86941 1.000 20.39275 59 GLU B CA 1
ATOM 5398 C C . GLU B 1 43 ? 26.68791 98.03050 1.64300 1.000 20.29161 59 GLU B C 1
ATOM 5399 O O . GLU B 1 43 ? 27.76534 98.05899 1.05081 1.000 20.55319 59 GLU B O 1
ATOM 5411 N N . SER B 1 44 ? 26.61925 97.93118 2.97754 1.000 20.38008 60 SER B N 1
ATOM 5412 C CA . SER B 1 44 ? 27.83958 97.84602 3.76125 1.000 22.26211 60 SER B CA 1
ATOM 5413 C C . SER B 1 44 ? 28.58567 96.54029 3.49949 1.000 21.04790 60 SER B C 1
ATOM 5414 O O . SER B 1 44 ? 29.81183 96.54746 3.32913 1.000 21.78467 60 SER B O 1
ATOM 5422 N N . LYS B 1 45 ? 27.85631 95.42899 3.39368 1.000 18.85599 61 LYS B N 1
ATOM 5423 C CA . LYS B 1 45 ? 28.46140 94.15426 3.02774 1.000 20.08549 61 LYS B CA 1
ATOM 5424 C C . LYS B 1 45 ? 29.19570 94.25769 1.69326 1.000 21.00586 61 LYS B C 1
ATOM 5425 O O . LYS B 1 45 ? 30.34226 93.77862 1.54532 1.000 22.23862 61 LYS B O 1
ATOM 5444 N N . LEU B 1 46 ? 28.53920 94.84735 0.68790 1.000 20.95796 62 LEU B N 1
ATOM 5445 C CA . LEU B 1 46 ? 29.11786 94.92000 -0.65707 1.000 22.30876 62 LEU B CA 1
ATOM 5446 C C . LEU B 1 46 ? 30.33326 95.84428 -0.72075 1.000 23.01125 62 LEU B C 1
ATOM 5447 O O . LEU B 1 46 ? 31.26171 95.58933 -1.49636 1.000 24.46507 62 LEU B O 1
ATOM 5463 N N . ILE B 1 47 ? 30.34262 96.93390 0.06226 1.000 22.18124 63 ILE B N 1
ATOM 5464 C CA . ILE B 1 47 ? 31.53145 97.79199 0.11663 1.000 22.91280 63 ILE B CA 1
ATOM 5465 C C . ILE B 1 47 ? 32.72593 96.99109 0.61240 1.000 24.34842 63 ILE B C 1
ATOM 5466 O O . ILE B 1 47 ? 33.83489 97.10242 0.07762 1.000 25.11546 63 ILE B O 1
ATOM 5482 N N . GLU B 1 48 ? 32.52288 96.17789 1.64535 1.000 25.59590 64 GLU B N 1
ATOM 5483 C CA . GLU B 1 48 ? 33.63311 95.36810 2.14400 1.000 29.72966 64 GLU B CA 1
ATOM 5484 C C . GLU B 1 48 ? 34.07322 94.32401 1.12721 1.000 29.62177 64 GLU B C 1
ATOM 5485 O O . GLU B 1 48 ? 35.27130 94.02691 1.03852 1.000 33.34264 64 GLU B O 1
ATOM 5497 N N . ASP B 1 49 ? 33.15044 93.77535 0.32512 1.000 27.02524 65 ASP B N 1
ATOM 5498 C CA . ASP B 1 49 ? 33.58122 92.93185 -0.78815 1.000 29.30157 65 ASP B CA 1
ATOM 5499 C C . ASP B 1 49 ? 34.54448 93.69630 -1.68930 1.000 29.90006 65 ASP B C 1
ATOM 5500 O O . ASP B 1 49 ? 35.60470 93.17960 -2.08497 1.000 31.97610 65 ASP B O 1
ATOM 5509 N N . SER B 1 50 ? 34.15081 94.91919 -2.08545 1.000 29.08491 66 SER B N 1
ATOM 5510 C CA . SER B 1 50 ? 34.97843 95.69046 -3.01837 1.000 31.34319 66 SER B CA 1
ATOM 5511 C C . SER B 1 50 ? 36.33273 96.01014 -2.40737 1.000 32.93900 66 SER B C 1
ATOM 5512 O O . SER B 1 50 ? 37.36065 96.01979 -3.10689 1.000 34.06477 66 SER B O 1
ATOM 5520 N N . ARG B 1 51 ? 36.35444 96.30557 -1.11401 1.000 33.04208 67 ARG B N 1
ATOM 5521 C CA . ARG B 1 51 ? 37.61331 96.63564 -0.45043 1.000 37.42931 67 ARG B CA 1
ATOM 5522 C C . ARG B 1 51 ? 38.54562 95.44031 -0.42191 1.000 45.67218 67 ARG B C 1
ATOM 5523 O O . ARG B 1 51 ? 39.76227 95.58762 -0.58432 1.000 49.39591 67 ARG B O 1
ATOM 5544 N N . ASN B 1 52 ? 37.99552 94.25978 -0.16828 1.000 49.42471 68 ASN B N 1
ATOM 5545 C CA . ASN B 1 52 ? 38.78281 93.04510 0.02222 1.000 56.81195 68 ASN B CA 1
ATOM 5546 C C . ASN B 1 52 ? 39.08659 92.35855 -1.29234 1.000 59.74050 68 ASN B C 1
ATOM 5547 O O . ASN B 1 52 ? 40.18080 91.82270 -1.46635 1.000 58.13452 68 ASN B O 1
ATOM 5558 N N . ASN B 1 53 ? 38.13666 92.34719 -2.21826 1.000 67.13158 69 ASN B N 1
ATOM 5559 C CA . ASN B 1 53 ? 38.40701 91.78936 -3.53244 1.000 79.04852 69 ASN B CA 1
ATOM 5560 C C . ASN B 1 53 ? 39.38622 92.65099 -4.31647 1.000 84.22729 69 ASN B C 1
ATOM 5561 O O . ASN B 1 53 ? 39.92611 92.18248 -5.32396 1.000 88.07024 69 ASN B O 1
ATOM 5572 N N . LYS B 1 54 ? 39.63995 93.88014 -3.87145 1.000 78.94931 70 LYS B N 1
ATOM 5573 C CA . LYS B 1 54 ? 40.53874 94.78194 -4.57363 1.000 75.44713 70 LYS B CA 1
ATOM 5574 C C . LYS B 1 54 ? 41.38985 95.56936 -3.57277 1.000 65.55128 70 LYS B C 1
ATOM 5575 O O . LYS B 1 54 ? 42.58317 95.80465 -3.81183 1.000 62.85475 70 LYS B O 1
ATOM 5594 N N . THR B 1 74 ? 41.82208 92.53439 18.52509 1.000 70.23643 90 THR B N 1
ATOM 5595 C CA . THR B 1 74 ? 41.16118 91.79555 19.59598 1.000 71.71981 90 THR B CA 1
ATOM 5596 C C . THR B 1 74 ? 39.70723 92.23623 19.75507 1.000 73.02102 90 THR B C 1
ATOM 5597 O O . THR B 1 74 ? 39.40024 93.42886 19.73597 1.000 72.29795 90 THR B O 1
ATOM 5608 N N . THR B 1 75 ? 38.80538 91.26438 19.92611 1.000 76.11832 91 THR B N 1
ATOM 5609 C CA . THR B 1 75 ? 37.37439 91.56871 20.01263 1.000 75.29353 91 THR B CA 1
ATOM 5610 C C . THR B 1 75 ? 36.73426 90.54969 20.96133 1.000 74.63821 91 THR B C 1
ATOM 5611 O O . THR B 1 75 ? 36.12287 89.55983 20.54755 1.000 75.84189 91 THR B O 1
ATOM 5622 N N . THR B 1 76 ? 36.86816 90.81051 22.25938 1.000 69.76715 92 THR B N 1
ATOM 5623 C CA . THR B 1 76 ? 36.25904 89.97964 23.28829 1.000 62.30461 92 THR B CA 1
ATOM 5624 C C . THR B 1 76 ? 35.43917 90.85477 24.22852 1.000 56.96542 92 THR B C 1
ATOM 5625 O O . THR B 1 76 ? 35.52712 92.08972 24.21300 1.000 52.22649 92 THR B O 1
ATOM 5636 N N . SER B 1 77 ? 34.59702 90.19828 25.02818 1.000 58.79182 93 SER B N 1
ATOM 5637 C CA . SER B 1 77 ? 33.75938 90.93483 25.96520 1.000 58.73996 93 SER B CA 1
ATOM 5638 C C . SER B 1 77 ? 34.59758 91.78527 26.92148 1.000 54.82866 93 SER B C 1
ATOM 5639 O O . SER B 1 77 ? 34.14918 92.86067 27.33088 1.000 50.89327 93 SER B O 1
ATOM 5647 N N . SER B 1 78 ? 35.82394 91.35496 27.25652 1.000 53.86063 94 SER B N 1
ATOM 5648 C CA . SER B 1 78 ? 36.63830 92.08396 28.22194 1.000 54.40660 94 SER B CA 1
ATOM 5649 C C . SER B 1 78 ? 37.73164 92.96193 27.60928 1.000 54.45623 94 SER B C 1
ATOM 5650 O O . SER B 1 78 ? 38.28104 93.81102 28.32220 1.000 53.28837 94 SER B O 1
ATOM 5658 N N . THR B 1 79 ? 38.07297 92.78554 26.32913 1.000 57.08317 95 THR B N 1
ATOM 5659 C CA . THR B 1 79 ? 39.09810 93.60069 25.68157 1.000 58.35419 95 THR B CA 1
ATOM 5660 C C . THR B 1 79 ? 38.72596 93.77311 24.21784 1.000 53.35496 95 THR B C 1
ATOM 5661 O O . THR B 1 79 ? 38.33253 92.80590 23.55447 1.000 51.33665 95 THR B O 1
ATOM 5672 N N . LEU B 1 80 ? 38.84141 95.00281 23.72955 1.000 52.08949 96 LEU B N 1
ATOM 5673 C CA . LEU B 1 80 ? 38.37505 95.36121 22.39029 1.000 50.99900 96 LEU B CA 1
ATOM 5674 C C . LEU B 1 80 ? 39.32599 96.40703 21.83756 1.000 49.81173 96 LEU B C 1
ATOM 5675 O O . LEU B 1 80 ? 39.53194 97.44293 22.47753 1.000 48.89300 96 LEU B O 1
ATOM 5691 N N . THR B 1 81 ? 39.89968 96.14390 20.66794 1.000 51.17762 97 THR B N 1
ATOM 5692 C CA . THR B 1 81 ? 40.71099 97.12897 19.96677 1.000 54.01975 97 THR B CA 1
ATOM 5693 C C . THR B 1 81 ? 39.82683 97.82813 18.93664 1.000 49.97998 97 THR B C 1
ATOM 5694 O O . THR B 1 81 ? 38.97184 97.19052 18.31073 1.000 47.00807 97 THR B O 1
ATOM 5705 N N . SER B 1 82 ? 39.97985 99.14876 18.81069 1.000 47.93545 98 SER B N 1
ATOM 5706 C CA . SER B 1 82 ? 39.19174 99.92707 17.86092 1.000 43.03108 98 SER B CA 1
ATOM 5707 C C . SER B 1 82 ? 40.10432 100.76793 16.99166 1.000 40.63503 98 SER B C 1
ATOM 5708 O O . SER B 1 82 ? 40.80909 101.62955 17.51123 1.000 37.01981 98 SER B O 1
ATOM 5716 N N . ASP B 1 83 ? 40.04449 100.56227 15.67918 1.000 41.28950 99 ASP B N 1
ATOM 5717 C CA . ASP B 1 83 ? 40.80393 101.36571 14.73136 1.000 42.61488 99 ASP B CA 1
ATOM 5718 C C . ASP B 1 83 ? 39.90201 102.20858 13.83712 1.000 38.81070 99 ASP B C 1
ATOM 5719 O O . ASP B 1 83 ? 40.37411 102.75956 12.84003 1.000 38.41876 99 ASP B O 1
ATOM 5728 N N . GLN B 1 84 ? 38.61896 102.30128 14.17267 1.000 36.88530 100 GLN B N 1
ATOM 5729 C CA . GLN B 1 84 ? 37.62902 103.06413 13.43228 1.000 37.81868 100 GLN B CA 1
ATOM 5730 C C . GLN B 1 84 ? 37.12649 104.16819 14.34256 1.000 34.42479 100 GLN B C 1
ATOM 5731 O O . GLN B 1 84 ? 36.60779 103.89241 15.43029 1.000 36.87982 100 GLN B O 1
ATOM 5745 N N . ILE B 1 85 ? 37.28392 105.41204 13.90407 1.000 29.82344 101 ILE B N 1
ATOM 5746 C CA . ILE B 1 85 ? 37.00644 106.58642 14.72863 1.000 28.70123 101 ILE B CA 1
ATOM 5747 C C . ILE B 1 85 ? 35.86006 107.34791 14.08170 1.000 27.05026 101 ILE B C 1
ATOM 5748 O O . ILE B 1 85 ? 35.94449 107.73762 12.90809 1.000 27.79016 101 ILE B O 1
ATOM 5764 N N . VAL B 1 86 ? 34.77788 107.55214 14.84281 1.000 26.29229 102 VAL B N 1
ATOM 5765 C CA . VAL B 1 86 ? 33.63522 108.31200 14.34702 1.000 24.57726 102 VAL B CA 1
ATOM 5766 C C . VAL B 1 86 ? 33.99821 109.78357 14.20524 1.000 25.60577 102 VAL B C 1
ATOM 5767 O O . VAL B 1 86 ? 34.69944 110.36479 15.03724 1.000 26.82291 102 VAL B O 1
ATOM 5780 N N . VAL B 1 87 ? 33.49244 110.40673 13.14352 1.000 25.28180 103 VAL B N 1
ATOM 5781 C CA . VAL B 1 87 ? 33.82169 111.79517 12.87715 1.000 27.26293 103 VAL B CA 1
ATOM 5782 C C . VAL B 1 87 ? 33.25949 112.67916 13.97613 1.000 27.87373 103 VAL B C 1
ATOM 5783 O O . VAL B 1 87 ? 32.07984 112.55811 14.35806 1.000 27.11155 103 VAL B O 1
ATOM 5796 N N . THR B 1 88 ? 34.09744 113.58605 14.45799 1.000 30.52917 104 THR B N 1
ATOM 5797 C CA . THR B 1 88 ? 33.72816 114.64000 15.39445 1.000 33.35426 104 THR B CA 1
ATOM 5798 C C . THR B 1 88 ? 34.10639 116.03534 14.91270 1.000 36.24996 104 THR B C 1
ATOM 5799 O O . THR B 1 88 ? 33.51622 117.00318 15.39569 1.000 36.56780 104 THR B O 1
ATOM 5810 N N . VAL B 1 89 ? 35.07234 116.16852 14.00533 1.000 36.26971 105 VAL B N 1
ATOM 5811 C CA . VAL B 1 89 ? 35.51440 117.46648 13.48804 1.000 37.70363 105 VAL B CA 1
ATOM 5812 C C . VAL B 1 89 ? 35.51988 117.35496 11.96848 1.000 35.43019 105 VAL B C 1
ATOM 5813 O O . VAL B 1 89 ? 36.57061 117.08213 11.36150 1.000 37.01837 105 VAL B O 1
ATOM 5826 N N . PRO B 1 90 ? 34.37678 117.55038 11.32137 1.000 35.53612 106 PRO B N 1
ATOM 5827 C CA . PRO B 1 90 ? 34.29854 117.24776 9.88438 1.000 33.65706 106 PRO B CA 1
ATOM 5828 C C . PRO B 1 90 ? 35.28577 118.02262 9.02672 1.000 37.05763 106 PRO B C 1
ATOM 5829 O O . PRO B 1 90 ? 35.83655 117.45803 8.08259 1.000 36.08636 106 PRO B O 1
ATOM 5840 N N . GLN B 1 91 ? 35.48990 119.30998 9.30116 1.000 41.30765 107 GLN B N 1
ATOM 5841 C CA . GLN B 1 91 ? 36.36135 120.11866 8.44735 1.000 46.46359 107 GLN B CA 1
ATOM 5842 C C . GLN B 1 91 ? 37.79696 119.59147 8.42569 1.000 42.48977 107 GLN B C 1
ATOM 5843 O O . GLN B 1 91 ? 38.52040 119.84759 7.45742 1.000 41.04081 107 GLN B O 1
ATOM 5857 N N . LYS B 1 92 ? 38.21027 118.83782 9.44331 1.000 39.84039 108 LYS B N 1
ATOM 5858 C CA . LYS B 1 92 ? 39.56017 118.29111 9.51799 1.000 39.65316 108 LYS B CA 1
ATOM 5859 C C . LYS B 1 92 ? 39.64649 116.83933 9.10250 1.000 36.75386 108 LYS B C 1
ATOM 5860 O O . LYS B 1 92 ? 40.74996 116.27939 9.07587 1.000 38.03664 108 LYS B O 1
ATOM 5879 N N . THR B 1 93 ? 38.52394 116.20094 8.77904 1.000 35.76730 109 THR B N 1
ATOM 5880 C CA . THR B 1 93 ? 38.51522 114.77047 8.47955 1.000 34.66941 109 THR B CA 1
ATOM 5881 C C . THR B 1 93 ? 38.55468 114.58605 6.96993 1.000 36.58378 109 THR B C 1
ATOM 5882 O O . THR B 1 93 ? 37.52454 114.51288 6.30143 1.000 38.98723 109 THR B O 1
ATOM 5893 N N . PHE B 1 94 ? 39.76814 114.50406 6.42675 1.000 35.67572 110 PHE B N 1
ATOM 5894 C CA . PHE B 1 94 ? 39.93331 114.25995 5.00431 1.000 34.12110 110 PHE B CA 1
ATOM 5895 C C . PHE B 1 94 ? 41.09324 113.29825 4.80485 1.000 34.54940 110 PHE B C 1
ATOM 5896 O O . PHE B 1 94 ? 42.00643 113.20827 5.63183 1.000 33.54105 110 PHE B O 1
ATOM 5913 N N . ILE B 1 95 ? 41.03054 112.54593 3.70565 1.000 35.29412 111 ILE B N 1
ATOM 5914 C CA . ILE B 1 95 ? 42.03810 111.52275 3.45385 1.000 35.57343 111 ILE B CA 1
ATOM 5915 C C . ILE B 1 95 ? 43.40585 112.17940 3.25352 1.000 36.42645 111 ILE B C 1
ATOM 5916 O O . ILE B 1 95 ? 43.55162 113.14637 2.49603 1.000 34.66610 111 ILE B O 1
ATOM 5932 N N . GLY B 1 96 ? 44.41288 111.67593 3.96708 1.000 38.85551 112 GLY B N 1
ATOM 5933 C CA . GLY B 1 96 ? 45.72802 112.28893 3.94210 1.000 42.38613 112 GLY B CA 1
ATOM 5934 C C . GLY B 1 96 ? 45.97465 113.39246 4.95689 1.000 43.29525 112 GLY B C 1
ATOM 5935 O O . GLY B 1 96 ? 47.07898 113.94058 4.98251 1.000 48.24983 112 GLY B O 1
ATOM 5939 N N . GLY B 1 97 ? 45.00468 113.73370 5.79996 1.000 40.47196 113 GLY B N 1
ATOM 5940 C CA . GLY B 1 97 ? 45.24950 114.73760 6.82815 1.000 40.86606 113 GLY B CA 1
ATOM 5941 C C . GLY B 1 97 ? 46.11947 114.18120 7.94399 1.000 43.56987 113 GLY B C 1
ATOM 5942 O O . GLY B 1 97 ? 45.99582 113.01731 8.33426 1.000 42.13867 113 GLY B O 1
ATOM 5946 N N . VAL B 1 98 ? 47.01663 115.02697 8.46585 1.000 46.50155 114 VAL B N 1
ATOM 5947 C CA . VAL B 1 98 ? 48.00676 114.62350 9.46117 1.000 46.59360 114 VAL B CA 1
ATOM 5948 C C . VAL B 1 98 ? 47.78559 115.42377 10.73805 1.000 44.89005 114 VAL B C 1
ATOM 5949 O O . VAL B 1 98 ? 47.69461 116.65824 10.69622 1.000 46.48387 114 VAL B O 1
ATOM 5962 N N . TYR B 1 99 ? 47.77261 114.72620 11.87460 1.000 43.26879 115 TYR B N 1
ATOM 5963 C CA . TYR B 1 99 ? 47.38202 115.32115 13.14658 1.000 43.56511 115 TYR B CA 1
ATOM 5964 C C . TYR B 1 99 ? 48.20709 114.70250 14.26399 1.000 46.26159 115 TYR B C 1
ATOM 5965 O O . TYR B 1 99 ? 48.73203 113.59232 14.13859 1.000 47.29029 115 TYR B O 1
ATOM 5983 N N . ASN B 1 100 ? 48.33029 115.45045 15.36044 1.000 47.24817 116 ASN B N 1
ATOM 5984 C CA . ASN B 1 100 ? 48.83049 114.90283 16.61448 1.000 49.54099 116 ASN B CA 1
ATOM 5985 C C . ASN B 1 100 ? 47.74401 114.03264 17.23637 1.000 48.53417 116 ASN B C 1
ATOM 5986 O O . ASN B 1 100 ? 46.70818 114.54619 17.67107 1.000 47.89935 116 ASN B O 1
ATOM 5997 N N . SER B 1 101 ? 48.00007 112.72399 17.33302 1.000 51.23840 117 SER B N 1
ATOM 5998 C CA . SER B 1 101 ? 46.96034 111.80060 17.78851 1.000 51.35066 117 SER B CA 1
ATOM 5999 C C . SER B 1 101 ? 46.44153 112.16368 19.17373 1.000 52.27827 117 SER B C 1
ATOM 6000 O O . SER B 1 101 ? 45.27943 111.88590 19.48621 1.000 48.00857 117 SER B O 1
ATOM 6008 N N . THR B 1 102 ? 47.27513 112.77913 20.01563 1.000 55.76857 118 THR B N 1
ATOM 6009 C CA . THR B 1 102 ? 46.84669 113.09801 21.37215 1.000 56.56461 118 THR B CA 1
ATOM 6010 C C . THR B 1 102 ? 45.80261 114.20581 21.40903 1.000 55.62735 118 THR B C 1
ATOM 6011 O O . THR B 1 102 ? 45.24788 114.46766 22.48001 1.000 58.67829 118 THR B O 1
ATOM 6022 N N . THR B 1 103 ? 45.51082 114.84099 20.27280 1.000 52.35001 119 THR B N 1
ATOM 6023 C CA . THR B 1 103 ? 44.60013 115.97568 20.22646 1.000 50.48919 119 THR B CA 1
ATOM 6024 C C . THR B 1 103 ? 43.23108 115.61645 19.67660 1.000 49.69369 119 THR B C 1
ATOM 6025 O O . THR B 1 103 ? 42.37797 116.49802 19.55066 1.000 49.31037 119 THR B O 1
ATOM 6036 N N . LEU B 1 104 ? 43.00121 114.34978 19.33086 1.000 48.11542 120 LEU B N 1
ATOM 6037 C CA . LEU B 1 104 ? 41.72481 113.96554 18.73309 1.000 45.37076 120 LEU B CA 1
ATOM 6038 C C . LEU B 1 104 ? 40.63835 113.79201 19.78904 1.000 47.08421 120 LEU B C 1
ATOM 6039 O O . LEU B 1 104 ? 39.47634 114.12196 19.54014 1.000 46.49113 120 LEU B O 1
ATOM 6055 N N . ASP B 1 105 ? 41.00220 113.28959 20.97461 1.000 50.90630 121 ASP B N 1
ATOM 6056 C CA . ASP B 1 105 ? 40.01601 113.01188 22.01885 1.000 54.34382 121 ASP B CA 1
ATOM 6057 C C . ASP B 1 105 ? 39.24963 114.26603 22.43113 1.000 50.93816 121 ASP B C 1
ATOM 6058 O O . ASP B 1 105 ? 38.03709 114.20429 22.67515 1.000 48.65104 121 ASP B O 1
ATOM 6067 N N . ASN B 1 106 ? 39.94267 115.40216 22.56218 1.000 53.36637 122 ASN B N 1
ATOM 6068 C CA . ASN B 1 106 ? 39.29365 116.64233 22.96015 1.000 57.38750 122 ASN B CA 1
ATOM 6069 C C . ASN B 1 106 ? 38.87047 117.49216 21.76740 1.000 56.05454 122 ASN B C 1
ATOM 6070 O O . ASN B 1 106 ? 38.53439 118.66745 21.95013 1.000 55.84170 122 ASN B O 1
ATOM 6081 N N . LEU B 1 107 ? 38.91061 116.94114 20.55763 1.000 53.48070 123 LEU B N 1
ATOM 6082 C CA . LEU B 1 107 ? 38.44797 117.61065 19.34938 1.000 50.74977 123 LEU B CA 1
ATOM 6083 C C . LEU B 1 107 ? 39.34061 118.77359 18.92654 1.000 52.62503 123 LEU B C 1
ATOM 6084 O O . LEU B 1 107 ? 38.90399 119.63970 18.17259 1.000 52.63048 123 LEU B O 1
ATOM 6100 N N . ASP B 1 108 ? 40.58883 118.82105 19.37921 1.000 55.23500 124 ASP B N 1
ATOM 6101 C CA . ASP B 1 108 ? 41.46348 119.90555 18.94369 1.000 57.24121 124 ASP B CA 1
ATOM 6102 C C . ASP B 1 108 ? 42.06756 119.63636 17.56732 1.000 55.65115 124 ASP B C 1
ATOM 6103 O O . ASP B 1 108 ? 42.23636 120.57158 16.77721 1.000 55.24113 124 ASP B O 1
ATOM 6112 N N . TYR B 1 109 ? 42.37997 118.37694 17.25234 1.000 53.01740 125 TYR B N 1
ATOM 6113 C CA . TYR B 1 109 ? 42.91038 117.98643 15.94377 1.000 49.07400 125 TYR B CA 1
ATOM 6114 C C . TYR B 1 109 ? 44.00763 118.95109 15.49001 1.000 48.57844 125 TYR B C 1
ATOM 6115 O O . TYR B 1 109 ? 43.87477 119.66828 14.49854 1.000 47.79044 125 TYR B O 1
ATOM 6133 N N . THR B 1 110 ? 45.09459 118.97359 16.24697 1.000 50.02299 126 THR B N 1
ATOM 6134 C CA . THR B 1 110 ? 46.19430 119.87960 15.92292 1.000 51.66523 126 THR B CA 1
ATOM 6135 C C . THR B 1 110 ? 46.93210 119.35391 14.69573 1.000 51.70001 126 THR B C 1
ATOM 6136 O O . THR B 1 110 ? 47.46769 118.23229 14.73403 1.000 49.40948 126 THR B O 1
ATOM 6147 N N . PRO B 1 111 ? 46.96573 120.09680 13.59146 1.000 53.98209 127 PRO B N 1
ATOM 6148 C CA . PRO B 1 111 ? 47.55041 119.56292 12.36089 1.000 53.32387 127 PRO B CA 1
ATOM 6149 C C . PRO B 1 111 ? 49.06794 119.56828 12.37654 1.000 55.32419 127 PRO B C 1
ATOM 6150 O O . PRO B 1 111 ? 49.71951 120.30706 13.11430 1.000 54.73396 127 PRO B O 1
ATOM 6161 N N . ILE B 1 112 ? 49.61692 118.69822 11.54020 1.000 56.01044 128 ILE B N 1
ATOM 6162 C CA . ILE B 1 112 ? 51.02564 118.69728 11.18614 1.000 58.24743 128 ILE B CA 1
ATOM 6163 C C . ILE B 1 112 ? 51.06943 119.04579 9.70773 1.000 58.08476 128 ILE B C 1
ATOM 6164 O O . ILE B 1 112 ? 50.60205 118.27772 8.85904 1.000 53.33715 128 ILE B O 1
ATOM 6180 N N . SER B 1 113 ? 51.60289 120.21922 9.39934 1.000 64.25643 129 SER B N 1
ATOM 6181 C CA . SER B 1 113 ? 51.38100 120.85596 8.11307 1.000 68.84424 129 SER B CA 1
ATOM 6182 C C . SER B 1 113 ? 52.54397 120.70562 7.14463 1.000 67.07670 129 SER B C 1
ATOM 6183 O O . SER B 1 113 ? 52.52324 121.33054 6.08150 1.000 68.47096 129 SER B O 1
ATOM 6191 N N . TYR B 1 114 ? 53.54635 119.89835 7.46980 1.000 64.15307 130 TYR B N 1
ATOM 6192 C CA . TYR B 1 114 ? 54.62540 119.67522 6.51754 1.000 62.09328 130 TYR B CA 1
ATOM 6193 C C . TYR B 1 114 ? 54.04734 119.11061 5.22092 1.000 60.24818 130 TYR B C 1
ATOM 6194 O O . TYR B 1 114 ? 53.17299 118.23617 5.25972 1.000 56.75735 130 TYR B O 1
ATOM 6212 N N . PRO B 1 115 ? 54.52183 119.56425 4.06471 1.000 62.58276 131 PRO B N 1
ATOM 6213 C CA . PRO B 1 115 ? 53.92987 119.11628 2.80104 1.000 63.95851 131 PRO B CA 1
ATOM 6214 C C . PRO B 1 115 ? 53.98681 117.60361 2.66308 1.000 66.11682 131 PRO B C 1
ATOM 6215 O O . PRO B 1 115 ? 54.76777 116.91484 3.32736 1.000 73.04622 131 PRO B O 1
ATOM 6226 N N . LEU B 1 116 ? 53.14202 117.08710 1.77331 1.000 63.16314 132 LEU B N 1
ATOM 6227 C CA . LEU B 1 116 ? 53.00323 115.65916 1.56941 1.000 59.01946 132 LEU B CA 1
ATOM 6228 C C . LEU B 1 116 ? 53.24802 115.29000 0.11428 1.000 54.45693 132 LEU B C 1
ATOM 6229 O O . LEU B 1 116 ? 52.98263 116.07030 -0.80013 1.000 51.80141 132 LEU B O 1
ATOM 6245 N N . ASP B 1 117 ? 53.72107 114.06930 -0.09248 1.000 53.68877 133 ASP B N 1
ATOM 6246 C CA . ASP B 1 117 ? 53.69390 113.50341 -1.42606 1.000 56.84196 133 ASP B CA 1
ATOM 6247 C C . ASP B 1 117 ? 52.24946 113.33522 -1.90220 1.000 53.32641 133 ASP B C 1
ATOM 6248 O O . ASP B 1 117 ? 51.32418 113.14428 -1.09234 1.000 50.81221 133 ASP B O 1
ATOM 6257 N N . PRO B 1 118 ? 52.02405 113.38945 -3.21411 1.000 53.05593 134 PRO B N 1
ATOM 6258 C CA . PRO B 1 118 ? 50.72289 112.97326 -3.74728 1.000 50.99280 134 PRO B CA 1
ATOM 6259 C C . PRO B 1 118 ? 50.35318 111.58996 -3.23444 1.000 50.38407 134 PRO B C 1
ATOM 6260 O O . PRO B 1 118 ? 51.21726 110.74611 -2.97962 1.000 50.74938 134 PRO B O 1
ATOM 6271 N N . ILE B 1 119 ? 49.05374 111.36494 -3.07323 1.000 49.45170 135 ILE B N 1
ATOM 6272 C CA . ILE B 1 119 ? 48.54795 110.10391 -2.56356 1.000 47.92185 135 ILE B CA 1
ATOM 6273 C C . ILE B 1 119 ? 47.68336 109.47229 -3.64015 1.000 44.79624 135 ILE B C 1
ATOM 6274 O O . ILE B 1 119 ? 47.09552 110.15199 -4.48317 1.000 43.75551 135 ILE B O 1
ATOM 6290 N N . THR B 1 120 ? 47.64349 108.15329 -3.62952 1.000 44.66863 136 THR B N 1
ATOM 6291 C CA . THR B 1 120 ? 46.73151 107.40014 -4.46162 1.000 44.32398 136 THR B CA 1
ATOM 6292 C C . THR B 1 120 ? 45.67679 106.82847 -3.53241 1.000 41.06250 136 THR B C 1
ATOM 6293 O O . THR B 1 120 ? 46.00647 106.35760 -2.44075 1.000 39.68070 136 THR B O 1
ATOM 6304 N N . VAL B 1 121 ? 44.41969 106.89451 -3.96301 1.000 40.40079 137 VAL B N 1
ATOM 6305 C CA . VAL B 1 121 ? 43.30138 106.44516 -3.15087 1.000 40.01439 137 VAL B CA 1
ATOM 6306 C C . VAL B 1 121 ? 42.44282 105.51302 -3.99021 1.000 37.79678 137 VAL B C 1
ATOM 6307 O O . VAL B 1 121 ? 42.44537 105.56258 -5.22328 1.000 40.21976 137 VAL B O 1
ATOM 6320 N N . SER B 1 122 ? 41.68859 104.65907 -3.29990 1.000 34.37158 138 SER B N 1
ATOM 6321 C CA . SER B 1 122 ? 40.68816 103.83244 -3.93864 1.000 33.68315 138 SER B CA 1
ATOM 6322 C C . SER B 1 122 ? 39.34676 104.09347 -3.28881 1.000 30.66958 138 SER B C 1
ATOM 6323 O O . SER B 1 122 ? 39.26597 104.32419 -2.08068 1.000 31.02129 138 SER B O 1
ATOM 6331 N N . TYR B 1 123 ? 38.31337 104.06691 -4.11524 1.000 29.81379 139 TYR B N 1
ATOM 6332 C CA . TYR B 1 123 ? 36.93373 104.16057 -3.69308 1.000 29.66428 139 TYR B CA 1
ATOM 6333 C C . TYR B 1 123 ? 36.29551 102.78573 -3.82007 1.000 28.76924 139 TYR B C 1
ATOM 6334 O O . TYR B 1 123 ? 36.22177 102.23255 -4.92526 1.000 30.45085 139 TYR B O 1
ATOM 6352 N N . SER B 1 124 ? 35.86285 102.22481 -2.69555 1.000 27.25687 140 SER B N 1
ATOM 6353 C CA . SER B 1 124 ? 35.11599 100.97374 -2.68250 1.000 25.94576 140 SER B CA 1
ATOM 6354 C C . SER B 1 124 ? 33.62974 101.29470 -2.57988 1.000 24.77045 140 SER B C 1
ATOM 6355 O O . SER B 1 124 ? 33.15225 101.73364 -1.53005 1.000 22.76700 140 SER B O 1
ATOM 6363 N N . PHE B 1 125 ? 32.89480 101.05547 -3.65982 1.000 25.71053 141 PHE B N 1
ATOM 6364 C CA . PHE B 1 125 ? 31.43814 101.19864 -3.71734 1.000 26.08319 141 PHE B CA 1
ATOM 6365 C C . PHE B 1 125 ? 30.76857 99.84038 -3.62713 1.000 23.78310 141 PHE B C 1
ATOM 6366 O O . PHE B 1 125 ? 31.41924 98.80064 -3.78823 1.000 24.03211 141 PHE B O 1
ATOM 6383 N N . PRO B 1 126 ? 29.44877 99.80192 -3.44762 1.000 24.14520 142 PRO B N 1
ATOM 6384 C CA . PRO B 1 126 ? 28.75665 98.50402 -3.47088 1.000 25.79093 142 PRO B CA 1
ATOM 6385 C C . PRO B 1 126 ? 28.93549 97.75282 -4.77291 1.000 27.13026 142 PRO B C 1
ATOM 6386 O O . PRO B 1 126 ? 29.01618 96.52416 -4.75902 1.000 27.89443 142 PRO B O 1
ATOM 6397 N N . SER B 1 127 ? 29.06088 98.45229 -5.90519 1.000 28.40337 143 SER B N 1
ATOM 6398 C CA . SER B 1 127 ? 29.15543 97.78774 -7.19726 1.000 31.61388 143 SER B CA 1
ATOM 6399 C C . SER B 1 127 ? 30.27179 98.34996 -8.05275 1.000 29.33289 143 SER B C 1
ATOM 6400 O O . SER B 1 127 ? 30.25290 98.18199 -9.28188 1.000 31.03485 143 SER B O 1
ATOM 6408 N N . ASP B 1 128 ? 31.26772 98.99939 -7.45696 1.000 28.13952 144 ASP B N 1
ATOM 6409 C CA . ASP B 1 128 ? 32.38487 99.46929 -8.25875 1.000 29.81987 144 ASP B CA 1
ATOM 6410 C C . ASP B 1 128 ? 33.60383 99.64815 -7.36040 1.000 29.73778 144 ASP B C 1
ATOM 6411 O O . ASP B 1 128 ? 33.50940 99.60778 -6.13220 1.000 27.74979 144 ASP B O 1
ATOM 6420 N N . PHE B 1 129 ? 34.73985 99.86724 -8.00321 1.000 31.74476 145 PHE B N 1
ATOM 6421 C CA . PHE B 1 129 ? 36.01838 100.10996 -7.33785 1.000 33.64647 145 PHE B CA 1
ATOM 6422 C C . PHE B 1 129 ? 36.80830 101.05865 -8.22521 1.000 36.15786 145 PHE B C 1
ATOM 6423 O O . PHE B 1 129 ? 37.14626 100.69710 -9.34930 1.000 38.54023 145 PHE B O 1
ATOM 6440 N N . ILE B 1 130 ? 37.09723 102.25688 -7.72931 1.000 36.09391 146 ILE B N 1
ATOM 6441 C CA . ILE B 1 130 ? 37.68583 103.32441 -8.53796 1.000 38.83392 146 ILE B CA 1
ATOM 6442 C C . ILE B 1 130 ? 38.95022 103.81896 -7.86748 1.000 39.48641 146 ILE B C 1
ATOM 6443 O O . ILE B 1 130 ? 39.02940 103.90875 -6.64034 1.000 39.43431 146 ILE B O 1
ATOM 6459 N N . VAL B 1 131 ? 39.93097 104.19935 -8.68166 1.000 40.90500 147 VAL B N 1
ATOM 6460 C CA . VAL B 1 131 ? 41.20905 104.68854 -8.18824 1.000 42.20092 147 VAL B CA 1
ATOM 6461 C C . VAL B 1 131 ? 41.37497 106.12831 -8.66567 1.000 43.56280 147 VAL B C 1
ATOM 6462 O O . VAL B 1 131 ? 40.95402 106.47609 -9.77552 1.000 44.10610 147 VAL B O 1
ATOM 6475 N N . ASP B 1 132 ? 41.95618 106.96387 -7.81267 1.000 44.72491 148 ASP B N 1
ATOM 6476 C CA . ASP B 1 132 ? 42.24898 108.35350 -8.14923 1.000 46.28557 148 ASP B CA 1
ATOM 6477 C C . ASP B 1 132 ? 43.55113 108.73441 -7.46890 1.000 43.45786 148 ASP B C 1
ATOM 6478 O O . ASP B 1 132 ? 44.03217 108.03250 -6.57455 1.000 40.79744 148 ASP B O 1
ATOM 6487 N N . THR B 1 133 ? 44.13430 109.84228 -7.92157 1.000 43.52470 149 THR B N 1
ATOM 6488 C CA . THR B 1 133 ? 45.28908 110.44109 -7.27223 1.000 46.06868 149 THR B CA 1
ATOM 6489 C C . THR B 1 133 ? 44.90432 111.82868 -6.77031 1.000 47.09810 149 THR B C 1
ATOM 6490 O O . THR B 1 133 ? 44.20137 112.57047 -7.45768 1.000 48.38678 149 THR B O 1
ATOM 6501 N N . ILE B 1 134 ? 45.37195 112.17530 -5.57201 1.000 46.17354 150 ILE B N 1
ATOM 6502 C CA . ILE B 1 134 ? 45.18111 113.49646 -4.98446 1.000 45.49258 150 ILE B CA 1
ATOM 6503 C C . ILE B 1 134 ? 46.56417 114.09992 -4.78113 1.000 48.44388 150 ILE B C 1
ATOM 6504 O O . ILE B 1 134 ? 47.35134 113.60220 -3.96631 1.000 50.52572 150 ILE B O 1
ATOM 6520 N N . GLU B 1 135 ? 46.86795 115.16793 -5.52389 1.000 48.82111 151 GLU B N 1
ATOM 6521 C CA . GLU B 1 135 ? 48.23084 115.70374 -5.51316 1.000 52.82958 151 GLU B CA 1
ATOM 6522 C C . GLU B 1 135 ? 48.52990 116.42002 -4.20138 1.000 50.77952 151 GLU B C 1
ATOM 6523 O O . GLU B 1 135 ? 49.63110 116.28742 -3.65490 1.000 53.18002 151 GLU B O 1
ATOM 6535 N N . ARG B 1 136 ? 47.55847 117.16922 -3.67131 1.000 49.93139 152 ARG B N 1
ATOM 6536 C CA . ARG B 1 136 ? 47.74658 117.95103 -2.45108 1.000 54.54368 152 ARG B CA 1
ATOM 6537 C C . ARG B 1 136 ? 46.57767 117.64099 -1.53227 1.000 49.58213 152 ARG B C 1
ATOM 6538 O O . ARG B 1 136 ? 45.52516 118.28255 -1.62401 1.000 46.55277 152 ARG B O 1
ATOM 6559 N N . PRO B 1 137 ? 46.72339 116.66046 -0.64380 1.000 50.88506 153 PRO B N 1
ATOM 6560 C CA . PRO B 1 137 ? 45.63263 116.32392 0.27773 1.000 49.38107 153 PRO B CA 1
ATOM 6561 C C . PRO B 1 137 ? 45.10008 117.54296 1.01600 1.000 47.36592 153 PRO B C 1
ATOM 6562 O O . PRO B 1 137 ? 45.85680 118.31262 1.60900 1.000 47.72142 153 PRO B O 1
ATOM 6573 N N . SER B 1 138 ? 43.77643 117.69602 0.98661 1.000 43.94600 154 SER B N 1
ATOM 6574 C CA . SER B 1 138 ? 43.05663 118.77088 1.66544 1.000 42.42045 154 SER B CA 1
ATOM 6575 C C . SER B 1 138 ? 41.57381 118.39052 1.68543 1.000 41.38931 154 SER B C 1
ATOM 6576 O O . SER B 1 138 ? 41.15116 117.43488 1.02222 1.000 39.63594 154 SER B O 1
ATOM 6584 N N . LEU B 1 139 ? 40.78991 119.12873 2.46982 1.000 46.56325 155 LEU B N 1
ATOM 6585 C CA . LEU B 1 139 ? 39.34325 118.89869 2.45430 1.000 42.66991 155 LEU B CA 1
ATOM 6586 C C . LEU B 1 139 ? 38.80024 119.13034 1.05392 1.000 42.93908 155 LEU B C 1
ATOM 6587 O O . LEU B 1 139 ? 38.04946 118.30899 0.50874 1.000 38.24766 155 LEU B O 1
ATOM 6603 N N . SER B 1 140 ? 39.23463 120.22587 0.43857 1.000 47.30049 156 SER B N 1
ATOM 6604 C CA . SER B 1 140 ? 38.78564 120.59322 -0.89828 1.000 47.79515 156 SER B CA 1
ATOM 6605 C C . SER B 1 140 ? 39.18858 119.55166 -1.93638 1.000 45.00850 156 SER B C 1
ATOM 6606 O O . SER B 1 140 ? 38.40804 119.23071 -2.84322 1.000 42.85291 156 SER B O 1
ATOM 6614 N N . SER B 1 141 ? 40.40507 119.00873 -1.82342 1.000 44.77668 157 SER B N 1
ATOM 6615 C CA . SER B 1 141 ? 40.86017 118.00891 -2.78503 1.000 42.41493 157 SER B CA 1
ATOM 6616 C C . SER B 1 141 ? 40.04558 116.72659 -2.67734 1.000 37.57777 157 SER B C 1
ATOM 6617 O O . SER B 1 141 ? 39.72736 116.10072 -3.70122 1.000 37.24069 157 SER B O 1
ATOM 6625 N N . MET B 1 142 ? 39.74062 116.30283 -1.45322 1.000 36.28461 158 MET B N 1
ATOM 6626 C CA . MET B 1 142 ? 38.93971 115.09225 -1.27879 1.000 35.66312 158 MET B CA 1
ATOM 6627 C C . MET B 1 142 ? 37.54738 115.28514 -1.85444 1.000 35.27619 158 MET B C 1
ATOM 6628 O O . MET B 1 142 ? 37.00334 114.38060 -2.50303 1.000 34.56374 158 MET B O 1
ATOM 6642 N N . ARG B 1 143 ? 36.95713 116.47241 -1.64230 1.000 36.37390 159 ARG B N 1
ATOM 6643 C CA . ARG B 1 143 ? 35.60040 116.71773 -2.12315 1.000 36.09543 159 ARG B CA 1
ATOM 6644 C C . ARG B 1 143 ? 35.54702 116.69867 -3.64425 1.000 34.27607 159 ARG B C 1
ATOM 6645 O O . ARG B 1 143 ? 34.59630 116.17238 -4.23753 1.000 32.87559 159 ARG B O 1
ATOM 6666 N N . ALA B 1 144 ? 36.55952 117.25080 -4.28924 1.000 34.27499 160 ALA B N 1
ATOM 6667 C CA . ALA B 1 144 ? 36.58701 117.23037 -5.74686 1.000 35.43474 160 ALA B CA 1
ATOM 6668 C C . ALA B 1 144 ? 36.77736 115.80914 -6.25691 1.000 35.95897 160 ALA B C 1
ATOM 6669 O O . ALA B 1 144 ? 36.15585 115.40243 -7.24573 1.000 35.28153 160 ALA B O 1
ATOM 6676 N N . SER B 1 145 ? 37.61357 115.03296 -5.57254 1.000 36.54310 161 SER B N 1
ATOM 6677 C CA . SER B 1 145 ? 37.83427 113.64807 -5.95431 1.000 37.19110 161 SER B CA 1
ATOM 6678 C C . SER B 1 145 ? 36.58566 112.80590 -5.71526 1.000 34.62208 161 SER B C 1
ATOM 6679 O O . SER B 1 145 ? 36.24055 111.93418 -6.52655 1.000 35.17400 161 SER B O 1
ATOM 6687 N N . VAL B 1 146 ? 35.91209 113.03238 -4.59189 1.000 32.91283 162 VAL B N 1
ATOM 6688 C CA . VAL B 1 146 ? 34.67162 112.31674 -4.31008 1.000 29.62443 162 VAL B CA 1
ATOM 6689 C C . VAL B 1 146 ? 33.65185 112.55653 -5.41632 1.000 30.95097 162 VAL B C 1
ATOM 6690 O O . VAL B 1 146 ? 32.99473 111.61060 -5.89171 1.000 30.16694 162 VAL B O 1
ATOM 6703 N N . PHE B 1 147 ? 33.50860 113.80760 -5.85328 1.000 33.11558 163 PHE B N 1
ATOM 6704 C CA . PHE B 1 147 ? 32.50408 114.13413 -6.86636 1.000 35.78078 163 PHE B CA 1
ATOM 6705 C C . PHE B 1 147 ? 32.79801 113.40827 -8.16969 1.000 35.71328 163 PHE B C 1
ATOM 6706 O O . PHE B 1 147 ? 31.88985 112.85958 -8.80741 1.000 35.67550 163 PHE B O 1
ATOM 6723 N N . LYS B 1 148 ? 34.07469 113.36986 -8.55455 1.000 36.79602 164 LYS B N 1
ATOM 6724 C CA . LYS B 1 148 ? 34.50999 112.64412 -9.74690 1.000 40.49791 164 LYS B CA 1
ATOM 6725 C C . LYS B 1 148 ? 34.22279 111.14950 -9.63056 1.000 34.65608 164 LYS B C 1
ATOM 6726 O O . LYS B 1 148 ? 33.71208 110.52534 -10.56987 1.000 35.26730 164 LYS B O 1
ATOM 6745 N N . ALA B 1 149 ? 34.53424 110.55348 -8.47718 1.000 31.97880 165 ALA B N 1
ATOM 6746 C CA . ALA B 1 149 ? 34.29193 109.12545 -8.29554 1.000 32.79173 165 ALA B CA 1
ATOM 6747 C C . ALA B 1 149 ? 32.80996 108.79567 -8.31492 1.000 31.52823 165 ALA B C 1
ATOM 6748 O O . ALA B 1 149 ? 32.40764 107.78663 -8.90788 1.000 32.36519 165 ALA B O 1
ATOM 6755 N N . MET B 1 150 ? 31.98340 109.62893 -7.66638 1.000 30.39021 166 MET B N 1
ATOM 6756 C CA . MET B 1 150 ? 30.53415 109.42799 -7.67117 1.000 30.14777 166 MET B CA 1
ATOM 6757 C C . MET B 1 150 ? 29.96506 109.45558 -9.09388 1.000 31.36390 166 MET B C 1
ATOM 6758 O O . MET B 1 150 ? 29.07637 108.66400 -9.44162 1.000 30.65103 166 MET B O 1
ATOM 6772 N N . ARG B 1 151 ? 30.44048 110.37957 -9.91715 1.000 34.57206 167 ARG B N 1
ATOM 6773 C CA . ARG B 1 151 ? 29.94595 110.46288 -11.28596 1.000 38.02037 167 ARG B CA 1
ATOM 6774 C C . ARG B 1 151 ? 30.42764 109.28729 -12.12994 1.000 37.61524 167 ARG B C 1
ATOM 6775 O O . ARG B 1 151 ? 29.74897 108.88329 -13.08271 1.000 38.59426 167 ARG B O 1
ATOM 6796 N N . ALA B 1 152 ? 31.61156 108.76108 -11.82993 1.000 36.18579 168 ALA B N 1
ATOM 6797 C CA . ALA B 1 152 ? 32.14996 107.66735 -12.61598 1.000 38.05150 168 ALA B CA 1
ATOM 6798 C C . ALA B 1 152 ? 31.63745 106.30904 -12.16927 1.000 39.30546 168 ALA B C 1
ATOM 6799 O O . ALA B 1 152 ? 31.66771 105.35958 -12.96466 1.000 41.79817 168 ALA B O 1
ATOM 6806 N N . ALA B 1 153 ? 31.15474 106.19586 -10.93472 1.000 39.20327 169 ALA B N 1
ATOM 6807 C CA . ALA B 1 153 ? 30.91275 104.88850 -10.34468 1.000 41.13516 169 ALA B CA 1
ATOM 6808 C C . ALA B 1 153 ? 29.71299 104.19765 -10.97334 1.000 41.02425 169 ALA B C 1
ATOM 6809 O O . ALA B 1 153 ? 28.68914 104.82361 -11.28055 1.000 41.66716 169 ALA B O 1
ATOM 6816 N N . ASN B 1 154 ? 29.86818 102.89716 -11.19585 1.000 42.35677 170 ASN B N 1
ATOM 6817 C CA . ASN B 1 154 ? 28.75678 102.04900 -11.56272 1.000 47.06490 170 ASN B CA 1
ATOM 6818 C C . ASN B 1 154 ? 27.91292 101.78741 -10.32271 1.000 46.26595 170 ASN B C 1
ATOM 6819 O O . ASN B 1 154 ? 28.44033 101.50213 -9.24004 1.000 40.56619 170 ASN B O 1
ATOM 6830 N N . PHE B 1 155 ? 26.61431 101.94613 -10.46731 1.000 51.99751 171 PHE B N 1
ATOM 6831 C CA . PHE B 1 155 ? 25.66866 101.53805 -9.44409 1.000 53.14862 171 PHE B CA 1
ATOM 6832 C C . PHE B 1 155 ? 24.80934 100.44023 -10.04632 1.000 53.50260 171 PHE B C 1
ATOM 6833 O O . PHE B 1 155 ? 24.53467 100.44232 -11.25218 1.000 55.78169 171 PHE B O 1
ATOM 6850 N N . SER B 1 156 ? 24.48406 99.45167 -9.22621 1.000 54.46933 172 SER B N 1
ATOM 6851 C CA . SER B 1 156 ? 23.75479 98.27263 -9.66692 1.000 59.65907 172 SER B CA 1
ATOM 6852 C C . SER B 1 156 ? 22.54162 98.10549 -8.77088 1.000 55.12831 172 SER B C 1
ATOM 6853 O O . SER B 1 156 ? 22.67232 98.10177 -7.54530 1.000 54.29419 172 SER B O 1
ATOM 6861 N N . GLY B 1 157 ? 21.36797 97.98754 -9.38150 1.000 53.24825 173 GLY B N 1
ATOM 6862 C CA . GLY B 1 157 ? 20.15732 97.83396 -8.59792 1.000 48.93833 173 GLY B CA 1
ATOM 6863 C C . GLY B 1 157 ? 19.73894 99.15497 -7.97797 1.000 46.32985 173 GLY B C 1
ATOM 6864 O O . GLY B 1 157 ? 20.16237 100.23609 -8.38934 1.000 42.34681 173 GLY B O 1
ATOM 6868 N N . GLU B 1 158 ? 18.88492 99.05824 -6.97651 1.000 46.29401 174 GLU B N 1
ATOM 6869 C CA . GLU B 1 158 ? 18.42886 100.22539 -6.25164 1.000 50.20608 174 GLU B CA 1
ATOM 6870 C C . GLU B 1 158 ? 19.01675 100.18411 -4.85868 1.000 37.85479 174 GLU B C 1
ATOM 6871 O O . GLU B 1 158 ? 19.04879 99.12382 -4.21719 1.000 35.07854 174 GLU B O 1
ATOM 6883 N N . GLN B 1 159 ? 19.47579 101.33728 -4.38134 1.000 34.73539 175 GLN B N 1
ATOM 6884 C CA . GLN B 1 159 ? 19.88801 101.45375 -2.99285 1.000 33.88512 175 GLN B CA 1
ATOM 6885 C C . GLN B 1 159 ? 18.72862 101.12527 -2.05643 1.000 31.04571 175 GLN B C 1
ATOM 6886 O O . GLN B 1 159 ? 17.61729 101.66139 -2.21690 1.000 30.71095 175 GLN B O 1
ATOM 6900 N N . SER B 1 160 ? 18.98812 100.25844 -1.04809 1.000 30.18646 176 SER B N 1
ATOM 6901 C CA . SER B 1 160 ? 17.90378 99.79110 -0.18267 1.000 30.12903 176 SER B CA 1
ATOM 6902 C C . SER B 1 160 ? 17.49340 100.79403 0.89538 1.000 28.32294 176 SER B C 1
ATOM 6903 O O . SER B 1 160 ? 16.36926 100.71147 1.41399 1.000 31.79062 176 SER B O 1
ATOM 6911 N N . LEU B 1 161 ? 18.41270 101.64006 1.30951 1.000 23.70302 177 LEU B N 1
ATOM 6912 C CA . LEU B 1 161 ? 18.27175 102.62228 2.38870 1.000 22.87854 177 LEU B CA 1
ATOM 6913 C C . LEU B 1 161 ? 18.24850 101.97597 3.77175 1.000 21.60444 177 LEU B C 1
ATOM 6914 O O . LEU B 1 161 ? 17.94635 102.64848 4.75112 1.000 21.74223 177 LEU B O 1
ATOM 6930 N N . ALA B 1 162 ? 18.55105 100.68437 3.89027 1.000 19.62623 178 ALA B N 1
ATOM 6931 C CA . ALA B 1 162 ? 18.57695 100.07536 5.22057 1.000 18.23163 178 ALA B CA 1
ATOM 6932 C C . ALA B 1 162 ? 19.77761 100.58090 6.01043 1.000 17.50107 178 ALA B C 1
ATOM 6933 O O . ALA B 1 162 ? 20.89431 100.71297 5.48872 1.000 18.93395 178 ALA B O 1
ATOM 6940 N N . PHE B 1 163 ? 19.53754 100.91457 7.27571 1.000 16.35663 179 PHE B N 1
ATOM 6941 C CA . PHE B 1 163 ? 20.60671 101.27530 8.19013 1.000 15.97886 179 PHE B CA 1
ATOM 6942 C C . PHE B 1 163 ? 21.25712 100.02180 8.76670 1.000 17.65943 179 PHE B C 1
ATOM 6943 O O . PHE B 1 163 ? 20.55395 99.09201 9.16621 1.000 18.46975 179 PHE B O 1
ATOM 6960 N N . ASP B 1 164 ? 22.59498 99.99012 8.78218 1.000 17.01705 180 ASP B N 1
ATOM 6961 C CA . ASP B 1 164 ? 23.31936 99.11165 9.69556 1.000 16.31062 180 ASP B CA 1
ATOM 6962 C C . ASP B 1 164 ? 23.00969 99.57080 11.12646 1.000 14.86042 180 ASP B C 1
ATOM 6963 O O . ASP B 1 164 ? 22.76368 100.74450 11.36918 1.000 15.14909 180 ASP B O 1
ATOM 6972 N N . TYR B 1 165 ? 23.08810 98.65289 12.09110 1.000 13.80412 181 TYR B N 1
ATOM 6973 C CA . TYR B 1 165 ? 22.94134 99.10635 13.46684 1.000 14.08132 181 TYR B CA 1
ATOM 6974 C C . TYR B 1 165 ? 23.64824 98.13319 14.40876 1.000 14.58627 181 TYR B C 1
ATOM 6975 O O . TYR B 1 165 ? 23.80234 96.95240 14.11896 1.000 14.71048 181 TYR B O 1
ATOM 6993 N N . ASN B 1 166 ? 24.11346 98.69730 15.51876 1.000 15.62866 182 ASN B N 1
ATOM 6994 C CA . ASN B 1 166 ? 24.92912 98.03209 16.52920 1.000 17.72904 182 ASN B CA 1
ATOM 6995 C C . ASN B 1 166 ? 24.41305 98.53525 17.87007 1.000 17.38972 182 ASN B C 1
ATOM 6996 O O . ASN B 1 166 ? 24.45402 99.73552 18.10642 1.000 16.28016 182 ASN B O 1
ATOM 7007 N N . ILE B 1 167 ? 23.89264 97.64861 18.70980 1.000 18.03903 183 ILE B N 1
ATOM 7008 C CA . ILE B 1 167 ? 23.11049 98.03414 19.89278 1.000 17.85134 183 ILE B CA 1
ATOM 7009 C C . ILE B 1 167 ? 23.78410 97.47342 21.15335 1.000 16.41488 183 ILE B C 1
ATOM 7010 O O . ILE B 1 167 ? 24.22096 96.32425 21.16893 1.000 16.00691 183 ILE B O 1
ATOM 7026 N N . LYS B 1 168 ? 23.87765 98.29404 22.21516 1.000 16.66919 184 LYS B N 1
ATOM 7027 C CA . LYS B 1 168 ? 24.43997 97.80815 23.47954 1.000 18.12657 184 LYS B CA 1
ATOM 7028 C C . LYS B 1 168 ? 23.74092 98.45238 24.67343 1.000 18.43728 184 LYS B C 1
ATOM 7029 O O . LYS B 1 168 ? 23.49815 99.63960 24.68538 1.000 17.80063 184 LYS B O 1
ATOM 7048 N N . GLN B 1 169 ? 23.45225 97.65270 25.68952 1.000 19.96317 185 GLN B N 1
ATOM 7049 C CA . GLN B 1 169 ? 23.00655 98.22264 26.96416 1.000 21.25314 185 GLN B CA 1
ATOM 7050 C C . GLN B 1 169 ? 24.14268 98.98750 27.61952 1.000 21.84716 185 GLN B C 1
ATOM 7051 O O . GLN B 1 169 ? 25.30776 98.62421 27.48648 1.000 22.35024 185 GLN B O 1
ATOM 7065 N N . PHE B 1 170 ? 23.80522 100.04612 28.36669 1.000 21.13644 186 PHE B N 1
ATOM 7066 C CA . PHE B 1 170 ? 24.84069 100.73890 29.13377 1.000 22.75540 186 PHE B CA 1
ATOM 7067 C C . PHE B 1 170 ? 24.27229 101.24481 30.44338 1.000 24.24158 186 PHE B C 1
ATOM 7068 O O . PHE B 1 170 ? 23.05736 101.32546 30.63508 1.000 23.75110 186 PHE B O 1
ATOM 7085 N N . SER B 1 171 ? 25.18356 101.51876 31.38171 1.000 26.41016 187 SER B N 1
ATOM 7086 C CA . SER B 1 171 ? 24.84852 102.05257 32.69443 1.000 28.63998 187 SER B CA 1
ATOM 7087 C C . SER B 1 171 ? 25.59473 103.33748 33.00278 1.000 30.28956 187 SER B C 1
ATOM 7088 O O . SER B 1 171 ? 25.20093 104.05335 33.93291 1.000 32.01580 187 SER B O 1
ATOM 7096 N N . TYR B 1 172 ? 26.64428 103.64682 32.24622 1.000 30.26762 188 TYR B N 1
ATOM 7097 C CA . TYR B 1 172 ? 27.52882 104.77248 32.51668 1.000 32.48797 188 TYR B CA 1
ATOM 7098 C C . TYR B 1 172 ? 27.77495 105.49492 31.20115 1.000 32.04972 188 TYR B C 1
ATOM 7099 O O . TYR B 1 172 ? 28.02351 104.85880 30.18395 1.000 29.72928 188 TYR B O 1
ATOM 7117 N N . TYR B 1 173 ? 27.70586 106.82655 31.21585 1.000 31.28255 189 TYR B N 1
ATOM 7118 C CA . TYR B 1 173 ? 27.81358 107.56125 29.95909 1.000 31.63820 189 TYR B CA 1
ATOM 7119 C C . TYR B 1 173 ? 29.16068 107.36158 29.28586 1.000 31.01751 189 TYR B C 1
ATOM 7120 O O . TYR B 1 173 ? 29.24464 107.38165 28.05395 1.000 29.14677 189 TYR B O 1
ATOM 7138 N N . SER B 1 174 ? 30.22287 107.15397 30.05909 1.000 31.65554 190 SER B N 1
ATOM 7139 C CA . SER B 1 174 ? 31.53044 106.93162 29.44775 1.000 32.20886 190 SER B CA 1
ATOM 7140 C C . SER B 1 174 ? 31.55766 105.67493 28.57925 1.000 29.81021 190 SER B C 1
ATOM 7141 O O . SER B 1 174 ? 32.41812 105.54968 27.69513 1.000 30.78241 190 SER B O 1
ATOM 7149 N N . GLU B 1 175 ? 30.61962 104.74448 28.77361 1.000 28.07557 191 GLU B N 1
ATOM 7150 C CA . GLU B 1 175 ? 30.55408 103.60174 27.87848 1.000 27.50941 191 GLU B CA 1
ATOM 7151 C C . GLU B 1 175 ? 30.26348 104.01454 26.44218 1.000 27.11222 191 GLU B C 1
ATOM 7152 O O . GLU B 1 175 ? 30.54067 103.24883 25.51810 1.000 25.25662 191 GLU B O 1
ATOM 7164 N N . LEU B 1 176 ? 29.69498 105.20096 26.21561 1.000 29.47216 192 LEU B N 1
ATOM 7165 C CA . LEU B 1 176 ? 29.42249 105.61160 24.83802 1.000 28.66988 192 LEU B CA 1
ATOM 7166 C C . LEU B 1 176 ? 30.69636 105.79290 24.01117 1.000 28.50943 192 LEU B C 1
ATOM 7167 O O . LEU B 1 176 ? 30.62851 105.85762 22.77963 1.000 27.26964 192 LEU B O 1
ATOM 7183 N N . LYS B 1 177 ? 31.85187 105.86732 24.65320 1.000 29.48082 193 LYS B N 1
ATOM 7184 C CA . LYS B 1 177 ? 33.10002 105.87815 23.91248 1.000 29.40987 193 LYS B CA 1
ATOM 7185 C C . LYS B 1 177 ? 33.21606 104.68297 22.99579 1.000 28.28137 193 LYS B C 1
ATOM 7186 O O . LYS B 1 177 ? 33.88877 104.75358 21.95487 1.000 29.43460 193 LYS B O 1
ATOM 7205 N N . ILE B 1 178 ? 32.59326 103.56487 23.36879 1.000 27.00617 194 ILE B N 1
ATOM 7206 C CA . ILE B 1 178 ? 32.64337 102.38177 22.51551 1.000 26.28992 194 ILE B CA 1
ATOM 7207 C C . ILE B 1 178 ? 32.09618 102.72285 21.12915 1.000 25.33993 194 ILE B C 1
ATOM 7208 O O . ILE B 1 178 ? 32.67607 102.33705 20.10879 1.000 24.57503 194 ILE B O 1
ATOM 7224 N N . ALA B 1 179 ? 30.99116 103.45845 21.07456 1.000 25.23731 195 ALA B N 1
ATOM 7225 C CA . ALA B 1 179 ? 30.37884 103.80395 19.79515 1.000 25.35521 195 ALA B CA 1
ATOM 7226 C C . ALA B 1 179 ? 31.24708 104.75885 18.98662 1.000 25.91163 195 ALA B C 1
ATOM 7227 O O . ALA B 1 179 ? 31.25418 104.70020 17.75008 1.000 25.99320 195 ALA B O 1
ATOM 7234 N N . PHE B 1 180 ? 31.93494 105.69633 19.65786 1.000 27.69264 196 PHE B N 1
ATOM 7235 C CA . PHE B 1 180 ? 32.80748 106.64019 18.95903 1.000 28.60280 196 PHE B CA 1
ATOM 7236 C C . PHE B 1 180 ? 34.14083 106.01969 18.56290 1.000 31.06547 196 PHE B C 1
ATOM 7237 O O . PHE B 1 180 ? 34.82872 106.56954 17.69225 1.000 31.51238 196 PHE B O 1
ATOM 7254 N N . GLY B 1 181 ? 34.52850 104.90630 19.18716 1.000 31.83063 197 GLY B N 1
ATOM 7255 C CA . GLY B 1 181 ? 35.72508 104.18447 18.79542 1.000 33.05771 197 GLY B CA 1
ATOM 7256 C C . GLY B 1 181 ? 37.00552 104.76650 19.32710 1.000 35.35180 197 GLY B C 1
ATOM 7257 O O . GLY B 1 181 ? 38.08919 104.35121 18.89237 1.000 36.22746 197 GLY B O 1
ATOM 7261 N N . SER B 1 182 ? 36.91293 105.68815 20.27761 1.000 36.38171 198 SER B N 1
ATOM 7262 C CA . SER B 1 182 ? 38.06841 106.36873 20.82662 1.000 39.71078 198 SER B CA 1
ATOM 7263 C C . SER B 1 182 ? 37.65778 107.00459 22.14538 1.000 38.94751 198 SER B C 1
ATOM 7264 O O . SER B 1 182 ? 36.47310 107.06083 22.49444 1.000 36.95566 198 SER B O 1
ATOM 7272 N N . ASN B 1 183 ? 38.64945 107.53296 22.85244 1.000 41.21547 199 ASN B N 1
ATOM 7273 C CA . ASN B 1 183 ? 38.44771 108.08273 24.18989 1.000 39.82565 199 ASN B CA 1
ATOM 7274 C C . ASN B 1 183 ? 37.92646 109.50930 24.11735 1.000 37.97734 199 ASN B C 1
ATOM 7275 O O . ASN B 1 183 ? 38.43828 110.41466 24.77759 1.000 37.95276 199 ASN B O 1
ATOM 7286 N N . VAL B 1 184 ? 36.86636 109.71120 23.36676 1.000 35.91033 200 VAL B N 1
ATOM 7287 C CA . VAL B 1 184 ? 36.35498 111.04870 23.14273 1.000 38.70695 200 VAL B CA 1
ATOM 7288 C C . VAL B 1 184 ? 35.70239 111.59786 24.40990 1.000 41.39447 200 VAL B C 1
ATOM 7289 O O . VAL B 1 184 ? 35.31192 110.86636 25.33024 1.000 41.60956 200 VAL B O 1
ATOM 7302 N N . ASN B 1 185 ? 35.57724 112.91850 24.45217 1.000 43.26654 201 ASN B N 1
ATOM 7303 C CA . ASN B 1 185 ? 35.01689 113.63296 25.59747 1.000 45.24918 201 ASN B CA 1
ATOM 7304 C C . ASN B 1 185 ? 33.49453 113.65652 25.47586 1.000 42.24979 201 ASN B C 1
ATOM 7305 O O . ASN B 1 185 ? 32.90754 114.54282 24.85180 1.000 42.26624 201 ASN B O 1
ATOM 7316 N N . ILE B 1 186 ? 32.84806 112.66860 26.10552 1.000 40.23724 202 ILE B N 1
ATOM 7317 C CA . ILE B 1 186 ? 31.41377 112.45557 25.93204 1.000 38.71798 202 ILE B CA 1
ATOM 7318 C C . ILE B 1 186 ? 30.61513 113.63720 26.46483 1.000 40.88748 202 ILE B C 1
ATOM 7319 O O . ILE B 1 186 ? 29.57541 114.00154 25.90248 1.000 38.51670 202 ILE B O 1
ATOM 7335 N N . GLY B 1 187 ? 31.04900 114.21119 27.58757 1.000 44.58386 203 GLY B N 1
ATOM 7336 C CA . GLY B 1 187 ? 30.29692 115.30624 28.18769 1.000 46.21283 203 GLY B CA 1
ATOM 7337 C C . GLY B 1 187 ? 30.31535 116.55120 27.32685 1.000 45.79776 203 GLY B C 1
ATOM 7338 O O . GLY B 1 187 ? 29.31971 117.26686 27.22900 1.000 47.26418 203 GLY B O 1
ATOM 7342 N N . LYS B 1 188 ? 31.44566 116.82490 26.69437 1.000 46.59306 204 LYS B N 1
ATOM 7343 C CA . LYS B 1 188 ? 31.51414 117.92384 25.74044 1.000 52.43277 204 LYS B CA 1
ATOM 7344 C C . LYS B 1 188 ? 30.54924 117.69201 24.58265 1.000 49.05007 204 LYS B C 1
ATOM 7345 O O . LYS B 1 188 ? 29.77517 118.58693 24.21415 1.000 48.72934 204 LYS B O 1
ATOM 7364 N N . ILE B 1 189 ? 30.57839 116.48354 24.00671 1.000 46.54517 205 ILE B N 1
ATOM 7365 C CA . ILE B 1 189 ? 29.79473 116.20159 22.80401 1.000 43.90387 205 ILE B CA 1
ATOM 7366 C C . ILE B 1 189 ? 28.30907 116.38192 23.07038 1.000 42.24859 205 ILE B C 1
ATOM 7367 O O . ILE B 1 189 ? 27.58715 116.98657 22.27203 1.000 41.17591 205 ILE B O 1
ATOM 7383 N N . PHE B 1 190 ? 27.82109 115.83884 24.17976 1.000 41.29901 206 PHE B N 1
ATOM 7384 C CA . PHE B 1 190 ? 26.41207 115.90487 24.51417 1.000 41.48595 206 PHE B CA 1
ATOM 7385 C C . PHE B 1 190 ? 26.07563 117.04397 25.46999 1.000 46.51072 206 PHE B C 1
ATOM 7386 O O . PHE B 1 190 ? 24.93993 117.11435 25.95230 1.000 48.01326 206 PHE B O 1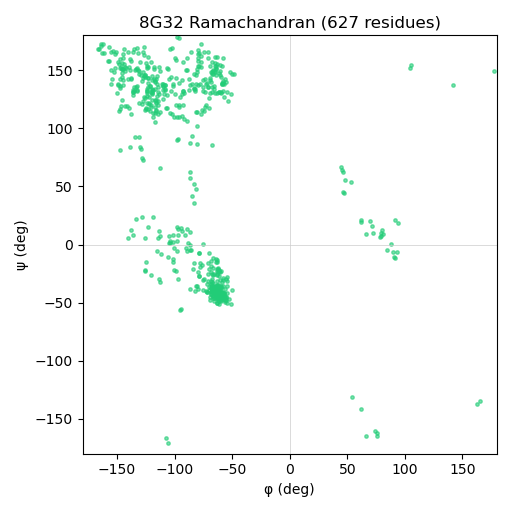
ATOM 7403 N N . SER B 1 191 ? 27.02671 117.92887 25.75561 1.000 52.27247 207 SER B N 1
ATOM 7404 C CA . SER B 1 191 ? 26.80469 119.03948 26.67126 1.000 57.82832 207 SER B CA 1
ATOM 7405 C C . SER B 1 191 ? 26.10172 118.56395 27.94280 1.000 59.33198 207 SER B C 1
ATOM 7406 O O . SER B 1 191 ? 24.98551 118.97813 28.27000 1.000 61.71421 207 SER B O 1
ATOM 7414 N N . ILE B 1 192 ? 26.78829 117.67850 28.66726 1.000 56.11873 208 ILE B N 1
ATOM 7415 C CA . ILE B 1 192 ? 26.31577 117.18707 29.95569 1.000 54.77026 208 ILE B CA 1
ATOM 7416 C C . ILE B 1 192 ? 27.51289 116.99193 30.86773 1.000 55.62183 208 ILE B C 1
ATOM 7417 O O . ILE B 1 192 ? 28.64398 116.79653 30.40568 1.000 52.75247 208 ILE B O 1
ATOM 7433 N N . ASP B 1 193 ? 27.26371 117.05464 32.17041 1.000 61.13512 209 ASP B N 1
ATOM 7434 C CA . ASP B 1 193 ? 28.27325 116.73535 33.16722 1.000 65.96723 209 ASP B CA 1
ATOM 7435 C C . ASP B 1 193 ? 28.15123 115.26552 33.53873 1.000 57.63005 209 ASP B C 1
ATOM 7436 O O . ASP B 1 193 ? 27.09726 114.83232 34.01837 1.000 54.85665 209 ASP B O 1
ATOM 7445 N N . ILE B 1 194 ? 29.21988 114.50437 33.31922 1.000 54.32869 210 ILE B N 1
ATOM 7446 C CA . ILE B 1 194 ? 29.22402 113.08502 33.63574 1.000 51.35874 210 ILE B CA 1
ATOM 7447 C C . ILE B 1 194 ? 30.29524 112.76531 34.66913 1.000 53.45826 210 ILE B C 1
ATOM 7448 O O . ILE B 1 194 ? 30.75261 111.62517 34.77534 1.000 53.66047 210 ILE B O 1
ATOM 7464 N N . SER B 1 195 ? 30.68724 113.77517 35.44681 1.000 54.81172 211 SER B N 1
ATOM 7465 C CA . SER B 1 195 ? 31.76149 113.63106 36.40082 1.000 55.92735 211 SER B CA 1
ATOM 7466 C C . SER B 1 195 ? 31.25248 112.95857 37.67058 1.000 54.37153 211 SER B C 1
ATOM 7467 O O . SER B 1 195 ? 30.09537 113.12778 38.06880 1.000 55.16698 211 SER B O 1
ATOM 7475 N N . GLY B 1 196 ? 32.13567 112.20214 38.31328 1.000 54.40499 212 GLY B N 1
ATOM 7476 C CA . GLY B 1 196 ? 31.77550 111.56403 39.56898 1.000 56.25800 212 GLY B CA 1
ATOM 7477 C C . GLY B 1 196 ? 30.51929 110.73490 39.42404 1.000 57.21894 212 GLY B C 1
ATOM 7478 O O . GLY B 1 196 ? 30.37733 109.94506 38.48271 1.000 55.10224 212 GLY B O 1
ATOM 7482 N N . SER B 1 197 ? 29.57910 110.92661 40.35200 1.000 59.99472 213 SER B N 1
ATOM 7483 C CA . SER B 1 197 ? 28.33834 110.15356 40.33998 1.000 58.52855 213 SER B CA 1
ATOM 7484 C C . SER B 1 197 ? 27.46852 110.46282 39.13397 1.000 54.65323 213 SER B C 1
ATOM 7485 O O . SER B 1 197 ? 26.63753 109.62519 38.74851 1.000 56.04212 213 SER B O 1
ATOM 7493 N N . ASN B 1 198 ? 27.66154 111.60898 38.48647 1.000 50.70957 214 ASN B N 1
ATOM 7494 C CA . ASN B 1 198 ? 26.82479 111.92369 37.33563 1.000 47.53192 214 ASN B CA 1
ATOM 7495 C C . ASN B 1 198 ? 27.05613 111.00183 36.13540 1.000 43.71951 214 ASN B C 1
ATOM 7496 O O . ASN B 1 198 ? 26.25665 111.05241 35.19672 1.000 41.99909 214 ASN B O 1
ATOM 7507 N N . ASN B 1 199 ? 28.11780 110.17962 36.13019 1.000 43.12758 215 ASN B N 1
ATOM 7508 C CA . ASN B 1 199 ? 28.35911 109.27424 34.99952 1.000 40.31581 215 ASN B CA 1
ATOM 7509 C C . ASN B 1 199 ? 27.30880 108.17344 34.92023 1.000 39.96815 215 ASN B C 1
ATOM 7510 O O . ASN B 1 199 ? 27.14668 107.54896 33.85797 1.000 38.97617 215 ASN B O 1
ATOM 7521 N N . LYS B 1 200 ? 26.58211 107.92670 36.00571 1.000 40.69781 216 LYS B N 1
ATOM 7522 C CA . LYS B 1 200 ? 25.59506 106.84884 36.03819 1.000 40.70010 216 LYS B CA 1
ATOM 7523 C C . LYS B 1 200 ? 24.26593 107.32718 35.45828 1.000 38.83770 216 LYS B C 1
ATOM 7524 O O . LYS B 1 200 ? 23.81782 108.44015 35.73612 1.000 40.95823 216 LYS B O 1
ATOM 7543 N N . ILE B 1 201 ? 23.62501 106.47192 34.65034 1.000 36.25387 217 ILE B N 1
ATOM 7544 C CA . ILE B 1 201 ? 22.33290 106.84767 34.08689 1.000 34.56987 217 ILE B CA 1
ATOM 7545 C C . ILE B 1 201 ? 21.33386 107.03874 35.23551 1.000 37.67057 217 ILE B C 1
ATOM 7546 O O . ILE B 1 201 ? 21.51157 106.53400 36.34738 1.000 34.59402 217 ILE B O 1
ATOM 7562 N N . LYS B 1 202 ? 20.24721 107.73470 34.93535 1.000 46.95148 218 LYS B N 1
ATOM 7563 C CA . LYS B 1 202 ? 19.25388 108.06282 35.95308 1.000 58.32060 218 LYS B CA 1
ATOM 7564 C C . LYS B 1 202 ? 18.07011 107.10136 35.98009 1.000 47.81954 218 LYS B C 1
ATOM 7565 O O . LYS B 1 202 ? 17.50402 106.84787 37.05704 1.000 47.00795 218 LYS B O 1
ATOM 7584 N N . ARG B 1 203 ? 17.71409 106.51903 34.83879 1.000 39.01366 219 ARG B N 1
ATOM 7585 C CA . ARG B 1 203 ? 16.55487 105.65488 34.73170 1.000 33.10518 219 ARG B CA 1
ATOM 7586 C C . ARG B 1 203 ? 16.98394 104.18421 34.83076 1.000 29.85787 219 ARG B C 1
ATOM 7587 O O . ARG B 1 203 ? 18.16134 103.85504 34.95726 1.000 29.66340 219 ARG B O 1
ATOM 7608 N N . THR B 1 204 ? 15.99222 103.30198 34.76721 1.000 27.97377 220 THR B N 1
ATOM 7609 C CA . THR B 1 204 ? 16.21585 101.86751 34.95677 1.000 28.56320 220 THR B CA 1
ATOM 7610 C C . THR B 1 204 ? 17.13849 101.28643 33.89889 1.000 26.42806 220 THR B C 1
ATOM 7611 O O . THR B 1 204 ? 18.00197 100.44968 34.20253 1.000 26.32758 220 THR B O 1
ATOM 7622 N N . THR B 1 205 ? 16.97367 101.73124 32.65277 1.000 24.87619 221 THR B N 1
ATOM 7623 C CA . THR B 1 205 ? 17.52370 101.06874 31.48482 1.000 23.44097 221 THR B CA 1
ATOM 7624 C C . THR B 1 205 ? 18.20945 102.09015 30.59493 1.000 22.90078 221 THR B C 1
ATOM 7625 O O . THR B 1 205 ? 17.65454 103.16219 30.33240 1.000 23.05697 221 THR B O 1
ATOM 7636 N N . GLY B 1 206 ? 19.42993 101.76900 30.15867 1.000 22.43816 222 GLY B N 1
ATOM 7637 C CA . GLY B 1 206 ? 20.10417 102.56946 29.16207 1.000 21.81718 222 GLY B CA 1
ATOM 7638 C C . GLY B 1 206 ? 20.49626 101.70146 27.98618 1.000 20.82802 222 GLY B C 1
ATOM 7639 O O . GLY B 1 206 ? 21.01310 100.59104 28.15180 1.000 20.59019 222 GLY B O 1
ATOM 7643 N N . VAL B 1 207 ? 20.22417 102.18941 26.77899 1.000 19.72400 223 VAL B N 1
ATOM 7644 C CA . VAL B 1 207 ? 20.59713 101.49641 25.55215 1.000 18.63052 223 VAL B CA 1
ATOM 7645 C C . VAL B 1 207 ? 21.18597 102.52944 24.61046 1.000 18.25381 223 VAL B C 1
ATOM 7646 O O . VAL B 1 207 ? 20.61898 103.61317 24.47198 1.000 18.38233 223 VAL B O 1
ATOM 7659 N N . PHE B 1 208 ? 22.33524 102.22325 24.02456 1.000 18.04744 224 PHE B N 1
ATOM 7660 C CA . PHE B 1 208 ? 22.85380 103.05130 22.94167 1.000 17.69783 224 PHE B CA 1
ATOM 7661 C C . PHE B 1 208 ? 23.03086 102.23981 21.67016 1.000 18.15613 224 PHE B C 1
ATOM 7662 O O . PHE B 1 208 ? 23.07185 100.99521 21.65958 1.000 17.69843 224 PHE B O 1
ATOM 7679 N N . ALA B 1 209 ? 23.03709 102.95809 20.55741 1.000 18.57264 225 ALA B N 1
ATOM 7680 C CA . ALA B 1 209 ? 23.27994 102.29619 19.29774 1.000 17.08704 225 ALA B CA 1
ATOM 7681 C C . ALA B 1 209 ? 24.00406 103.23031 18.35292 1.000 17.98226 225 ALA B C 1
ATOM 7682 O O . ALA B 1 209 ? 23.81505 104.43166 18.39159 1.000 18.31791 225 ALA B O 1
ATOM 7689 N N . LYS B 1 210 ? 24.77336 102.63312 17.45413 1.000 17.65531 226 LYS B N 1
ATOM 7690 C CA . LYS B 1 210 ? 25.36299 103.34940 16.33176 1.000 17.22561 226 LYS B CA 1
ATOM 7691 C C . LYS B 1 210 ? 24.71871 102.78679 15.07323 1.000 16.09876 226 LYS B C 1
ATOM 7692 O O . LYS B 1 210 ? 24.64421 101.57110 14.92989 1.000 16.31726 226 LYS B O 1
ATOM 7711 N N . PHE B 1 211 ? 24.25589 103.65045 14.20570 1.000 16.21273 227 PHE B N 1
ATOM 7712 C CA . PHE B 1 211 ? 23.55303 103.21394 13.00339 1.000 16.43600 227 PHE B CA 1
ATOM 7713 C C . PHE B 1 211 ? 24.01768 104.04837 11.81281 1.000 16.91327 227 PHE B C 1
ATOM 7714 O O . PHE B 1 211 ? 24.34243 105.21695 11.96613 1.000 17.64336 227 PHE B O 1
ATOM 7731 N N . THR B 1 212 ? 24.12261 103.40176 10.63846 1.000 16.82445 228 THR B N 1
ATOM 7732 C CA . THR B 1 212 ? 24.79259 104.01541 9.50817 1.000 18.25011 228 THR B CA 1
ATOM 7733 C C . THR B 1 212 ? 24.13341 103.61213 8.19468 1.000 17.19599 228 THR B C 1
ATOM 7734 O O . THR B 1 212 ? 23.62611 102.49190 8.03857 1.000 18.30880 228 THR B O 1
ATOM 7745 N N . GLN B 1 213 ? 24.22835 104.50895 7.23090 1.000 17.81931 229 GLN B N 1
ATOM 7746 C CA . GLN B 1 213 ? 24.01922 104.21138 5.81789 1.000 18.41057 229 GLN B CA 1
ATOM 7747 C C . GLN B 1 213 ? 25.33059 104.58362 5.14778 1.000 18.74414 229 GLN B C 1
ATOM 7748 O O . GLN B 1 213 ? 25.73117 105.75064 5.20823 1.000 19.50224 229 GLN B O 1
ATOM 7762 N N . LYS B 1 214 ? 25.98951 103.61175 4.53335 1.000 18.44900 230 LYS B N 1
ATOM 7763 C CA . LYS B 1 214 ? 27.29232 103.85281 3.93062 1.000 18.77695 230 LYS B CA 1
ATOM 7764 C C . LYS B 1 214 ? 27.18310 104.01615 2.42363 1.000 19.16560 230 LYS B C 1
ATOM 7765 O O . LYS B 1 214 ? 26.49385 103.24144 1.74979 1.000 19.99101 230 LYS B O 1
ATOM 7784 N N . ASN B 1 215 ? 27.91687 104.99088 1.89443 1.000 20.31176 231 ASN B N 1
ATOM 7785 C CA . ASN B 1 215 ? 27.99252 105.21411 0.45632 1.000 20.40621 231 ASN B CA 1
ATOM 7786 C C . ASN B 1 215 ? 29.22671 104.50771 -0.13282 1.000 20.17113 231 ASN B C 1
ATOM 7787 O O . ASN B 1 215 ? 29.11275 103.67596 -1.03390 1.000 20.85153 231 ASN B O 1
ATOM 7798 N N . PHE B 1 216 ? 30.40062 104.80984 0.38350 1.000 20.58349 232 PHE B N 1
ATOM 7799 C CA . PHE B 1 216 ? 31.63707 104.23867 -0.10783 1.000 21.83838 232 PHE B CA 1
ATOM 7800 C C . PHE B 1 216 ? 32.69800 104.41513 0.96402 1.000 22.61212 232 PHE B C 1
ATOM 7801 O O . PHE B 1 216 ? 32.54798 105.22657 1.88675 1.000 22.42845 232 PHE B O 1
ATOM 7818 N N . THR B 1 217 ? 33.80189 103.67185 0.80484 1.000 24.02630 233 THR B N 1
ATOM 7819 C CA . THR B 1 217 ? 34.99122 103.85059 1.62792 1.000 24.76413 233 THR B CA 1
ATOM 7820 C C . THR B 1 217 ? 36.18333 104.21550 0.75442 1.000 24.91343 233 THR B C 1
ATOM 7821 O O . THR B 1 217 ? 36.45642 103.54422 -0.25457 1.000 25.60471 233 THR B O 1
ATOM 7832 N N . ILE B 1 218 ? 36.89831 105.27361 1.16137 1.000 25.59055 234 ILE B N 1
ATOM 7833 C CA . ILE B 1 218 ? 38.15353 105.68497 0.55065 1.000 26.98491 234 ILE B CA 1
ATOM 7834 C C . ILE B 1 218 ? 39.29140 105.05143 1.32961 1.000 29.05886 234 ILE B C 1
ATOM 7835 O O . ILE B 1 218 ? 39.35938 105.18905 2.54895 1.000 28.09962 234 ILE B O 1
ATOM 785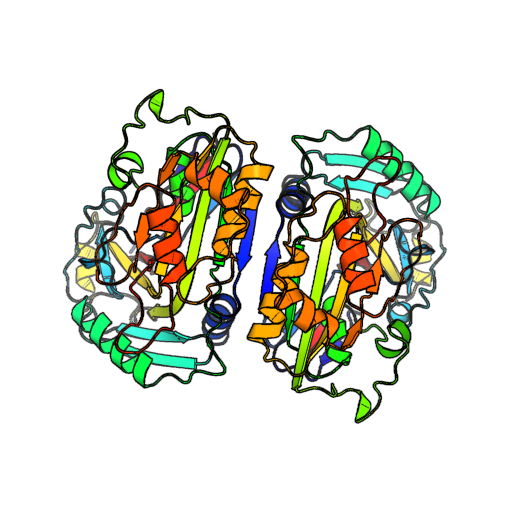1 N N . ASP B 1 219 ? 40.21482 104.40304 0.63294 1.000 31.31243 235 ASP B N 1
ATOM 7852 C CA . ASP B 1 219 ? 41.41158 103.87698 1.26328 1.000 34.45890 235 ASP B CA 1
ATOM 7853 C C . ASP B 1 219 ? 42.61821 104.45776 0.54712 1.000 35.13568 235 ASP B C 1
ATOM 7854 O O . ASP B 1 219 ? 42.68201 104.43853 -0.69260 1.000 37.14175 235 ASP B O 1
ATOM 7863 N N . MET B 1 220 ? 43.56746 104.96450 1.33131 1.000 35.49461 236 MET B N 1
ATOM 7864 C CA . MET B 1 220 ? 44.79144 105.54120 0.80766 1.000 38.02153 236 MET B CA 1
ATOM 7865 C C . MET B 1 220 ? 45.81305 104.42914 0.64373 1.000 41.09263 236 MET B C 1
ATOM 7866 O O . MET B 1 220 ? 45.95723 103.58119 1.53499 1.000 40.52943 236 MET B O 1
ATOM 7880 N N . ASP B 1 221 ? 46.47518 104.39762 -0.51263 1.000 43.86230 237 ASP B N 1
ATOM 7881 C CA . ASP B 1 221 ? 47.61805 103.51734 -0.67822 1.000 47.97656 237 ASP B CA 1
ATOM 7882 C C . ASP B 1 221 ? 48.74016 104.00012 0.22456 1.000 49.56648 237 ASP B C 1
ATOM 7883 O O . ASP B 1 221 ? 49.07697 105.18635 0.22962 1.000 47.75139 237 ASP B O 1
ATOM 7892 N N . LEU B 1 222 ? 49.32633 103.08929 0.98040 1.000 53.31967 238 LEU B N 1
ATOM 7893 C CA . LEU B 1 222 ? 50.41394 103.49244 1.85389 1.000 58.83889 238 LEU B CA 1
ATOM 7894 C C . LEU B 1 222 ? 51.60345 103.96829 1.01495 1.000 54.10185 238 LEU B C 1
ATOM 7895 O O . LEU B 1 222 ? 51.75468 103.58476 -0.14481 1.000 51.79384 238 LEU B O 1
ATOM 7911 N N . PRO B 1 223 ? 52.43328 104.84640 1.56534 1.000 63.24756 239 PRO B N 1
ATOM 7912 C CA . PRO B 1 223 ? 53.41272 105.56422 0.73066 1.000 63.87956 239 PRO B CA 1
ATOM 7913 C C . PRO B 1 223 ? 54.40509 104.63406 0.04522 1.000 62.47342 239 PRO B C 1
ATOM 7914 O O . PRO B 1 223 ? 55.03910 103.79042 0.68453 1.000 62.51111 239 PRO B O 1
ATOM 7925 N N . ALA B 1 224 ? 54.57881 104.83314 -1.26520 1.000 65.00459 240 ALA B N 1
ATOM 7926 C CA . ALA B 1 224 ? 55.58655 104.07286 -1.99828 1.000 71.08800 240 ALA B CA 1
ATOM 7927 C C . ALA B 1 224 ? 56.96945 104.20413 -1.36214 1.000 77.10426 240 ALA B C 1
ATOM 7928 O O . ALA B 1 224 ? 57.75258 103.24869 -1.35965 1.000 81.29502 240 ALA B O 1
ATOM 7935 N N . ASP B 1 225 ? 57.28744 105.37585 -0.81395 1.000 77.03896 241 ASP B N 1
ATOM 7936 C CA . ASP B 1 225 ? 58.58520 105.60861 -0.18803 1.000 78.57252 241 ASP B CA 1
ATOM 7937 C C . ASP B 1 225 ? 58.63235 105.19673 1.27621 1.000 73.72869 241 ASP B C 1
ATOM 7938 O O . ASP B 1 225 ? 59.70120 105.28325 1.88868 1.000 70.62235 241 ASP B O 1
ATOM 7947 N N . GLY B 1 226 ? 57.50637 104.77410 1.85225 1.000 72.79124 242 GLY B N 1
ATOM 7948 C CA . GLY B 1 226 ? 57.41522 104.54631 3.28083 1.000 70.34079 242 GLY B CA 1
ATOM 7949 C C . GLY B 1 226 ? 57.26221 105.79857 4.11408 1.000 65.79584 242 GLY B C 1
ATOM 7950 O O . GLY B 1 226 ? 57.29598 105.71989 5.34959 1.000 63.18683 242 GLY B O 1
ATOM 7954 N N . ASN B 1 227 ? 57.09509 106.95593 3.48706 1.000 63.55205 243 ASN B N 1
ATOM 7955 C CA . ASN B 1 227 ? 57.05819 108.20887 4.23061 1.000 65.32826 243 ASN B CA 1
ATOM 7956 C C . ASN B 1 227 ? 56.10615 109.17175 3.53923 1.000 62.12632 243 ASN B C 1
ATOM 7957 O O . ASN B 1 227 ? 56.31665 109.52506 2.37283 1.000 63.20564 243 ASN B O 1
ATOM 7968 N N . ILE B 1 228 ? 55.05079 109.58823 4.25619 1.000 60.14709 244 ILE B N 1
ATOM 7969 C CA . ILE B 1 228 ? 54.01995 110.40584 3.63059 1.000 59.01413 244 ILE B CA 1
ATOM 7970 C C . ILE B 1 228 ? 54.54815 111.77879 3.22609 1.000 60.72825 244 ILE B C 1
ATOM 7971 O O . ILE B 1 228 ? 54.00348 112.41036 2.30735 1.000 60.53810 244 ILE B O 1
ATOM 7987 N N . PHE B 1 229 ? 55.59063 112.27475 3.89529 1.000 62.53123 245 PHE B N 1
ATOM 7988 C CA . PHE B 1 229 ? 56.00307 113.66236 3.71843 1.000 64.22922 245 PHE B CA 1
ATOM 7989 C C . PHE B 1 229 ? 56.83292 113.84584 2.45400 1.000 67.06213 245 PHE B C 1
ATOM 7990 O O . PHE B 1 229 ? 57.53095 112.93415 1.99847 1.000 67.37091 245 PHE B O 1
ATOM 8007 N N . LYS B 1 230 ? 56.74474 115.05191 1.88567 1.000 69.15854 246 LYS B N 1
ATOM 8008 C CA . LYS B 1 230 ? 57.43877 115.33180 0.63632 1.000 72.88139 246 LYS B CA 1
ATOM 8009 C C . LYS B 1 230 ? 58.94743 115.35989 0.85250 1.000 75.94901 246 LYS B C 1
ATOM 8010 O O . LYS B 1 230 ? 59.70079 114.72279 0.10743 1.000 77.84016 246 LYS B O 1
ATOM 8029 N N . ASN B 1 231 ? 59.40441 116.07827 1.87874 1.000 77.91340 247 ASN B N 1
ATOM 8030 C CA . ASN B 1 231 ? 60.78629 115.99382 2.34856 1.000 81.86906 247 ASN B CA 1
ATOM 8031 C C . ASN B 1 231 ? 60.80698 115.00870 3.51090 1.000 80.48780 247 ASN B C 1
ATOM 8032 O O . ASN B 1 231 ? 60.29321 115.30920 4.59425 1.000 74.62266 247 ASN B O 1
ATOM 8043 N N . ASN B 1 232 ? 61.39732 113.83363 3.28760 1.000 84.91918 248 ASN B N 1
ATOM 8044 C CA . ASN B 1 232 ? 61.41337 112.81372 4.33107 1.000 87.86026 248 ASN B CA 1
ATOM 8045 C C . ASN B 1 232 ? 61.99235 113.34544 5.63480 1.000 86.28177 248 ASN B C 1
ATOM 8046 O O . ASN B 1 232 ? 61.61980 112.87570 6.71580 1.000 87.49659 248 ASN B O 1
ATOM 8057 N N . SER B 1 233 ? 62.88806 114.33276 5.55622 1.000 83.87246 249 SER B N 1
ATOM 8058 C CA . SER B 1 233 ? 63.47234 114.90595 6.76125 1.000 81.84718 249 SER B CA 1
ATOM 8059 C C . SER B 1 233 ? 62.40688 115.29071 7.76916 1.000 78.93187 249 SER B C 1
ATOM 8060 O O . SER B 1 233 ? 62.59310 115.11428 8.97875 1.000 79.07997 249 SER B O 1
ATOM 8068 N N . ASP B 1 234 ? 61.28157 115.82452 7.28496 1.000 76.88894 250 ASP B N 1
ATOM 8069 C CA . ASP B 1 234 ? 60.24436 116.34415 8.16682 1.000 74.34071 250 ASP B CA 1
ATOM 8070 C C . ASP B 1 234 ? 59.66563 115.27775 9.08149 1.000 71.66336 250 ASP B C 1
ATOM 8071 O O . ASP B 1 234 ? 59.10443 115.61989 10.12766 1.000 71.63652 250 ASP B O 1
ATOM 8080 N N . LEU B 1 235 ? 59.78525 113.99950 8.72033 1.000 70.08800 251 LEU B N 1
ATOM 8081 C CA . LEU B 1 235 ? 59.37507 112.92963 9.62808 1.000 68.62111 251 LEU B CA 1
ATOM 8082 C C . LEU B 1 235 ? 60.04714 113.09595 10.98794 1.000 69.62678 251 LEU B C 1
ATOM 8083 O O . LEU B 1 235 ? 59.39290 113.03419 12.03511 1.000 69.87507 251 LEU B O 1
ATOM 8099 N N . ALA B 1 236 ? 61.36283 113.34362 10.98439 1.000 72.26971 252 ALA B N 1
ATOM 8100 C CA . ALA B 1 236 ? 62.09502 113.49561 12.23642 1.000 72.65825 252 ALA B CA 1
ATOM 8101 C C . ALA B 1 236 ? 61.58614 114.68281 13.03792 1.000 73.79771 252 ALA B C 1
ATOM 8102 O O . ALA B 1 236 ? 61.55775 114.64225 14.27596 1.000 72.31615 252 ALA B O 1
ATOM 8109 N N . LEU B 1 237 ? 61.19300 115.75764 12.34937 1.000 75.73321 253 LEU B N 1
ATOM 8110 C CA . LEU B 1 237 ? 60.63479 116.91642 13.03263 1.000 78.09621 253 LEU B CA 1
ATOM 8111 C C . LEU B 1 237 ? 59.34726 116.57680 13.77569 1.000 75.49312 253 LEU B C 1
ATOM 8112 O O . LEU B 1 237 ? 58.98539 117.27784 14.72781 1.000 76.94169 253 LEU B O 1
ATOM 8128 N N . THR B 1 238 ? 58.64817 115.51945 13.36823 1.000 74.12102 254 THR B N 1
ATOM 8129 C CA . THR B 1 238 ? 57.39065 115.15871 14.00975 1.000 71.10790 254 THR B CA 1
ATOM 8130 C C . THR B 1 238 ? 57.58609 114.42267 15.32561 1.000 71.47073 254 THR B C 1
ATOM 8131 O O . THR B 1 238 ? 56.60458 114.17858 16.03211 1.000 70.90574 254 THR B O 1
ATOM 8142 N N . ASN B 1 239 ? 58.81432 114.05958 15.67666 1.000 74.22865 255 ASN B N 1
ATOM 8143 C CA . ASN B 1 239 ? 59.02220 113.38979 16.94847 1.000 75.66759 255 ASN B CA 1
ATOM 8144 C C . ASN B 1 239 ? 58.74116 114.34305 18.10813 1.000 69.44197 255 ASN B C 1
ATOM 8145 O O . ASN B 1 239 ? 58.04604 113.97570 19.05738 1.000 65.72424 255 ASN B O 1
ATOM 8156 N N . ASN B 1 242 ? 53.08837 113.05593 17.94486 1.000 61.60090 258 ASN B N 1
ATOM 8157 C CA . ASN B 1 242 ? 52.44150 111.75728 17.75259 1.000 62.50896 258 ASN B CA 1
ATOM 8158 C C . ASN B 1 242 ? 51.69862 111.72446 16.42272 1.000 58.90804 258 ASN B C 1
ATOM 8159 O O . ASN B 1 242 ? 50.46027 111.61264 16.37224 1.000 58.75148 258 ASN B O 1
ATOM 8170 N N . PRO B 1 243 ? 52.46978 111.80458 15.34297 1.000 57.92638 259 PRO B N 1
ATOM 8171 C CA . PRO B 1 243 ? 51.87761 112.01162 14.01571 1.000 54.86229 259 PRO B CA 1
ATOM 8172 C C . PRO B 1 243 ? 51.11981 110.78508 13.53234 1.000 55.35731 259 PRO B C 1
ATOM 8173 O O . PRO B 1 243 ? 51.66620 109.68071 13.46811 1.000 53.28799 259 PRO B O 1
ATOM 8184 N N . VAL B 1 244 ? 49.85989 110.99612 13.17241 1.000 44.54349 260 VAL B N 1
ATOM 8185 C CA . VAL B 1 244 ? 49.06306 109.99491 12.47490 1.000 45.94813 260 VAL B CA 1
ATOM 8186 C C . VAL B 1 244 ? 48.41551 110.67614 11.28171 1.000 43.61280 260 VAL B C 1
ATOM 8187 O O . VAL B 1 244 ? 48.12993 111.87712 11.30927 1.000 45.89932 260 VAL B O 1
ATOM 8200 N N . TYR B 1 245 ? 48.20232 109.90894 10.21998 1.000 39.54918 261 TYR B N 1
ATOM 8201 C CA . TYR B 1 245 ? 47.59229 110.43344 9.01104 1.000 37.22168 261 TYR B CA 1
ATOM 8202 C C . TYR B 1 245 ? 46.34449 109.62525 8.67840 1.000 34.69841 261 TYR B C 1
ATOM 8203 O O . TYR B 1 245 ? 46.30029 108.40926 8.88797 1.000 32.87513 261 TYR B O 1
ATOM 8221 N N . ILE B 1 246 ? 45.32694 110.31557 8.17470 1.000 36.27496 262 ILE B N 1
ATOM 8222 C CA . ILE B 1 246 ? 44.03155 109.68424 7.91686 1.000 36.32785 262 ILE B CA 1
ATOM 8223 C C . ILE B 1 246 ? 44.15990 108.85440 6.64641 1.000 35.11275 262 ILE B C 1
ATOM 8224 O O . ILE B 1 246 ? 44.41097 109.39195 5.56701 1.000 34.46755 262 ILE B O 1
ATOM 8240 N N . SER B 1 247 ? 44.02006 107.54164 6.77370 1.000 33.99420 263 SER B N 1
ATOM 8241 C CA . SER B 1 247 ? 44.31566 106.61795 5.68844 1.000 35.25693 263 SER B CA 1
ATOM 8242 C C . SER B 1 247 ? 43.07831 105.87286 5.21460 1.000 33.80114 263 SER B C 1
ATOM 8243 O O . SER B 1 247 ? 43.15022 105.14966 4.21952 1.000 34.01593 263 SER B O 1
ATOM 8251 N N . SER B 1 248 ? 41.94578 106.05053 5.87873 1.000 32.06092 264 SER B N 1
ATOM 8252 C CA . SER B 1 248 ? 40.68490 105.52479 5.39311 1.000 30.58553 264 SER B CA 1
ATOM 8253 C C . SER B 1 248 ? 39.60297 106.47837 5.85763 1.000 27.90493 264 SER B C 1
ATOM 8254 O O . SER B 1 248 ? 39.63161 106.94719 6.99355 1.000 28.42006 264 SER B O 1
ATOM 8262 N N . VAL B 1 249 ? 38.67380 106.77427 4.96170 1.000 26.48762 265 VAL B N 1
ATOM 8263 C CA . VAL B 1 249 ? 37.50233 107.59122 5.27006 1.000 24.31470 265 VAL B CA 1
ATOM 8264 C C . VAL B 1 249 ? 36.29521 106.92566 4.63210 1.000 23.49296 265 VAL B C 1
ATOM 8265 O O . VAL B 1 249 ? 36.32143 106.60791 3.44013 1.000 24.66478 265 VAL B O 1
ATOM 8278 N N . THR B 1 250 ? 35.23533 106.76644 5.39340 1.000 22.78824 266 THR B N 1
ATOM 8279 C CA . THR B 1 250 ? 33.96876 106.26730 4.87637 1.000 23.45359 266 THR B CA 1
ATOM 8280 C C . THR B 1 250 ? 32.95287 107.39365 4.81973 1.000 22.86111 266 THR B C 1
ATOM 8281 O O . THR B 1 250 ? 32.82852 108.16726 5.77005 1.000 22.36315 266 THR B O 1
ATOM 8292 N N . TYR B 1 251 ? 32.26010 107.49651 3.67967 1.000 22.60814 267 TYR B N 1
ATOM 8293 C CA . TYR B 1 251 ? 31.20343 108.46904 3.46202 1.000 22.41497 267 TYR B CA 1
ATOM 8294 C C . TYR B 1 251 ? 29.84117 107.82655 3.67150 1.000 19.70254 267 TYR B C 1
ATOM 8295 O O . TYR B 1 251 ? 29.64856 106.66314 3.34080 1.000 19.88029 267 TYR B O 1
ATOM 8313 N N . GLY B 1 252 ? 28.92563 108.58988 4.24121 1.000 18.30874 268 GLY B N 1
ATOM 8314 C CA . GLY B 1 252 ? 27.53246 108.26606 4.31924 1.000 17.06617 268 GLY B CA 1
ATOM 8315 C C . GLY B 1 252 ? 26.84142 109.15709 5.31816 1.000 17.81268 268 GLY B C 1
ATOM 8316 O O . GLY B 1 252 ? 27.04638 110.37032 5.33194 1.000 18.53936 268 GLY B O 1
ATOM 8320 N N . ARG B 1 253 ? 26.00708 108.55517 6.16178 1.000 18.01310 269 ARG B N 1
ATOM 8321 C CA . ARG B 1 253 ? 25.40518 109.24732 7.27441 1.000 19.01500 269 ARG B CA 1
ATOM 8322 C C . ARG B 1 253 ? 25.34083 108.27219 8.44418 1.000 18.18154 269 ARG B C 1
ATOM 8323 O O . ARG B 1 253 ? 25.33081 107.04300 8.27016 1.000 18.20773 269 ARG B O 1
ATOM 8344 N N . LEU B 1 254 ? 25.43250 108.84355 9.64475 1.000 18.17841 270 LEU B N 1
ATOM 8345 C CA . LEU B 1 254 ? 25.65930 108.05139 10.85193 1.000 19.39555 270 LEU B CA 1
ATOM 8346 C C . LEU B 1 254 ? 24.96498 108.70880 12.02419 1.000 19.31969 270 LEU B C 1
ATOM 8347 O O . LEU B 1 254 ? 24.99766 109.93600 12.15961 1.000 19.59332 270 LEU B O 1
ATOM 8363 N N . GLY B 1 255 ? 24.41014 107.88295 12.90745 1.000 18.57175 271 GLY B N 1
ATOM 8364 C CA . GLY B 1 255 ? 23.93232 108.35973 14.17980 1.000 17.77906 271 GLY B CA 1
ATOM 8365 C C . GLY B 1 255 ? 24.38960 107.48563 15.33009 1.000 17.69402 271 GLY B C 1
ATOM 8366 O O . GLY B 1 255 ? 24.61500 106.29483 15.17802 1.000 17.54158 271 GLY B O 1
ATOM 8370 N N . ILE B 1 256 ? 24.51407 108.11705 16.49164 1.000 17.37667 272 ILE B N 1
ATOM 8371 C CA . ILE B 1 256 ? 24.71637 107.44456 17.76429 1.000 17.25087 272 ILE B CA 1
ATOM 8372 C C . ILE B 1 256 ? 23.62339 107.94557 18.68195 1.000 18.60930 272 ILE B C 1
ATOM 8373 O O . ILE B 1 256 ? 23.55637 109.13663 18.96413 1.000 19.38512 272 ILE B O 1
ATOM 8389 N N . ILE B 1 257 ? 22.73984 107.03684 19.09115 1.000 18.28702 273 ILE B N 1
ATOM 8390 C CA . ILE B 1 257 ? 21.57454 107.34464 19.90849 1.000 17.83417 273 ILE B CA 1
ATOM 8391 C C . ILE B 1 257 ? 21.82783 106.80360 21.30491 1.000 18.63607 273 ILE B C 1
ATOM 8392 O O . ILE B 1 257 ? 22.38075 105.71646 21.45818 1.000 17.72079 273 ILE B O 1
ATOM 8408 N N . SER B 1 258 ? 21.48451 107.59368 22.32208 1.000 19.20445 274 SER B N 1
ATOM 8409 C CA . SER B 1 258 ? 21.41490 107.11789 23.69848 1.000 21.94821 274 SER B CA 1
ATOM 8410 C C . SER B 1 258 ? 19.97688 107.23557 24.17669 1.000 22.20563 274 SER B C 1
ATOM 8411 O O . SER B 1 258 ? 19.34941 108.29402 24.01336 1.000 22.17425 274 SER B O 1
ATOM 8419 N N . ILE B 1 259 ? 19.49543 106.17091 24.80748 1.000 23.38114 275 ILE B N 1
ATOM 8420 C CA . ILE B 1 259 ? 18.14311 106.08253 25.32230 1.000 23.22371 275 ILE B CA 1
ATOM 8421 C C . ILE B 1 259 ? 18.23084 105.72372 26.79052 1.000 22.42331 275 ILE B C 1
ATOM 8422 O O . ILE B 1 259 ? 18.84686 104.70626 27.14463 1.000 23.18217 275 ILE B O 1
ATOM 8438 N N . GLU B 1 260 ? 17.59549 106.52765 27.63668 1.000 21.78060 276 GLU B N 1
ATOM 8439 C CA . GLU B 1 260 ? 17.36072 106.18446 29.03074 1.000 22.98829 276 GLU B CA 1
ATOM 8440 C C . GLU B 1 260 ? 15.86063 106.03423 29.19901 1.000 21.74800 276 GLU B C 1
ATOM 8441 O O . GLU B 1 260 ? 15.09970 106.93033 28.83430 1.000 21.55156 276 GLU B O 1
ATOM 8453 N N . SER B 1 261 ? 15.43899 104.91653 29.78240 1.000 21.33006 277 SER B N 1
ATOM 8454 C CA . SER B 1 261 ? 14.03663 104.58894 29.85234 1.000 21.17405 277 SER B CA 1
ATOM 8455 C C . SER B 1 261 ? 13.76674 103.85237 31.15127 1.000 21.28245 277 SER B C 1
ATOM 8456 O O . SER B 1 261 ? 14.64798 103.17922 31.69106 1.000 22.67298 277 SER B O 1
ATOM 8464 N N . ASN B 1 262 ? 12.52874 103.97942 31.63857 1.000 21.33253 278 ASN B N 1
ATOM 8465 C CA . ASN B 1 262 ? 12.07152 103.11627 32.72915 1.000 20.91369 278 ASN B CA 1
ATOM 8466 C C . ASN B 1 262 ? 11.49852 101.76970 32.25672 1.000 21.57674 278 ASN B C 1
ATOM 8467 O O . ASN B 1 262 ? 11.17866 100.93083 33.11051 1.000 21.06461 278 ASN B O 1
ATOM 8478 N N . ALA B 1 263 ? 11.38149 101.55105 30.96141 1.000 20.61194 279 ALA B N 1
ATOM 8479 C CA . ALA B 1 263 ? 11.01273 100.24816 30.40807 1.000 21.16649 279 ALA B CA 1
ATOM 8480 C C . ALA B 1 263 ? 12.20392 99.29666 30.50555 1.000 21.70535 279 ALA B C 1
ATOM 8481 O O . ALA B 1 263 ? 13.33141 99.70364 30.80986 1.000 23.23991 279 ALA B O 1
ATOM 8488 N N . SER B 1 264 ? 11.92804 97.99168 30.32486 1.000 20.68074 280 SER B N 1
ATOM 8489 C CA . SER B 1 264 ? 12.96312 96.98830 30.40097 1.000 19.67411 280 SER B CA 1
ATOM 8490 C C . SER B 1 264 ? 13.88360 97.07916 29.18839 1.000 17.55333 280 SER B C 1
ATOM 8491 O O . SER B 1 264 ? 13.57391 97.70383 28.16537 1.000 16.16934 280 SER B O 1
ATOM 8499 N N . TYR B 1 265 ? 15.02909 96.40929 29.29384 1.000 16.85472 281 TYR B N 1
ATOM 8500 C CA . TYR B 1 265 ? 15.95000 96.36434 28.15027 1.000 17.17299 281 TYR B CA 1
ATOM 8501 C C . TYR B 1 265 ? 15.30241 95.75020 26.93113 1.000 16.02193 281 TYR B C 1
ATOM 8502 O O . TYR B 1 265 ? 15.46027 96.25702 25.80276 1.000 15.46873 281 TYR B O 1
ATOM 8520 N N . ASN B 1 266 ? 14.60575 94.62318 27.09276 1.000 16.57865 282 ASN B N 1
ATOM 8521 C CA . ASN B 1 266 ? 13.99002 94.02102 25.91784 1.000 17.87396 282 ASN B CA 1
ATOM 8522 C C . ASN B 1 266 ? 12.91739 94.93523 25.29466 1.000 16.56652 282 ASN B C 1
ATOM 8523 O O . ASN B 1 266 ? 12.74223 94.95332 24.07590 1.000 16.83921 282 ASN B O 1
ATOM 8534 N N . GLU B 1 267 ? 12.15684 95.64592 26.11295 1.000 15.80233 283 GLU B N 1
ATOM 8535 C CA . GLU B 1 267 ? 11.16885 96.59882 25.57919 1.000 14.87439 283 GLU B CA 1
ATOM 8536 C C . GLU B 1 267 ? 11.83167 97.73791 24.81617 1.000 16.11872 283 GLU B C 1
ATOM 8537 O O . GLU B 1 267 ? 11.39991 98.10059 23.70994 1.000 17.04658 283 GLU B O 1
ATOM 8549 N N . VAL B 1 268 ? 12.88732 98.33351 25.38353 1.000 16.53884 284 VAL B N 1
ATOM 8550 C CA . VAL B 1 268 ? 13.57522 99.43502 24.71248 1.000 16.32190 284 VAL B CA 1
ATOM 8551 C C . VAL B 1 268 ? 14.26434 98.95014 23.43770 1.000 16.44559 284 VAL B C 1
ATOM 8552 O O . VAL B 1 268 ? 14.21327 99.59869 22.38928 1.000 17.15945 284 VAL B O 1
ATOM 8565 N N . ASN B 1 269 ? 14.93180 97.80620 23.52922 1.000 16.22896 285 ASN B N 1
ATOM 8566 C CA . ASN B 1 269 ? 15.64396 97.26375 22.38628 1.000 16.91695 285 ASN B CA 1
ATOM 8567 C C . ASN B 1 269 ? 14.68876 96.94424 21.25244 1.000 16.06504 285 ASN B C 1
ATOM 8568 O O . ASN B 1 269 ? 14.95100 97.29602 20.10116 1.000 15.36633 285 ASN B O 1
ATOM 8579 N N . PHE B 1 270 ? 13.55442 96.28920 21.55280 1.000 15.57781 286 PHE B N 1
ATOM 8580 C CA . PHE B 1 270 ? 12.56283 96.04534 20.50637 1.000 15.75713 286 PHE B CA 1
ATOM 8581 C C . PHE B 1 270 ? 12.10966 97.34600 19.83480 1.000 14.93110 286 PHE B C 1
ATOM 8582 O O . PHE B 1 270 ? 12.04193 97.44101 18.59414 1.000 14.64099 286 PHE B O 1
ATOM 8599 N N . ALA B 1 271 ? 11.81671 98.36212 20.64610 1.000 15.44096 287 ALA B N 1
ATOM 8600 C CA . ALA B 1 271 ? 11.31411 99.63173 20.13803 1.000 15.87834 287 ALA B CA 1
ATOM 8601 C C . ALA B 1 271 ? 12.33464 100.33279 19.26516 1.000 15.26185 287 ALA B C 1
ATOM 8602 O O . ALA B 1 271 ? 11.98235 100.91601 18.24012 1.000 15.47101 287 ALA B O 1
ATOM 8609 N N . LEU B 1 272 ? 13.59363 100.36901 19.70788 1.000 14.99942 288 LEU B N 1
ATOM 8610 C CA . LEU B 1 272 ? 14.66889 100.96682 18.93085 1.000 15.07195 288 LEU B CA 1
ATOM 8611 C C . LEU B 1 272 ? 14.82910 100.28248 17.58187 1.000 15.23605 288 LEU B C 1
ATOM 8612 O O . LEU B 1 272 ? 14.94036 100.95007 16.54432 1.000 14.81754 288 LEU B O 1
ATOM 8628 N N . LYS B 1 273 ? 14.87097 98.93850 17.58067 1.000 15.67590 289 LYS B N 1
ATOM 8629 C CA . LYS B 1 273 ? 14.99020 98.22534 16.30962 1.000 16.12667 289 LYS B CA 1
ATOM 8630 C C . LYS B 1 273 ? 13.77800 98.48458 15.42472 1.000 16.54078 289 LYS B C 1
ATOM 8631 O O . LYS B 1 273 ? 13.91207 98.61688 14.19576 1.000 16.61910 289 LYS B O 1
ATOM 8650 N N . ALA B 1 274 ? 12.58841 98.55275 16.02953 1.000 16.45926 290 ALA B N 1
ATOM 8651 C CA . ALA B 1 274 ? 11.37699 98.86152 15.27134 1.000 15.21293 290 ALA B CA 1
ATOM 8652 C C . ALA B 1 274 ? 11.50337 100.21283 14.54669 1.000 14.97433 290 ALA B C 1
ATOM 8653 O O . ALA B 1 274 ? 11.09877 100.33346 13.38652 1.000 15.59258 290 ALA B O 1
ATOM 8660 N N . ALA B 1 275 ? 12.07399 101.23643 15.22042 1.000 14.29179 291 ALA B N 1
ATOM 8661 C CA . ALA B 1 275 ? 12.27777 102.54903 14.58593 1.000 15.45684 291 ALA B CA 1
ATOM 8662 C C . ALA B 1 275 ? 13.28120 102.46021 13.44666 1.000 15.33733 291 ALA B C 1
ATOM 8663 O O . ALA B 1 275 ? 13.06086 103.00373 12.35377 1.000 16.24955 291 ALA B O 1
ATOM 8670 N N . LEU B 1 276 ? 14.39731 101.77672 13.69231 1.000 15.85629 292 LEU B N 1
ATOM 8671 C CA . LEU B 1 276 ? 15.48646 101.74235 12.73142 1.000 17.64037 292 LEU B CA 1
ATOM 8672 C C . LEU B 1 276 ? 15.09518 100.97697 11.47804 1.000 21.12028 292 LEU B C 1
ATOM 8673 O O . LEU B 1 276 ? 15.58024 101.30856 10.38000 1.000 25.49241 292 LEU B O 1
ATOM 8689 N N . THR B 1 277 ? 14.23039 99.96774 11.60485 1.000 19.35828 293 THR B N 1
ATOM 8690 C CA . THR B 1 277 ? 13.79578 99.13516 10.48397 1.000 18.42923 293 THR B CA 1
ATOM 8691 C C . THR B 1 277 ? 12.41134 99.47173 9.93257 1.000 17.87704 293 THR B C 1
ATOM 8692 O O . THR B 1 277 ? 11.93324 98.77280 9.02010 1.000 17.89906 293 THR B O 1
ATOM 8702 N N . ALA B 1 278 ? 11.74315 100.48621 10.45055 1.000 17.02684 294 ALA B N 1
ATOM 8703 C CA . ALA B 1 278 ? 10.37958 100.77994 10.03028 1.000 17.48059 294 ALA B CA 1
ATOM 8704 C C . ALA B 1 278 ? 10.33598 101.20757 8.55856 1.000 17.36054 294 ALA B C 1
ATOM 8705 O O . ALA B 1 278 ? 11.26187 101.83294 8.03938 1.000 16.79595 294 ALA B O 1
ATOM 8712 N N . GLY B 1 279 ? 9.22259 100.88513 7.89293 1.000 18.58062 295 GLY B N 1
ATOM 8713 C CA . GLY B 1 279 ? 8.99280 101.40887 6.54508 1.000 19.59228 295 GLY B CA 1
ATOM 8714 C C . GLY B 1 279 ? 8.74248 102.90129 6.60329 1.000 17.88203 295 GLY B C 1
ATOM 8715 O O . GLY B 1 279 ? 8.30871 103.43498 7.62071 1.000 19.01136 295 GLY B O 1
ATOM 8719 N N . ILE B 1 280 ? 9.05938 103.58436 5.51176 1.000 16.63445 296 ILE B N 1
ATOM 8720 C CA . ILE B 1 280 ? 8.83948 105.03024 5.38054 1.000 15.33206 296 ILE B CA 1
ATOM 8721 C C . ILE B 1 280 ? 7.83278 105.23581 4.28229 1.000 16.28648 296 ILE B C 1
ATOM 8722 O O . ILE B 1 280 ? 8.06539 104.84641 3.12870 1.000 17.41541 296 ILE B O 1
ATOM 8738 N N . VAL B 1 281 ? 6.68257 105.76863 4.63928 1.000 16.87169 297 VAL B N 1
ATOM 8739 C CA . VAL B 1 281 ? 5.56590 105.90760 3.71664 1.000 20.58840 297 VAL B CA 1
ATOM 8740 C C . VAL B 1 281 ? 5.12845 107.36088 3.68600 1.000 19.05252 297 VAL B C 1
ATOM 8741 O O . VAL B 1 281 ? 4.66771 107.88318 4.69970 1.000 18.30547 297 VAL B O 1
ATOM 8754 N N . ASN B 1 282 ? 5.24525 107.98565 2.52504 1.000 18.25814 298 ASN B N 1
ATOM 8755 C CA . ASN B 1 282 ? 4.91306 109.39750 2.31488 1.000 19.53578 298 ASN B CA 1
ATOM 8756 C C . ASN B 1 282 ? 5.49825 110.27071 3.43690 1.000 19.29132 298 ASN B C 1
ATOM 8757 O O . ASN B 1 282 ? 4.83465 111.16035 3.98556 1.000 18.70884 298 ASN B O 1
ATOM 8768 N N . GLY B 1 283 ? 6.75613 110.00734 3.76252 1.000 20.09495 299 GLY B N 1
ATOM 8769 C CA . GLY B 1 283 ? 7.48098 110.80102 4.73012 1.000 20.55748 299 GLY B CA 1
ATOM 8770 C C . GLY B 1 283 ? 7.17997 110.48296 6.16523 1.000 19.86037 299 GLY B C 1
ATOM 8771 O O . GLY B 1 283 ? 7.65075 111.19890 7.04719 1.000 21.09562 299 GLY B O 1
ATOM 8775 N N . SER B 1 284 ? 6.40877 109.42698 6.43584 1.000 19.05262 300 SER B N 1
ATOM 8776 C CA . SER B 1 284 ? 6.04284 109.03628 7.78860 1.000 20.97904 300 SER B CA 1
ATOM 8777 C C . SER B 1 284 ? 6.74550 107.73785 8.15236 1.000 18.49659 300 SER B C 1
ATOM 8778 O O . SER B 1 284 ? 6.84277 106.81436 7.33396 1.000 19.28510 300 SER B O 1
ATOM 8786 N N . LEU B 1 285 ? 7.28299 107.68151 9.37319 1.000 17.88792 301 LEU B N 1
ATOM 8787 C CA . LEU B 1 285 ? 7.92934 106.47845 9.88659 1.000 16.83543 301 LEU B CA 1
ATOM 8788 C C . LEU B 1 285 ? 6.83374 105.52471 10.37669 1.000 17.06519 301 LEU B C 1
ATOM 8789 O O . LEU B 1 285 ? 6.11602 105.81725 11.35062 1.000 17.30941 301 LEU B O 1
ATOM 8805 N N . ASN B 1 286 ? 6.69839 104.38686 9.71523 1.000 17.87975 302 ASN B N 1
ATOM 8806 C CA . ASN B 1 286 ? 5.60119 103.46757 9.99434 1.000 20.38977 302 ASN B CA 1
ATOM 8807 C C . ASN B 1 286 ? 5.96280 102.50877 11.13709 1.000 19.66670 302 ASN B C 1
ATOM 8808 O O . ASN B 1 286 ? 5.98402 101.29002 10.99092 1.000 21.32506 302 ASN B O 1
ATOM 8819 N N . ILE B 1 287 ? 6.30757 103.09399 12.27406 1.000 17.73402 303 ILE B N 1
ATOM 8820 C CA . ILE B 1 287 ? 6.62961 102.32808 13.48719 1.000 17.61186 303 ILE B CA 1
ATOM 8821 C C . ILE B 1 287 ? 5.35537 101.95868 14.23979 1.000 17.31110 303 ILE B C 1
ATOM 8822 O O . ILE B 1 287 ? 4.39124 102.73225 14.29304 1.000 18.57260 303 ILE B O 1
ATOM 8838 N N . ASP B 1 288 ? 5.34845 100.80317 14.88340 1.000 17.31690 304 ASP B N 1
ATOM 8839 C CA . ASP B 1 288 ? 4.21420 100.46308 15.73545 1.000 18.96149 304 ASP B CA 1
ATOM 8840 C C . ASP B 1 288 ? 4.04495 101.47060 16.86879 1.000 19.08145 304 ASP B C 1
ATOM 8841 O O . ASP B 1 288 ? 5.01471 102.03516 17.39667 1.000 18.94991 304 ASP B O 1
ATOM 8850 N N . SER B 1 289 ? 2.78049 101.66600 17.28287 1.000 21.34492 305 SER B N 1
ATOM 8851 C CA A SER B 1 289 ? 2.44515 102.74476 18.21170 0.481 23.20054 305 SER B CA 1
ATOM 8852 C CA B SER B 1 289 ? 2.45759 102.75443 18.20071 0.519 23.20057 305 SER B CA 1
ATOM 8853 C C . SER B 1 289 ? 3.09072 102.55681 19.57779 1.000 21.20329 305 SER B C 1
ATOM 8854 O O . SER B 1 289 ? 3.46698 103.53649 20.23360 1.000 20.25519 305 SER B O 1
ATOM 8868 N N . ASN B 1 290 ? 3.19580 101.31208 20.05498 1.000 19.58640 306 ASN B N 1
ATOM 8869 C CA . ASN B 1 290 ? 3.77155 101.10577 21.38997 1.000 20.85785 306 ASN B CA 1
ATOM 8870 C C . ASN B 1 290 ? 5.25880 101.43560 21.39859 1.000 18.57200 306 ASN B C 1
ATOM 8871 O O . ASN B 1 290 ? 5.75909 102.08638 22.31691 1.000 18.88354 306 ASN B O 1
ATOM 8882 N N . SER B 1 291 ? 5.97173 101.00654 20.37312 1.000 17.50886 307 SER B N 1
ATOM 8883 C CA . SER B 1 291 ? 7.38200 101.36882 20.25566 1.000 16.40682 307 SER B CA 1
ATOM 8884 C C . SER B 1 291 ? 7.57241 102.87671 20.19649 1.000 16.88556 307 SER B C 1
ATOM 8885 O O . SER B 1 291 ? 8.48244 103.43072 20.82142 1.000 16.80912 307 SER B O 1
ATOM 8893 N N . LYS B 1 292 ? 6.72115 103.56579 19.45538 1.000 16.38007 308 LYS B N 1
ATOM 8894 C CA . LYS B 1 292 ? 6.84100 105.01592 19.38824 1.000 16.68494 308 LYS B CA 1
ATOM 8895 C C . LYS B 1 292 ? 6.67403 105.63149 20.76636 1.000 17.88987 308 LYS B C 1
ATOM 8896 O O . LYS B 1 292 ? 7.41133 106.56050 21.14445 1.000 17.55813 308 LYS B O 1
ATOM 8915 N N . LYS B 1 293 ? 5.67992 105.15978 21.51169 1.000 18.85037 309 LYS B N 1
ATOM 8916 C CA . LYS B 1 293 ? 5.41542 105.68465 22.85033 1.000 20.68949 309 LYS B CA 1
ATOM 8917 C C . LYS B 1 293 ? 6.61505 105.47731 23.77281 1.000 17.88139 309 LYS B C 1
ATOM 8918 O O . LYS B 1 293 ? 7.03594 106.40063 24.48613 1.000 18.59349 309 LYS B O 1
ATOM 8937 N N . ILE B 1 294 ? 7.18866 104.27955 23.75972 1.000 16.25545 310 ILE B N 1
ATOM 8938 C CA . ILE B 1 294 ? 8.38488 104.01345 24.56252 1.000 18.18385 310 ILE B CA 1
ATOM 8939 C C . ILE B 1 294 ? 9.49038 105.00944 24.22900 1.000 18.63891 310 ILE B C 1
ATOM 8940 O O . ILE B 1 294 ? 10.15101 105.55018 25.12698 1.000 19.83740 310 ILE B O 1
ATOM 8956 N N . LEU B 1 295 ? 9.75240 105.22843 22.93301 1.000 18.20122 311 LEU B N 1
ATOM 8957 C CA . LEU B 1 295 ? 10.83361 106.14159 22.56178 1.000 17.31259 311 LEU B CA 1
ATOM 8958 C C . LEU B 1 295 ? 10.47235 107.58869 22.88255 1.000 17.95094 311 LEU B C 1
ATOM 8959 O O . LEU B 1 295 ? 11.33812 108.36700 23.29657 1.000 18.00157 311 LEU B O 1
ATOM 8975 N N . GLU B 1 296 ? 9.20416 107.97008 22.71672 1.000 18.75091 312 GLU B N 1
ATOM 8976 C CA . GLU B 1 296 ? 8.79676 109.33461 23.04705 1.000 20.14035 312 GLU B CA 1
ATOM 8977 C C . GLU B 1 296 ? 8.86507 109.58956 24.53928 1.000 21.99386 312 GLU B C 1
ATOM 8978 O O . GLU B 1 296 ? 9.09053 110.72585 24.97046 1.000 23.54418 312 GLU B O 1
ATOM 8990 N N . GLU B 1 297 ? 8.61842 108.57451 25.34987 1.000 21.37224 313 GLU B N 1
ATOM 8991 C CA . GLU B 1 297 ? 8.65825 108.77099 26.80264 1.000 23.37561 313 GLU B CA 1
ATOM 8992 C C . GLU B 1 297 ? 10.07718 108.68803 27.36368 1.000 23.78637 313 GLU B C 1
ATOM 8993 O O . GLU B 1 297 ? 10.31850 109.15413 28.48361 1.000 26.56812 313 GLU B O 1
ATOM 9005 N N . SER B 1 298 ? 11.02168 108.15018 26.59677 1.000 21.93403 314 SER B N 1
ATOM 9006 C CA A SER B 1 298 ? 12.39743 108.02224 27.03870 0.682 21.35539 314 SER B CA 1
ATOM 9007 C CA B SER B 1 298 ? 12.39689 108.01950 27.04021 0.318 21.27522 314 SER B CA 1
ATOM 9008 C C . SER B 1 298 ? 13.10820 109.36422 26.97913 1.000 21.48373 314 SER B C 1
ATOM 9009 O O . SER B 1 298 ? 12.62725 110.33108 26.37425 1.000 24.19480 314 SER B O 1
ATOM 9023 N N . ASP B 1 299 ? 14.28218 109.41136 27.62128 1.000 22.79543 315 ASP B N 1
ATOM 9024 C CA . ASP B 1 299 ? 15.25110 110.48899 27.43570 1.000 24.80105 315 ASP B CA 1
ATOM 9025 C C . ASP B 1 299 ? 16.16652 110.07052 26.28050 1.000 23.72213 315 ASP B C 1
ATOM 9026 O O . ASP B 1 299 ? 16.97936 109.15770 26.42919 1.000 23.32664 315 ASP B O 1
ATOM 9035 N N . LEU B 1 300 ? 15.99790 110.69414 25.11775 1.000 22.52849 316 LEU B N 1
ATOM 9036 C CA . LEU B 1 300 ? 16.63874 110.22620 23.89261 1.000 22.27271 316 LEU B CA 1
ATOM 9037 C C . LEU B 1 300 ? 17.48939 111.34564 23.32179 1.000 23.27041 316 LEU B C 1
ATOM 9038 O O . LEU B 1 300 ? 16.99932 112.46826 23.15824 1.000 23.95333 316 LEU B O 1
ATOM 9054 N N . SER B 1 301 ? 18.76164 111.05260 23.05785 1.000 23.41680 317 SER B N 1
ATOM 9055 C CA . SER B 1 301 ? 19.67958 112.01331 22.42851 1.000 25.06995 317 SER B CA 1
ATOM 9056 C C . SER B 1 301 ? 20.32259 111.33168 21.23771 1.000 22.17105 317 SER B C 1
ATOM 9057 O O . SER B 1 301 ? 20.62538 110.15062 21.30874 1.000 21.69348 317 SER B O 1
ATOM 9065 N N . VAL B 1 302 ? 20.51617 112.04490 20.13186 1.000 22.05202 318 VAL B N 1
ATOM 9066 C CA A VAL B 1 302 ? 21.18389 111.46713 18.97784 0.601 20.86039 318 VAL B CA 1
ATOM 9067 C CA B VAL B 1 302 ? 21.18959 111.45495 18.98611 0.399 20.80987 318 VAL B CA 1
ATOM 9068 C C . VAL B 1 302 ? 22.27099 112.41330 18.50973 1.000 20.97271 318 VAL B C 1
ATOM 9069 O O . VAL B 1 302 ? 22.03833 113.62565 18.37343 1.000 21.69198 318 VAL B O 1
ATOM 9093 N N . TYR B 1 303 ? 23.43014 111.86225 18.27783 1.000 19.40001 319 TYR B N 1
ATOM 9094 C CA . TYR B 1 303 ? 24.56251 112.52008 17.66298 1.000 19.33499 319 TYR B CA 1
ATOM 9095 C C . TYR B 1 303 ? 24.50940 112.15871 16.19142 1.000 19.31759 319 TYR B C 1
ATOM 9096 O O . TYR B 1 303 ? 24.51118 110.96640 15.84601 1.000 19.22346 319 TYR B O 1
ATOM 9114 N N . LEU B 1 304 ? 24.37100 113.16371 15.33259 1.000 20.45342 320 LEU B N 1
ATOM 9115 C CA . LEU B 1 304 ? 24.08651 112.92917 13.91772 1.000 20.90303 320 LEU B CA 1
ATOM 9116 C C . LEU B 1 304 ? 25.19719 113.50095 13.05666 1.000 21.44052 320 LEU B C 1
ATOM 9117 O O . LEU B 1 304 ? 25.57669 114.66049 13.21556 1.000 24.29878 320 LEU B O 1
ATOM 9133 N N . VAL B 1 305 ? 25.69728 112.68725 12.13097 1.000 19.62164 321 VAL B N 1
ATOM 9134 C CA . VAL B 1 305 ? 26.68446 113.10613 11.14432 1.000 20.33159 321 VAL B CA 1
ATOM 9135 C C . VAL B 1 305 ? 26.07051 112.83786 9.77032 1.000 19.57781 321 VAL B C 1
ATOM 9136 O O . VAL B 1 305 ? 25.74684 111.68851 9.46399 1.000 19.76963 321 VAL B O 1
ATOM 9149 N N . GLY B 1 306 ? 25.94912 113.86865 8.94495 1.000 20.47392 322 GLY B N 1
ATOM 9150 C CA . GLY B 1 306 ? 25.40137 113.71117 7.60601 1.000 22.26751 322 GLY B CA 1
ATOM 9151 C C . GLY B 1 306 ? 23.89217 113.91566 7.53047 1.000 23.26717 322 GLY B C 1
ATOM 9152 O O . GLY B 1 306 ? 23.25336 113.41282 6.59463 1.000 23.06782 322 GLY B O 1
ATOM 9156 N N . GLY B 1 307 ? 23.31725 114.60018 8.49010 1.000 25.08408 323 GLY B N 1
ATOM 9157 C CA . GLY B 1 307 ? 21.92779 115.01548 8.38149 1.000 26.06664 323 GLY B CA 1
ATOM 9158 C C . GLY B 1 307 ? 21.74197 116.00375 7.24108 1.000 24.10922 323 GLY B C 1
ATOM 9159 O O . GLY B 1 307 ? 22.68085 116.68417 6.82497 1.000 24.31529 323 GLY B O 1
ATOM 9163 N N . ARG B 1 308 ? 20.51016 116.08520 6.73164 1.000 21.43715 324 ARG B N 1
ATOM 9164 C CA . ARG B 1 308 ? 20.25857 116.99719 5.61905 1.000 20.37360 324 ARG B CA 1
ATOM 9165 C C . ARG B 1 308 ? 20.60039 118.42686 5.99387 1.000 21.57863 324 ARG B C 1
ATOM 9166 O O . ARG B 1 308 ? 20.22815 118.90195 7.06027 1.000 23.57813 324 ARG B O 1
ATOM 9187 N N . GLY B 1 309 ? 21.21016 119.12289 5.05997 1.000 21.70266 325 GLY B N 1
ATOM 9188 C CA . GLY B 1 309 ? 21.40087 120.55482 5.09966 1.000 25.31959 325 GLY B CA 1
ATOM 9189 C C . GLY B 1 309 ? 22.69986 121.04287 5.70164 1.000 28.95806 325 GLY B C 1
ATOM 9190 O O . GLY B 1 309 ? 22.91772 122.25519 5.75997 1.000 29.52318 325 GLY B O 1
ATOM 9194 N N . THR B 1 310 ? 23.51125 120.18225 6.26183 1.000 36.03156 326 THR B N 1
ATOM 9195 C CA . THR B 1 310 ? 24.58731 120.66480 7.12303 1.000 49.28726 326 THR B CA 1
ATOM 9196 C C . THR B 1 310 ? 25.80130 119.76797 6.95897 1.000 63.06820 326 THR B C 1
ATOM 9197 O O . THR B 1 310 ? 25.67224 118.54967 6.80339 1.000 67.86906 326 THR B O 1
ATOM 9208 N N . ASP B 1 311 ? 26.97224 120.39860 6.97083 1.000 66.85567 327 ASP B N 1
ATOM 9209 C CA . ASP B 1 311 ? 28.24308 119.70455 7.09030 1.000 62.45654 327 ASP B CA 1
ATOM 9210 C C . ASP B 1 311 ? 28.66775 119.51331 8.54227 1.000 56.24000 327 ASP B C 1
ATOM 9211 O O . ASP B 1 311 ? 29.68276 118.85253 8.79486 1.000 51.13268 327 ASP B O 1
ATOM 9220 N N . ALA B 1 312 ? 27.92940 120.07775 9.49449 1.000 49.07754 328 ALA B N 1
ATOM 9221 C CA . ALA B 1 312 ? 28.33000 119.99890 10.89030 1.000 42.21092 328 ALA B CA 1
ATOM 9222 C C . ALA B 1 312 ? 27.81365 118.69397 11.51313 1.000 39.11945 328 ALA B C 1
ATOM 9223 O O . ALA B 1 312 ? 26.98193 117.97346 10.96608 1.000 36.69700 328 ALA B O 1
ATOM 9230 N N . VAL B 1 313 ? 28.34359 118.37091 12.63813 1.000 36.72276 329 VAL B N 1
ATOM 9231 C CA . VAL B 1 313 ? 27.67630 117.36512 13.43479 1.000 37.70062 329 VAL B CA 1
ATOM 9232 C C . VAL B 1 313 ? 26.51904 118.05597 14.13374 1.000 35.42357 329 VAL B C 1
ATOM 9233 O O . VAL B 1 313 ? 26.53210 119.27864 14.32465 1.000 36.74153 329 VAL B O 1
ATOM 9246 N N . GLN B 1 314 ? 25.48071 117.29187 14.46482 1.000 32.86574 330 GLN B N 1
ATOM 9247 C CA . GLN B 1 314 ? 24.34290 117.80504 15.21619 1.000 30.29082 330 GLN B CA 1
ATOM 9248 C C . GLN B 1 314 ? 24.10593 116.89710 16.40785 1.000 26.78770 330 GLN B C 1
ATOM 9249 O O . GLN B 1 314 ? 24.24955 115.67241 16.29909 1.000 24.46332 330 GLN B O 1
ATOM 9263 N N . VAL B 1 315 ? 23.72301 117.47812 17.53291 1.000 25.64439 331 VAL B N 1
ATOM 9264 C CA . VAL B 1 315 ? 23.16482 116.70864 18.64018 1.000 26.87821 331 VAL B CA 1
ATOM 9265 C C . VAL B 1 315 ? 21.74362 117.18787 18.83379 1.000 27.31091 331 VAL B C 1
ATOM 9266 O O . VAL B 1 315 ? 21.51353 118.39676 18.97210 1.000 28.74097 331 VAL B O 1
ATOM 9279 N N . ILE B 1 316 ? 20.79050 116.26382 18.78875 1.000 28.35948 332 ILE B N 1
ATOM 9280 C CA A ILE B 1 316 ? 19.37039 116.57320 18.90722 0.564 30.87677 332 ILE B CA 1
ATOM 9281 C CA B ILE B 1 316 ? 19.37921 116.59935 18.93130 0.436 30.88762 332 ILE B CA 1
ATOM 9282 C C . ILE B 1 316 ? 18.76074 115.70929 20.00059 1.000 28.72321 332 ILE B C 1
ATOM 9283 O O . ILE B 1 316 ? 19.17001 114.56909 20.20995 1.000 27.25379 332 ILE B O 1
ATOM 9313 N N . LYS B 1 317 ? 17.78427 116.25290 20.69866 1.000 28.24679 333 LYS B N 1
ATOM 9314 C CA . LYS B 1 317 ? 17.05964 115.49939 21.71546 1.000 28.23964 333 LYS B CA 1
ATOM 9315 C C . LYS B 1 317 ? 15.69555 115.12446 21.17893 1.000 25.62553 333 LYS B C 1
ATOM 9316 O O . LYS B 1 317 ? 15.04714 115.92958 20.50777 1.000 26.57357 333 LYS B O 1
ATOM 9335 N N . GLY B 1 318 ? 15.24145 113.92545 21.51224 1.000 23.18839 334 GLY B N 1
ATOM 9336 C CA . GLY B 1 318 ? 13.85144 113.59566 21.29426 1.000 22.53774 334 GLY B CA 1
ATOM 9337 C C . GLY B 1 318 ? 13.63190 112.68408 20.10595 1.000 22.64608 334 GLY B C 1
ATOM 9338 O O . GLY B 1 318 ? 14.38175 112.69457 19.11270 1.000 23.03831 334 GLY B O 1
ATOM 9342 N N . PHE B 1 319 ? 12.55042 111.90480 20.19256 1.000 22.67818 335 PHE B N 1
ATOM 9343 C CA . PHE B 1 319 ? 12.21230 110.96525 19.14282 1.000 22.66925 335 PHE B CA 1
ATOM 9344 C C . PHE B 1 319 ? 11.95175 111.66690 17.80743 1.000 21.83416 335 PHE B C 1
ATOM 9345 O O . PHE B 1 319 ? 12.33048 111.14974 16.75722 1.000 21.91041 335 PHE B O 1
ATOM 9362 N N . ALA B 1 320 ? 11.29294 112.83721 17.81833 1.000 21.73036 336 ALA B N 1
ATOM 9363 C CA . ALA B 1 320 ? 10.95112 113.50562 16.55811 1.000 20.97176 336 ALA B CA 1
ATOM 9364 C C . ALA B 1 320 ? 12.19173 113.72626 15.68424 1.000 21.17260 336 ALA B C 1
ATOM 9365 O O . ALA B 1 320 ? 12.16606 113.45700 14.47429 1.000 21.17778 336 ALA B O 1
ATOM 9372 N N . GLY B 1 321 ? 13.28928 114.20196 16.28490 1.000 21.19584 337 GLY B N 1
ATOM 9373 C CA . GLY B 1 321 ? 14.49238 114.49116 15.51664 1.000 21.72375 337 GLY B CA 1
ATOM 9374 C C . GLY B 1 321 ? 15.19695 113.23098 15.04422 1.000 19.92865 337 GLY B C 1
ATOM 9375 O O . GLY B 1 321 ? 15.78490 113.20647 13.94611 1.000 21.53424 337 GLY B O 1
ATOM 9379 N N . PHE B 1 322 ? 15.14032 112.17310 15.85440 1.000 17.38523 338 PHE B N 1
ATOM 9380 C CA . PHE B 1 322 ? 15.64216 110.86134 15.46583 1.000 17.21175 338 PHE B CA 1
ATOM 9381 C C . PHE B 1 322 ? 14.85683 110.31834 14.27498 1.000 17.21349 338 PHE B C 1
ATOM 9382 O O . PHE B 1 322 ? 15.44582 109.88720 13.28390 1.000 17.49440 338 PHE B O 1
ATOM 9399 N N . SER B 1 323 ? 13.51332 110.33369 14.37108 1.000 18.57674 339 SER B N 1
ATOM 9400 C CA . SER B 1 323 ? 12.67327 109.89007 13.26390 1.000 19.45630 339 SER B CA 1
ATOM 9401 C C . SER B 1 323 ? 12.95012 110.69845 11.99928 1.000 18.18914 339 SER B C 1
ATOM 9402 O O . SER B 1 323 ? 13.07908 110.13427 10.90832 1.000 17.76714 339 SER B O 1
ATOM 9410 N N . ASN B 1 324 ? 13.05783 112.02083 12.13541 1.000 18.08740 340 ASN B N 1
ATOM 9411 C CA . ASN B 1 324 ? 13.31491 112.86087 10.95277 1.000 18.09048 340 ASN B CA 1
ATOM 9412 C C . ASN B 1 324 ? 14.59316 112.43476 10.23883 1.000 18.52263 340 ASN B C 1
ATOM 9413 O O . ASN B 1 324 ? 14.65350 112.42620 9.00993 1.000 19.11977 340 ASN B O 1
ATOM 9424 N N . PHE B 1 325 ? 15.65121 112.13295 10.99804 1.000 17.85184 341 PHE B N 1
ATOM 9425 C CA . PHE B 1 325 ? 16.89904 111.68853 10.38676 1.000 17.34692 341 PHE B CA 1
ATOM 9426 C C . PHE B 1 325 ? 16.72530 110.38334 9.62405 1.000 16.74183 341 PHE B C 1
ATOM 9427 O O . PHE B 1 325 ? 17.28266 110.21196 8.51954 1.000 16.25668 341 PHE B O 1
ATOM 9444 N N . ILE B 1 326 ? 15.98995 109.42666 10.20484 1.000 16.95370 342 ILE B N 1
ATOM 9445 C CA . ILE B 1 326 ? 15.76419 108.15630 9.51291 1.000 17.35724 342 ILE B CA 1
ATOM 9446 C C . ILE B 1 326 ? 14.98124 108.38183 8.24274 1.000 17.82517 342 ILE B C 1
ATOM 9447 O O . ILE B 1 326 ? 15.31826 107.85354 7.17217 1.000 18.89304 342 ILE B O 1
ATOM 9463 N N . VAL B 1 327 ? 13.87319 109.10633 8.36071 1.000 17.50506 343 VAL B N 1
ATOM 9464 C CA . VAL B 1 327 ? 12.95348 109.33742 7.24868 1.000 19.07785 343 VAL B CA 1
ATOM 9465 C C . VAL B 1 327 ? 13.64986 110.03881 6.08773 1.000 19.54462 343 VAL B C 1
ATOM 9466 O O . VAL B 1 327 ? 13.37308 109.74779 4.91738 1.000 20.50889 343 VAL B O 1
ATOM 9479 N N . ASN B 1 328 ? 14.56806 110.94411 6.37835 1.000 18.42604 344 ASN B N 1
ATOM 9480 C CA . ASN B 1 328 ? 15.22081 111.71794 5.31515 1.000 19.93022 344 ASN B CA 1
ATOM 9481 C C . ASN B 1 328 ? 16.58104 111.16598 4.91133 1.000 21.71953 344 ASN B C 1
ATOM 9482 O O . ASN B 1 328 ? 17.32153 111.82875 4.15811 1.000 23.40099 344 ASN B O 1
ATOM 9493 N N . GLY B 1 329 ? 16.88801 109.93575 5.30388 1.000 22.74353 345 GLY B N 1
ATOM 9494 C CA . GLY B 1 329 ? 18.11727 109.30566 4.86858 1.000 23.69876 345 GLY B CA 1
ATOM 9495 C C . GLY B 1 329 ? 17.91644 108.62199 3.53045 1.000 23.72058 345 GLY B C 1
ATOM 9496 O O . GLY B 1 329 ? 17.57974 107.43965 3.48902 1.000 24.11637 345 GLY B O 1
ATOM 9500 N N . GLY B 1 330 ? 18.09352 109.35935 2.43235 1.000 22.52617 346 GLY B N 1
ATOM 9501 C CA . GLY B 1 330 ? 17.76769 108.87627 1.11030 1.000 23.04447 346 GLY B CA 1
ATOM 9502 C C . GLY B 1 330 ? 18.98522 108.54706 0.26986 1.000 22.88296 346 GLY B C 1
ATOM 9503 O O . GLY B 1 330 ? 20.11906 108.47698 0.75508 1.000 23.99555 346 GLY B O 1
ATOM 9507 N N . GLN B 1 331 ? 18.71954 108.37371 -1.04256 1.000 22.67806 347 GLN B N 1
ATOM 9508 C CA . GLN B 1 331 ? 19.70441 107.88387 -1.99596 1.000 23.28576 347 GLN B CA 1
ATOM 9509 C C . GLN B 1 331 ? 20.92140 108.79734 -2.04621 1.000 21.92618 347 GLN B C 1
ATOM 9510 O O . GLN B 1 331 ? 20.80789 110.01482 -2.05810 1.000 20.64344 347 GLN B O 1
ATOM 9524 N N . PHE B 1 332 ? 22.10348 108.20255 -2.10091 1.000 21.02320 348 PHE B N 1
ATOM 9525 C CA . PHE B 1 332 ? 23.32401 108.96522 -2.33950 1.000 20.81278 348 PHE B CA 1
ATOM 9526 C C . PHE B 1 332 ? 23.46374 109.31607 -3.81835 1.000 20.92256 348 PHE B C 1
ATOM 9527 O O . PHE B 1 332 ? 23.20317 108.49171 -4.68170 1.000 21.85587 348 PHE B O 1
ATOM 9544 N N . THR B 1 333 ? 23.88986 110.55595 -4.09535 1.000 20.74632 349 THR B N 1
ATOM 9545 C CA . THR B 1 333 ? 24.10571 111.07351 -5.43552 1.000 22.59083 349 THR B CA 1
ATOM 9546 C C . THR B 1 333 ? 25.43587 111.81717 -5.46285 1.000 23.24927 349 THR B C 1
ATOM 9547 O O . THR B 1 333 ? 26.01282 112.13239 -4.40846 1.000 23.03795 349 THR B O 1
ATOM 9558 N N . PRO B 1 334 ? 25.93414 112.16003 -6.63843 1.000 24.83656 350 PRO B N 1
ATOM 9559 C CA . PRO B 1 334 ? 27.16425 112.96060 -6.67429 1.000 25.71515 350 PRO B CA 1
ATOM 9560 C C . PRO B 1 334 ? 27.02881 114.28386 -5.96694 1.000 25.21764 350 PRO B C 1
ATOM 9561 O O . PRO B 1 334 ? 27.98606 114.72130 -5.31768 1.000 27.45144 350 PRO B O 1
ATOM 9572 N N . GLU B 1 335 ? 25.85093 114.93280 -6.03994 1.000 24.13916 351 GLU B N 1
ATOM 9573 C CA . GLU B 1 335 ? 25.63231 116.18542 -5.34044 1.000 24.80011 351 GLU B CA 1
ATOM 9574 C C . GLU B 1 335 ? 25.43827 115.98956 -3.84899 1.000 24.63332 351 GLU B C 1
ATOM 9575 O O . GLU B 1 335 ? 25.75503 116.89668 -3.05761 1.000 24.12436 351 GLU B O 1
ATOM 9587 N N . ALA B 1 336 ? 24.87608 114.84374 -3.45914 1.000 24.10281 352 ALA B N 1
ATOM 9588 C CA . ALA B 1 336 ? 24.56804 114.51935 -2.06609 1.000 22.21093 352 ALA B CA 1
ATOM 9589 C C . ALA B 1 336 ? 25.16917 113.15480 -1.73157 1.000 19.91852 352 ALA B C 1
ATOM 9590 O O . ALA B 1 336 ? 24.46179 112.15352 -1.55922 1.000 19.81808 352 ALA B O 1
ATOM 9597 N N . PRO B 1 337 ? 26.48078 113.09286 -1.56426 1.000 20.00885 353 PRO B N 1
ATOM 9598 C CA . PRO B 1 337 ? 27.13210 111.79409 -1.32925 1.000 20.11098 353 PRO B CA 1
ATOM 9599 C C . PRO B 1 337 ? 27.22624 111.40133 0.13546 1.000 21.80324 353 PRO B C 1
ATOM 9600 O O . PRO B 1 337 ? 27.98673 110.48098 0.46396 1.000 22.51187 353 PRO B O 1
ATOM 9611 N N . GLY B 1 338 ? 26.50802 112.08801 0.99318 1.000 22.65329 354 GLY B N 1
ATOM 9612 C CA . GLY B 1 338 ? 26.77609 112.01743 2.42163 1.000 23.18280 354 GLY B CA 1
ATOM 9613 C C . GLY B 1 338 ? 28.03304 112.80137 2.75941 1.000 22.29947 354 GLY B C 1
ATOM 9614 O O . GLY B 1 338 ? 28.49179 113.66630 1.99264 1.000 23.39835 354 GLY B O 1
ATOM 9618 N N . VAL B 1 339 ? 28.60484 112.47757 3.93232 1.000 20.76381 355 VAL B N 1
ATOM 9619 C CA . VAL B 1 339 ? 29.77255 113.16908 4.47204 1.000 21.09890 355 VAL B CA 1
ATOM 9620 C C . VAL B 1 339 ? 30.67648 112.11894 5.10453 1.000 20.60257 355 VAL B C 1
ATOM 9621 O O . VAL B 1 339 ? 30.23072 110.98077 5.33235 1.000 19.69053 355 VAL B O 1
ATOM 9634 N N . PRO B 1 340 ? 31.92802 112.44628 5.40286 1.000 21.53800 356 PRO B N 1
ATOM 9635 C CA . PRO B 1 340 ? 32.75079 111.51987 6.19643 1.000 22.88997 356 PRO B CA 1
ATOM 9636 C C . PRO B 1 340 ? 32.06961 111.21603 7.51999 1.000 22.94497 356 PRO B C 1
ATOM 9637 O O . PRO B 1 340 ? 31.70827 112.13061 8.27100 1.000 22.05518 356 PRO B O 1
ATOM 9648 N N . ILE B 1 341 ? 31.90264 109.92466 7.80249 1.000 24.23444 357 ILE B N 1
ATOM 9649 C CA . ILE B 1 341 ? 31.22071 109.50927 9.01348 1.000 23.18216 357 ILE B CA 1
ATOM 9650 C C . ILE B 1 341 ? 32.15808 108.78999 9.98398 1.000 23.86539 357 ILE B C 1
ATOM 9651 O O . ILE B 1 341 ? 31.98711 108.92643 11.19983 1.000 24.06373 357 ILE B O 1
ATOM 9667 N N . TYR B 1 342 ? 33.18146 108.09638 9.49201 1.000 23.36350 358 TYR B N 1
ATOM 9668 C CA . TYR B 1 342 ? 34.20287 107.55767 10.36761 1.000 24.95289 358 TYR B CA 1
ATOM 9669 C C . TYR B 1 342 ? 35.47016 107.39670 9.54540 1.000 26.02087 358 TYR B C 1
ATOM 9670 O O . TYR B 1 342 ? 35.44328 107.45226 8.31630 1.000 25.88413 358 TYR B O 1
ATOM 9688 N N . PHE B 1 343 ? 36.58445 107.19498 10.24390 1.000 26.32378 359 PHE B N 1
ATOM 9689 C CA . PHE B 1 343 ? 37.86752 107.14906 9.56673 1.000 27.62708 359 PHE B CA 1
ATOM 9690 C C . PHE B 1 343 ? 38.82691 106.27414 10.35927 1.000 27.45251 359 PHE B C 1
ATOM 9691 O O . PHE B 1 343 ? 38.58340 105.93803 11.52546 1.000 26.91538 359 PHE B O 1
ATOM 9708 N N . SER B 1 344 ? 39.90353 105.88612 9.68252 1.000 29.34861 360 SER B N 1
ATOM 9709 C CA . SER B 1 344 ? 41.05690 105.25901 10.29273 1.000 30.43089 360 SER B CA 1
ATOM 9710 C C . SER B 1 344 ? 42.30219 106.07354 9.97439 1.000 31.89435 360 SER B C 1
ATOM 9711 O O . SER B 1 344 ? 42.37963 106.74108 8.93808 1.000 30.97281 360 SER B O 1
ATOM 9719 N N . ALA B 1 345 ? 43.27745 105.97882 10.86277 1.000 34.09660 361 ALA B N 1
ATOM 9720 C CA . ALA B 1 345 ? 44.54829 106.66656 10.72516 1.000 36.29656 361 ALA B CA 1
ATOM 9721 C C . ALA B 1 345 ? 45.70162 105.67575 10.85505 1.000 37.72072 361 ALA B C 1
ATOM 9722 O O . ALA B 1 345 ? 45.54652 104.56127 11.35284 1.000 37.67311 361 ALA B O 1
ATOM 9729 N N . SER B 1 346 ? 46.86992 106.11897 10.39829 1.000 39.79056 362 SER B N 1
ATOM 9730 C CA . SER B 1 346 ? 48.09737 105.33499 10.41650 1.000 41.60516 362 SER B CA 1
ATOM 9731 C C . SER B 1 346 ? 49.23374 106.16577 10.99641 1.000 43.11589 362 SER B C 1
ATOM 9732 O O . SER B 1 346 ? 49.26839 107.38783 10.85406 1.000 40.35905 362 SER B O 1
ATOM 9740 N N . HIS B 1 347 ? 50.18800 105.48777 11.62915 1.000 46.99871 363 HIS B N 1
ATOM 9741 C CA . HIS B 1 347 ? 51.33889 106.18074 12.18751 1.000 48.13468 363 HIS B CA 1
ATOM 9742 C C . HIS B 1 347 ? 52.28097 106.62474 11.07592 1.000 47.75073 363 HIS B C 1
ATOM 9743 O O . HIS B 1 347 ? 52.64285 105.83874 10.19105 1.000 46.19596 363 HIS B O 1
ATOM 9757 N N . ALA B 1 348 ? 52.68292 107.89428 11.11741 1.000 49.83118 364 ALA B N 1
ATOM 9758 C CA . ALA B 1 348 ? 53.59394 108.38954 10.09161 1.000 53.98716 364 ALA B CA 1
ATOM 9759 C C . ALA B 1 348 ? 54.91924 107.63688 10.10502 1.000 55.53952 364 ALA B C 1
ATOM 9760 O O . ALA B 1 348 ? 55.49884 107.39507 9.03918 1.000 53.96520 364 ALA B O 1
ATOM 9767 N N . SER B 1 349 ? 55.39927 107.22978 11.28580 1.000 57.72788 365 SER B N 1
ATOM 9768 C CA . SER B 1 349 ? 56.74437 106.66313 11.37656 1.000 60.26712 365 SER B CA 1
ATOM 9769 C C . SER B 1 349 ? 56.85102 105.33140 10.63522 1.000 62.60726 365 SER B C 1
ATOM 9770 O O . SER B 1 349 ? 57.80166 105.11481 9.86964 1.000 63.18494 365 SER B O 1
ATOM 9778 N N . ASP B 1 350 ? 55.90434 104.41270 10.86200 1.000 62.10439 366 ASP B N 1
ATOM 9779 C CA . ASP B 1 350 ? 56.00351 103.07139 10.30000 1.000 61.48935 366 ASP B CA 1
ATOM 9780 C C . ASP B 1 350 ? 54.77956 102.64975 9.50085 1.000 57.27210 366 ASP B C 1
ATOM 9781 O O . ASP B 1 350 ? 54.71257 101.49120 9.07271 1.000 57.52754 366 ASP B O 1
ATOM 9790 N N . ASN B 1 351 ? 53.81105 103.55002 9.29622 1.000 54.11889 367 ASN B N 1
ATOM 9791 C CA . ASN B 1 351 ? 52.61136 103.29093 8.51679 1.000 51.02174 367 ASN B CA 1
ATOM 9792 C C . ASN B 1 351 ? 51.76312 102.17485 9.10342 1.000 49.23005 367 ASN B C 1
ATOM 9793 O O . ASN B 1 351 ? 50.92603 101.60468 8.40301 1.000 49.30598 367 ASN B O 1
ATOM 9804 N N . SER B 1 352 ? 51.93614 101.88659 10.38979 1.000 48.75245 368 SER B N 1
ATOM 9805 C CA . SER B 1 352 ? 51.07643 100.94326 11.08492 1.000 48.70714 368 SER B CA 1
ATOM 9806 C C . SER B 1 352 ? 49.74356 101.60090 11.46307 1.000 46.68117 368 SER B C 1
ATOM 9807 O O . SER B 1 352 ? 49.59662 102.82568 11.45070 1.000 48.42966 368 SER B O 1
ATOM 9815 N N . VAL B 1 353 ? 48.76512 100.76212 11.81584 1.000 45.06130 369 VAL B N 1
ATOM 9816 C CA . VAL B 1 353 ? 47.42938 101.23921 12.14934 1.000 45.25820 369 VAL B CA 1
ATOM 9817 C C . VAL B 1 353 ? 47.42744 101.86756 13.53614 1.000 45.01530 369 VAL B C 1
ATOM 9818 O O . VAL B 1 353 ? 48.00712 101.32711 14.48189 1.000 44.76369 369 VAL B O 1
ATOM 9831 N N . TYR B 1 354 ? 46.76743 103.02532 13.65139 1.000 45.65108 370 TYR B N 1
ATOM 9832 C CA . TYR B 1 354 ? 46.48783 103.65846 14.93483 1.000 45.56359 370 TYR B CA 1
ATOM 9833 C C . TYR B 1 354 ? 45.24956 103.01704 15.54961 1.000 42.15596 370 TYR B C 1
ATOM 9834 O O . TYR B 1 354 ? 44.22582 102.87524 14.87317 1.000 39.27054 370 TYR B O 1
ATOM 9852 N N . TYR B 1 355 ? 45.32623 102.64349 16.82630 1.000 43.08486 371 TYR B N 1
ATOM 9853 C CA . TYR B 1 355 ? 44.16938 102.03528 17.46048 1.000 43.25526 371 TYR B CA 1
ATOM 9854 C C . TYR B 1 355 ? 44.13306 102.37096 18.94373 1.000 46.99154 371 TYR B C 1
ATOM 9855 O O . TYR B 1 355 ? 45.14681 102.72518 19.55531 1.000 48.83001 371 TYR B O 1
ATOM 9873 N N . THR B 1 356 ? 42.92042 102.28440 19.49524 1.000 48.31120 372 THR B N 1
ATOM 9874 C CA . THR B 1 356 ? 42.63497 102.41163 20.91681 1.000 49.36213 372 THR B CA 1
ATOM 9875 C C . THR B 1 356 ? 42.21631 101.04707 21.46224 1.000 51.00814 372 THR B C 1
ATOM 9876 O O . THR B 1 356 ? 41.36930 100.37140 20.87052 1.000 50.17509 372 THR B O 1
ATOM 9887 N N . THR B 1 357 ? 42.78331 100.64677 22.59402 1.000 53.37861 373 THR B N 1
ATOM 9888 C CA . THR B 1 357 ? 42.40728 99.39296 23.24409 1.000 52.91281 373 THR B CA 1
ATOM 9889 C C . THR B 1 357 ? 41.52230 99.72098 24.44328 1.000 49.67868 373 THR B C 1
ATOM 9890 O O . THR B 1 357 ? 41.97172 100.35730 25.39761 1.000 54.33524 373 THR B O 1
ATOM 9901 N N . PHE B 1 358 ? 40.25158 99.32537 24.37520 1.000 42.48125 374 PHE B N 1
ATOM 9902 C CA . PHE B 1 358 ? 39.37041 99.38814 25.53078 1.000 39.98887 374 PHE B CA 1
ATOM 9903 C C . PHE B 1 358 ? 39.50864 98.11633 26.36765 1.000 43.41425 374 PHE B C 1
ATOM 9904 O O . PHE B 1 358 ? 39.58248 97.01027 25.82258 1.000 43.47444 374 PHE B O 1
ATOM 9921 N N . THR B 1 359 ? 39.56177 98.27506 27.69232 1.000 47.52813 375 THR B N 1
ATOM 9922 C CA . THR B 1 359 ? 39.42796 97.16179 28.62818 1.000 52.17829 375 THR B CA 1
ATOM 9923 C C . THR B 1 359 ? 38.41422 97.53538 29.70372 1.000 51.53725 375 THR B C 1
ATOM 9924 O O . THR B 1 359 ? 38.05644 98.70406 29.87024 1.000 49.63610 375 THR B O 1
ATOM 9935 N N . ILE B 1 360 ? 37.95531 96.53258 30.44602 1.000 53.32018 376 ILE B N 1
ATOM 9936 C CA . ILE B 1 360 ? 36.95448 96.73578 31.48192 1.000 55.84434 376 ILE B CA 1
ATOM 9937 C C . ILE B 1 360 ? 37.63615 96.80716 32.83867 1.000 62.40409 376 ILE B C 1
ATOM 9938 O O . ILE B 1 360 ? 38.77154 96.35501 33.02473 1.000 64.03478 376 ILE B O 1
ATOM 9954 N N . ASP B 1 361 ? 36.91830 97.37380 33.80744 1.000 66.02126 377 ASP B N 1
ATOM 9955 C CA . ASP B 1 361 ? 37.33279 97.32491 35.20304 1.000 70.10455 377 ASP B CA 1
ATOM 9956 C C . ASP B 1 361 ? 37.33267 95.89194 35.68641 1.000 64.29805 377 ASP B C 1
ATOM 9957 O O . ASP B 1 361 ? 38.13073 95.53452 36.56516 1.000 65.20264 377 ASP B O 1
#

Secondary structure (DSSP, 8-state):
--------EEEES-S--S-SEEEE-HHHHHHHHHHHH---BSSSEEEE--EE-S-GGG--TT-EEEGGGTTTT---B--S-B--EEEEEE-SS-EEEEEESS-SHHHHHHHHHHHHHH----S----PPEEEEEE-SBGGGGHHHHTS---HHHHTT---SGGGGB-SSSEEEEEEEEEEEEEEEEPPPTTS--BSSTTHHHHTTTS-EEEEEEEEEEEEEEEEEEESS-HHHHHHHHHHHHH-EEETTEEE--HHHHHHHHHSEEEEEEES-TT-SS-EEEESHHHHHHHHHT-----SS---EEEEEEEEETTT-PBP-EEEEE-/---EEEES-S--S-SEEEE-HHHHHHHHHHHH--B-SSEEEE--EE-S-GGG--TT-EEEGGGTTTT---B--S-B--EEEEEE-SS-EEEEEESS-SHHHHHHHHHHHHHH----S----PPEEEEEE-SBGGGGHHHHTS---HHHHHT---SGGGGB-SSSEEEEEEEEEEEEEEEEPPPTTS--BSSTHHHHHT--EEEEEEEEEEEEEEEEEEESS-HHHHHHHHHHHHH--EETTEE---HHHHHHHHHSEEEEEEES-TT-SSEEEEESHHHHHHHHHT-----SS---EEEEEEEEETTT-PBP-EEEEE-

Nearest PDB structures (foldseek):
  8g32-assembly1_A  TM=1.003E+00  e=1.716E-71  Elizabethkingia anophelis Ag1
  8g32-assembly2_B  TM=1.002E+00  e=1.847E-66  Elizabethkingia anophelis Ag1
  8g33-assembly1_A  TM=8.621E-01  e=5.337E-27  Elizabethkingia anophelis Ag1
  6xd4-assembly1_A  TM=8.183E-01  e=4.213E-27  Elizabethkingia anophelis
  6nal-assembly1_A  TM=6.413E-01  e=2.571E-14  Desulfobulbus propionicus DSM 2032

Organism: NCBI:txid1117645

Sequence (646 aa):
NSSKVLNPNVTLPANNNLLYDEFFVSKESKLIEDSRNNKLTTTSSTLTSDQIVVTVPQKTFIGGVYNSTTLDNLDYTPISYPLDPITVSYSFPSDFIVDTIERPSLSSMRASVFKAMRAANNFSGEQSLAFDYNIKQFSYYSELKIAFGSNVNIGKIFSIDISGSNNKIKRTTGVFAKFTQKNFTIDMDLPADGNIFKNNSDLALTNGKNPVYISSVTYGRLGIISSIESNASYNEVNFALKAALTAGIVNGSLNIDSSNSKKILEESDLSVVYLVGGRGTDAVQVIIKGFAGFSNFIVNGGQFTPEAPGVPIYFSASHASDNSVYYTTFTIDLNPNVTLPANNNLLYDEFFVSKESKLIEDSRNNKTTTSSTLTSDQIVVTVPQKTFIGGVYNSTTLDNLDYTPISYPLDPITVSYSFPSDFIVDTIERPSLSSMRASVFKAMRAANFSGEQSLAFDYNIKQFSYYSELKIAFGSNVNIGKIFSIDISGSNNKIKRTTGVFAKFTQKNFTIDMDLPADGNIFKNNSDLALTNNPVYISSVTYGRLGIISIESNASYNEVNFALKAALTAGIVNGSLNIDSSNSKKILEESSDLSVVYLVGGRGTDAVQVIIKGFAGFSNFIVNGGQFTPEAPGVPIYFSASHASDNSVYYTTFTID

Foldseek 3Di:
DDFDADFAAAADADQFQFFPDWDDDLFNVLLVVQVVVCFDHTRFKGKFQKAFDADQQQQWAFWKFQPVCPQAPPRHGDDFWFAWWKKWKRGSQFIDIDIQGGTHPVSRLVVLLVCLVPGDDDDDDPLAKIKTKHWDFFQQSCCSVRQHRHDSCVLQVHDRPDPNRGADADTKMKMKIWDWGIKMFIDQDPVQFGGPPRVVVVVCVVRNMKGFGMFIFGKMKMKMWGFNDDPVLQVVLVVQQSGADADPLDGRGDPSSLVRQQRIFMKMWIQQAPPDRHIDIDTGDVVVSNRSSPRDDAHSVRNGGGGITWIATSRRRHTHIYMYGYD/DFAEAADADQFLAFPDWDDDLFNVLLVVQVVVCPHTRFKDKFQKAFDAAQQQDWAFWKFQPVCPQAPPRHGDPFFFAKWKKWKRGSQFIDIDIQGGTHPVSRLVVLLVCQVPDDDDDDDPLAKIKTKHKDFFQQSCVSVRQDNHDRCVLQVHDRPDPNRGDDADTKMKMKIWDWGIKMFIDQDPVQFGGPPSVCVVVPPQMKGWGMWTFAKMKMKMWGFNDDPVLQVVLVVQQSPADADPLDGRGDPSSLVRQQRIWMKMWIQQAPPDNHIDIDTGPVVVSNRSSPRDDAHSVRNGGGTMTGIAGRNRRHTHIYMYGYD

Radius of gyration: 26.1 Å; Cα contacts (8 Å, |Δi|>4): 1529; chains: 2; bounding box: 65×71×57 Å